Protein AF-A0A6G7C753-F1 (afdb_monomer_lite)

Foldseek 3Di:
DFKWKWKAWFDPPDDPPQDPVVVQVLLCVPVQWDDDDQWIGGPPAIWGKDKDWDADPPPRIIMIMIMTGHPDPVCVVVVVVSVVSSVVSSCVRPVDIDIPDGRQQVVLLVLLVVLLVVLLVLLLLLVVVLCCVALHDCLCVFFAAVVLVCQQPVPHPDPSRCPNPDLVLSLLLFQPWDALDDPVVLVVQVVPDPDVVSVDVVVNVNRDTDGNCRVFQCVQAPDDSVRLSVLSVLSVVLVVCSVVVHDAHPVSSVSSVVSSVVSVVSSVSSSVCSVVGHADPVRSLSSSQSVNLSSDVLSVLLSVLLVLLLNLLVVCCVPVPCVVPVVPDDDPVPDDSLVSLVVCVVVVVDDPVLSVLNVVSVVVSCCSRGPNHPDDSVVSNVNSVVSVVSSVVSVVSD

Secondary structure (DSSP, 8-state):
-EEEEEEEEE-TTT----SHHHHHHHHTTSTTEEEETTEEEETTEEEEEEEEEEE-TTT--EEEEEEEEES-GGGHHHHHHHHHHHHHHHHHH-SS-EEEEEHHHHHHHHHHHHHHHHHHHHHHHHHHHHHHHHT-TTTTTTTS-HHHHHHHHTT-S---TTTTS-HHHHHHHHHSEE-SS-HHHHHHHHHH-SSGGGS-HHHHHTTS-EEHIIIIIGGGSS--HHHHHHHHHHHHHHHHHH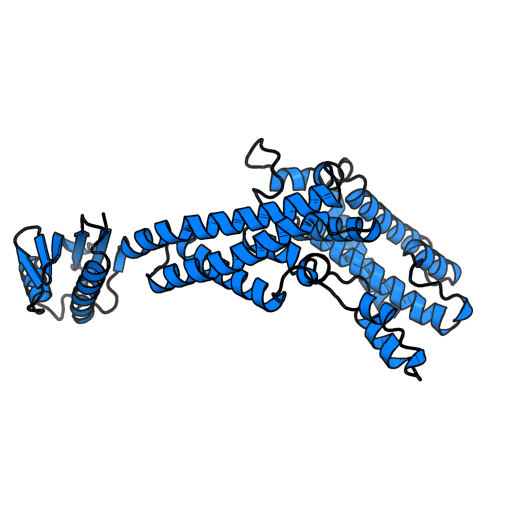HTT----HHHHHHHHHHHHHHHHHHHHHHHTGGG----HHHHHHHHHHHHHHH-HHHHHHHHHHHHHHHHHHHHIIIIIITT-GGGPPPGGG--HHHHHHHHHHTTSS-HHHHHHHHHHHHHHHHHHH-GGG--HHHHHHHHHHHHHHHHHHHTT-

Radius of gyration: 31.24 Å; chains: 1; bounding box: 76×48×86 Å

pLDDT: mean 80.34, std 15.33, range [37.28, 98.31]

Sequence (398 aa):
MLKIEYLVFIENQNIKSSNEKTFNYLLQSDPEITISKNRLSYKELHVNYLLESGKVKNTGESYFHLSIECDNDKRIEEFIELLRAVKSILHIINKTPQTLFDGISLYYSNLAYPQIFEVENLMRKLITKFMLTNVGINWIKDRVPDDVKNSIISSNKDMTYLHNVDFIQLKNFLFSENYTAHKDHLIQKLRKAQTIEELKLEEIKALIPMSNWEKFFSTNVDITKENLSKKWDELYGLRCKIAHNRTFEKSDYEKVNSLSIEVKDVISKAILNLDKINISEIESTILTETVAGNFNFGLGEYLSEYSEMTRLIYMLVENKIFNMFPEQKPNYSRRSIVGDLTRLSNHGLLNEDLHNEIRNFIYLRNKIVHEPETVKEENISAFTDRIKVVNKTLDGWL

Structure (mmCIF, N/CA/C/O backbone):
data_AF-A0A6G7C753-F1
#
_entry.id   AF-A0A6G7C753-F1
#
loop_
_atom_site.group_PDB
_atom_site.id
_atom_site.type_symbol
_atom_site.label_atom_id
_atom_site.label_alt_id
_atom_site.label_comp_id
_atom_site.label_asym_id
_atom_site.label_entity_id
_atom_site.label_seq_id
_atom_site.pdbx_PDB_ins_code
_atom_site.Cartn_x
_atom_site.Cartn_y
_atom_site.Cartn_z
_atom_site.occupancy
_atom_site.B_iso_or_equiv
_atom_site.auth_seq_id
_atom_site.auth_comp_id
_atom_site.auth_asym_id
_atom_site.auth_atom_id
_atom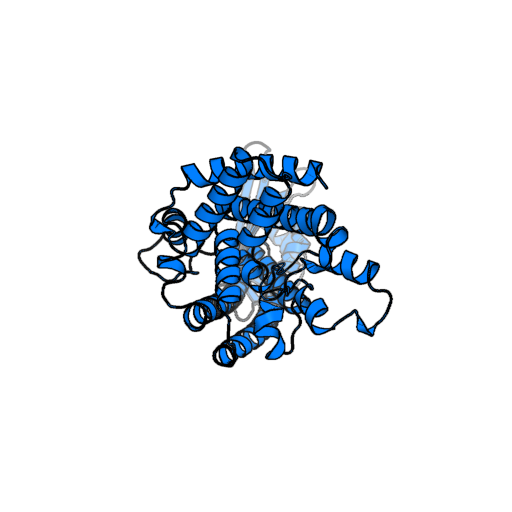_site.pdbx_PDB_model_num
ATOM 1 N N . MET A 1 1 ? -20.700 -6.652 17.139 1.00 82.56 1 MET A N 1
ATOM 2 C CA . MET A 1 1 ? -20.444 -6.110 18.501 1.00 82.56 1 MET A CA 1
ATOM 3 C C . MET A 1 1 ? -19.353 -5.053 18.431 1.00 82.56 1 MET A C 1
ATOM 5 O O . MET A 1 1 ? -18.242 -5.360 18.012 1.00 82.56 1 MET A O 1
ATOM 9 N N . LEU A 1 2 ? -19.680 -3.817 18.801 1.00 93.88 2 LEU A N 1
ATOM 10 C CA . LEU A 1 2 ? -18.758 -2.683 18.860 1.00 93.88 2 LEU A CA 1
ATOM 11 C C . LEU A 1 2 ? -18.316 -2.489 20.307 1.00 93.88 2 LEU A C 1
ATOM 13 O O . LEU A 1 2 ? -19.146 -2.526 21.210 1.00 93.88 2 LEU A O 1
ATOM 17 N N . LYS A 1 3 ? -17.027 -2.269 20.535 1.00 95.75 3 LYS A N 1
ATOM 18 C CA . LYS A 1 3 ? -16.470 -2.140 21.880 1.00 95.75 3 LYS A CA 1
ATOM 19 C C . LYS A 1 3 ? -15.428 -1.042 21.919 1.00 95.75 3 LYS A C 1
ATOM 21 O O . LYS A 1 3 ? -14.616 -0.954 21.006 1.00 95.75 3 LYS A O 1
ATOM 26 N N . ILE A 1 4 ? -15.409 -0.243 22.973 1.00 96.62 4 ILE A N 1
ATOM 27 C CA . ILE A 1 4 ? -14.295 0.660 23.238 1.00 96.62 4 ILE A CA 1
ATOM 28 C C . ILE A 1 4 ? -13.879 0.568 24.697 1.00 96.62 4 ILE A C 1
ATOM 30 O O . ILE A 1 4 ? -14.722 0.425 25.583 1.00 96.62 4 ILE A O 1
ATOM 34 N N . GLU A 1 5 ? -12.576 0.667 24.931 1.00 96.75 5 GLU A N 1
ATOM 35 C CA . GLU A 1 5 ? -12.015 0.727 26.271 1.00 96.75 5 GLU A CA 1
ATOM 36 C C . GLU A 1 5 ? -11.110 1.946 26.438 1.00 96.75 5 GLU A C 1
ATOM 38 O O . GLU A 1 5 ? -10.204 2.179 25.631 1.00 96.75 5 GLU A O 1
ATOM 43 N N . TYR A 1 6 ? -11.325 2.694 27.518 1.00 95.62 6 TYR A N 1
ATOM 44 C CA . TYR A 1 6 ? -10.510 3.840 27.904 1.00 95.62 6 TYR A CA 1
ATOM 45 C C . TYR A 1 6 ? -9.873 3.625 29.274 1.00 95.62 6 TYR A C 1
ATOM 47 O O . TYR A 1 6 ? -10.516 3.125 30.193 1.00 95.62 6 TYR A O 1
ATOM 55 N N . LEU A 1 7 ? -8.633 4.078 29.430 1.00 93.75 7 LEU A N 1
ATOM 56 C CA . LEU A 1 7 ? -7.944 4.185 30.708 1.00 93.75 7 LEU A CA 1
ATOM 57 C C . LEU A 1 7 ? -7.637 5.653 30.998 1.00 93.75 7 LEU A C 1
ATOM 59 O O . LEU A 1 7 ? -6.989 6.347 30.210 1.00 93.75 7 LEU A O 1
ATOM 63 N N . VAL A 1 8 ? -8.119 6.122 32.142 1.00 91.38 8 VAL A N 1
ATOM 64 C CA . VAL A 1 8 ? -8.079 7.530 32.532 1.00 91.38 8 VAL A CA 1
ATOM 65 C C . VAL A 1 8 ? -7.386 7.656 33.877 1.00 91.38 8 VAL A C 1
ATOM 67 O O . VAL A 1 8 ? -7.784 7.009 34.842 1.00 91.38 8 VAL A O 1
ATOM 70 N N . PHE A 1 9 ? -6.371 8.514 33.948 1.00 87.06 9 PHE A N 1
ATOM 71 C CA . PHE A 1 9 ? -5.675 8.842 35.193 1.00 87.06 9 PHE A CA 1
ATOM 72 C C . PHE A 1 9 ? -6.208 10.153 35.760 1.00 87.06 9 PHE A C 1
ATOM 74 O O . PHE A 1 9 ? -6.433 11.101 35.003 1.00 87.06 9 PHE A O 1
ATOM 81 N N . ILE A 1 10 ? -6.396 10.210 37.076 1.00 80.50 10 ILE A N 1
ATOM 82 C CA . ILE A 1 10 ? -6.831 11.412 37.787 1.00 80.50 10 ILE A CA 1
ATOM 83 C C . ILE A 1 10 ? -5.749 11.799 38.785 1.00 80.50 10 ILE A C 1
ATOM 85 O O . ILE A 1 10 ? -5.464 11.062 39.734 1.00 80.50 10 ILE A O 1
ATOM 89 N N . GLU A 1 11 ? -5.159 12.973 38.577 1.00 68.56 11 GLU A N 1
ATOM 90 C CA . GLU A 1 11 ? -4.213 13.551 39.522 1.00 68.56 11 GLU A CA 1
ATOM 91 C C . GLU A 1 11 ? -4.943 13.887 40.831 1.00 68.56 11 GLU A C 1
ATOM 93 O O . GLU A 1 11 ? -5.953 14.597 40.848 1.00 68.56 11 GLU A O 1
ATOM 98 N N . ASN A 1 12 ? -4.413 13.388 41.951 1.00 57.53 12 ASN A N 1
ATOM 99 C CA . ASN A 1 12 ? -5.029 13.484 43.282 1.00 57.53 12 ASN A CA 1
ATOM 100 C C . ASN A 1 12 ? -5.248 14.930 43.786 1.00 57.53 12 ASN A C 1
ATOM 102 O O . ASN A 1 12 ? -5.843 15.114 44.846 1.00 57.53 12 ASN A O 1
ATOM 106 N N . GLN A 1 13 ? -4.766 15.953 43.072 1.00 54.16 13 GLN A N 1
ATOM 107 C CA . GLN A 1 13 ? -4.748 17.337 43.551 1.00 54.16 13 GLN A CA 1
ATOM 108 C C . GLN A 1 13 ? -6.007 18.150 43.207 1.00 54.16 13 GLN A C 1
ATOM 110 O O . GLN A 1 13 ? -6.248 19.146 43.881 1.00 54.16 13 GLN A O 1
ATOM 115 N N . ASN A 1 14 ? -6.842 17.736 42.239 1.00 48.19 14 ASN A N 1
ATOM 116 C CA . ASN A 1 14 ? -7.892 18.628 41.713 1.00 48.19 14 ASN A CA 1
ATOM 117 C C . ASN A 1 14 ? -9.344 18.120 41.761 1.00 48.19 14 ASN A C 1
ATOM 119 O O . ASN A 1 14 ? -10.252 18.939 41.632 1.00 48.19 14 ASN A O 1
ATOM 123 N N . ILE A 1 15 ? -9.630 16.823 41.952 1.00 53.81 15 ILE A N 1
ATOM 124 C CA . ILE A 1 15 ? -11.018 16.320 41.858 1.00 53.81 15 ILE A CA 1
ATOM 125 C C . ILE A 1 15 ? -11.293 15.235 42.912 1.00 53.81 15 ILE A C 1
ATOM 127 O O . ILE A 1 15 ? -10.588 14.235 43.002 1.00 53.81 15 ILE A O 1
ATOM 131 N N . LYS A 1 16 ? -12.382 15.390 43.686 1.00 54.56 16 LYS A N 1
ATOM 132 C CA . LYS A 1 16 ? -12.916 14.381 44.633 1.00 54.56 16 LYS A CA 1
ATOM 133 C C . LYS A 1 16 ? -13.570 13.172 43.925 1.00 54.56 16 LYS A C 1
ATOM 135 O O . LYS A 1 16 ? -14.503 12.571 44.457 1.00 54.56 16 LYS A O 1
ATOM 140 N N . SER A 1 17 ? -13.125 12.800 42.725 1.00 55.22 17 SER A N 1
ATOM 141 C CA . SER A 1 17 ? -13.587 11.612 41.998 1.00 55.22 17 SER A CA 1
ATOM 142 C C . SER A 1 17 ? -12.735 10.408 42.389 1.00 55.22 17 SER A C 1
ATOM 144 O O . SER A 1 17 ? -12.032 9.824 41.573 1.00 55.22 17 SER A O 1
ATOM 146 N N . SER A 1 18 ? -12.749 10.078 43.677 1.00 61.25 18 SER A N 1
ATOM 147 C CA . SER A 1 18 ? -11.940 9.002 44.259 1.00 61.25 18 SER A CA 1
ATOM 148 C C . SER A 1 18 ? -12.639 7.638 44.253 1.00 61.25 18 SER A C 1
ATOM 150 O O . SER A 1 18 ? -12.109 6.680 44.809 1.00 61.25 18 SER A O 1
ATOM 152 N N . ASN A 1 19 ? -13.839 7.543 43.668 1.00 75.62 19 ASN A N 1
ATOM 153 C CA . ASN A 1 19 ? -14.600 6.303 43.545 1.00 75.62 19 ASN A CA 1
ATOM 154 C C . ASN A 1 19 ? -15.484 6.299 42.283 1.00 75.62 19 ASN A C 1
ATOM 156 O O . ASN A 1 19 ? -15.786 7.348 41.709 1.00 75.62 19 ASN A O 1
ATOM 160 N N . GLU A 1 20 ? -15.927 5.106 41.885 1.00 82.62 20 GLU A N 1
ATOM 161 C CA . GLU A 1 20 ? -16.765 4.857 40.700 1.00 82.62 20 GLU A CA 1
ATOM 162 C C . GLU A 1 20 ? -18.065 5.666 40.682 1.00 82.62 20 GLU A C 1
ATOM 164 O O . GLU A 1 20 ? -18.495 6.125 39.626 1.00 82.62 20 GLU A O 1
ATOM 169 N N . LYS A 1 21 ? -18.684 5.907 41.846 1.00 85.75 21 LYS A N 1
ATOM 170 C CA . LYS A 1 21 ? -19.935 6.679 41.921 1.00 85.75 21 LYS A CA 1
ATOM 171 C C . LYS A 1 21 ? -19.732 8.116 41.460 1.00 85.75 21 LYS A C 1
ATOM 173 O O . LYS A 1 21 ? -20.517 8.610 40.657 1.00 85.75 21 LYS A O 1
ATOM 178 N N . THR A 1 22 ? -18.685 8.783 41.941 1.00 85.50 22 THR A N 1
ATOM 179 C CA . THR A 1 22 ? -18.398 10.163 41.537 1.00 85.50 22 THR A CA 1
ATOM 180 C C . THR A 1 22 ? -18.015 10.246 40.061 1.00 85.50 22 THR A C 1
ATOM 182 O O . THR A 1 22 ? -18.408 11.194 39.387 1.00 85.50 22 THR A O 1
ATOM 185 N N . PHE A 1 23 ? -17.301 9.244 39.540 1.00 88.12 23 PHE A N 1
ATOM 186 C CA . PHE A 1 23 ? -16.981 9.170 38.113 1.00 88.12 23 PHE A CA 1
ATOM 187 C C . PHE A 1 23 ? -18.245 8.998 37.253 1.00 88.12 23 PHE A C 1
ATOM 189 O O . PHE A 1 23 ? -18.422 9.703 36.263 1.00 88.12 23 PHE A O 1
ATOM 196 N N . ASN A 1 24 ? -19.187 8.151 37.678 1.00 90.81 24 ASN A N 1
ATOM 197 C CA . ASN A 1 24 ? -20.486 8.012 37.016 1.00 90.81 24 ASN A CA 1
ATOM 198 C C . ASN A 1 24 ? -21.313 9.300 37.056 1.00 90.81 24 ASN A C 1
ATOM 200 O O . ASN A 1 24 ? -22.002 9.603 36.085 1.00 90.81 24 ASN A O 1
ATOM 204 N N . TYR A 1 25 ? -21.272 10.065 38.151 1.00 90.00 25 TYR A N 1
ATOM 205 C CA . TYR A 1 25 ? -21.949 11.366 38.204 1.00 90.00 25 TYR A CA 1
ATOM 206 C C . TYR A 1 25 ? -21.331 12.385 37.256 1.00 90.00 25 TYR A C 1
ATOM 208 O O . TYR A 1 25 ? -22.053 13.189 36.679 1.00 90.00 25 TYR A O 1
ATOM 216 N N . LEU A 1 26 ? -20.015 12.336 37.058 1.00 89.12 26 LEU A N 1
ATOM 217 C CA . LEU A 1 26 ? -19.366 13.178 36.067 1.00 89.12 26 LEU A CA 1
ATOM 218 C C . LEU A 1 26 ? -19.799 12.809 34.644 1.00 89.12 26 LEU A C 1
ATOM 220 O O . LEU A 1 26 ? -20.123 13.704 33.872 1.00 89.12 26 LEU A O 1
ATOM 224 N N . LEU A 1 27 ? -19.829 11.523 34.285 1.00 90.69 27 LEU A N 1
ATOM 225 C CA . LEU A 1 27 ? -20.323 11.111 32.963 1.00 90.69 27 LEU A CA 1
ATOM 226 C C . LEU A 1 27 ? -21.777 11.553 32.734 1.00 90.69 27 LEU A C 1
ATOM 228 O O . LEU A 1 27 ? -22.128 11.933 31.628 1.00 90.69 27 LEU A O 1
ATOM 232 N N . GLN A 1 28 ? -22.591 11.580 33.790 1.00 92.44 28 GLN A N 1
ATOM 233 C CA . GLN A 1 28 ? -23.975 12.074 33.768 1.00 92.44 28 GLN A CA 1
ATOM 234 C C . GLN A 1 28 ? -24.090 13.603 33.946 1.00 92.44 28 GLN A C 1
ATOM 236 O O . GLN A 1 28 ? -25.185 14.118 34.163 1.00 92.44 28 GLN A O 1
ATOM 241 N N . SER A 1 29 ? -22.977 14.347 33.886 1.00 90.88 29 SER A N 1
ATOM 242 C CA . SER A 1 29 ? -23.029 15.813 33.754 1.00 90.88 29 SER A CA 1
ATOM 243 C C . SER A 1 29 ? -23.565 16.239 32.385 1.00 90.88 29 SER A C 1
ATOM 245 O O . SER A 1 29 ? -24.119 17.330 32.259 1.00 90.88 29 SER A O 1
ATOM 247 N N . ASP A 1 30 ? -23.449 15.356 31.389 1.00 90.88 30 ASP A N 1
ATOM 248 C CA . ASP A 1 30 ? -24.240 15.411 30.168 1.00 90.88 30 ASP A CA 1
ATOM 249 C C . ASP A 1 30 ? -25.641 14.832 30.458 1.00 90.88 30 ASP A C 1
ATOM 251 O O . ASP A 1 30 ? -25.745 13.655 30.820 1.00 90.88 30 ASP A O 1
ATOM 255 N N . PRO A 1 31 ? -26.718 15.630 30.320 1.00 89.81 31 PRO A N 1
ATOM 256 C CA . PRO A 1 31 ? -28.077 15.202 30.644 1.00 89.81 31 PRO A CA 1
ATOM 257 C C . PRO A 1 31 ? -28.605 14.099 29.717 1.00 89.81 31 PRO A C 1
ATOM 259 O O . PRO A 1 31 ? -29.590 13.445 30.062 1.00 89.81 31 PRO A O 1
ATOM 262 N N . GLU A 1 32 ? -27.989 13.887 28.550 1.00 94.00 32 GLU A N 1
ATOM 263 C CA . GLU A 1 32 ? -28.361 12.803 27.641 1.00 94.00 32 GLU A CA 1
ATOM 264 C C . GLU A 1 32 ? -27.772 11.456 28.076 1.00 94.00 32 GLU A C 1
ATOM 266 O O . GLU A 1 32 ? -28.261 10.416 27.633 1.00 94.00 32 GLU A O 1
ATOM 271 N N . ILE A 1 33 ? -26.753 11.450 28.945 1.00 94.62 33 ILE A N 1
ATOM 272 C CA . ILE A 1 33 ? -26.121 10.237 29.465 1.00 94.62 33 ILE A CA 1
ATOM 273 C C . ILE A 1 33 ? -26.790 9.837 30.778 1.00 94.62 33 ILE A C 1
ATOM 275 O O . ILE A 1 33 ? -26.800 10.580 31.755 1.00 94.62 33 ILE A O 1
ATOM 279 N N . THR A 1 34 ? -27.283 8.602 30.840 1.00 94.31 34 THR A N 1
ATOM 280 C CA . THR A 1 34 ? -27.798 8.002 32.079 1.00 94.31 34 THR A CA 1
ATOM 281 C C . THR A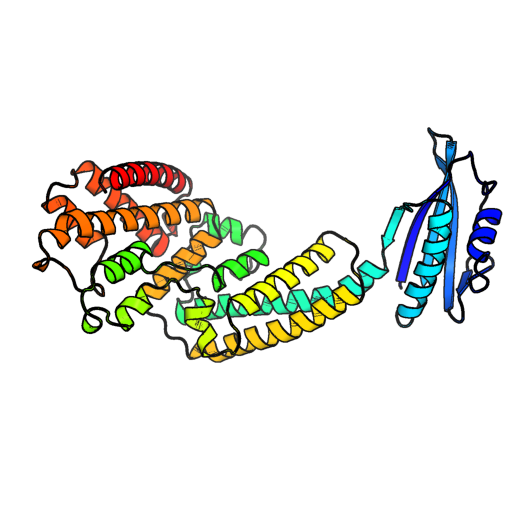 1 34 ? -27.133 6.657 32.332 1.00 94.31 34 THR A C 1
ATOM 283 O O . THR A 1 34 ? -27.007 5.831 31.428 1.00 94.31 34 THR A O 1
ATOM 286 N N . ILE A 1 35 ? -26.692 6.416 33.569 1.00 93.38 35 ILE A N 1
ATOM 287 C CA . ILE A 1 35 ? -26.000 5.176 33.945 1.00 93.38 35 ILE A CA 1
ATOM 288 C C . ILE A 1 35 ? -26.815 4.462 35.017 1.00 93.38 35 ILE A C 1
ATOM 290 O O . ILE A 1 35 ? -27.080 5.004 36.089 1.00 93.38 35 ILE A O 1
ATOM 294 N N . SER A 1 36 ? -27.195 3.216 34.741 1.00 88.50 36 SER A N 1
ATOM 295 C CA . SER A 1 36 ? -27.905 2.365 35.694 1.00 88.50 36 SER A CA 1
ATOM 296 C C . SER A 1 36 ? -27.271 0.976 35.744 1.00 88.50 36 SER A C 1
ATOM 298 O O . SER A 1 36 ? -27.282 0.224 34.770 1.00 88.50 36 SER A O 1
ATOM 300 N N . LYS A 1 37 ? -26.708 0.622 36.907 1.00 84.50 37 LYS A N 1
ATOM 301 C CA . LYS A 1 37 ? -25.947 -0.624 37.112 1.00 84.50 37 LYS A CA 1
ATOM 302 C C . LYS A 1 37 ? -24.845 -0.777 36.047 1.00 84.50 37 LYS A C 1
ATOM 304 O O . LYS A 1 37 ? -23.915 0.017 36.048 1.00 84.50 37 LYS A O 1
ATOM 309 N N . ASN A 1 38 ? -24.996 -1.739 35.133 1.00 90.06 38 ASN A N 1
ATOM 310 C CA . ASN A 1 38 ? -24.034 -2.066 34.075 1.00 90.06 38 ASN A CA 1
ATOM 311 C C . ASN A 1 38 ? -24.526 -1.632 32.684 1.00 90.06 38 ASN A C 1
ATOM 313 O O . ASN A 1 38 ? -24.164 -2.230 31.671 1.00 90.06 38 ASN A O 1
ATOM 317 N N . ARG A 1 39 ? -25.429 -0.647 32.619 1.00 93.75 39 ARG A N 1
ATOM 318 C CA . ARG A 1 39 ? -25.938 -0.096 31.362 1.00 93.75 39 ARG A CA 1
ATOM 319 C C . ARG A 1 39 ? -25.789 1.411 31.332 1.00 93.75 39 ARG A C 1
ATOM 321 O O . ARG A 1 39 ? -26.128 2.090 32.302 1.00 93.75 39 ARG A O 1
ATOM 328 N N . LEU A 1 40 ? -25.347 1.906 30.186 1.00 95.12 40 LEU A N 1
ATOM 329 C CA . LEU A 1 40 ? -25.334 3.320 29.849 1.00 95.12 40 LEU A CA 1
ATOM 330 C C . LEU A 1 40 ? -26.374 3.546 28.752 1.00 95.12 40 LEU A C 1
ATOM 332 O O . LEU A 1 40 ? -26.444 2.782 27.789 1.00 95.12 40 LEU A O 1
ATOM 336 N N . SER A 1 41 ? -27.200 4.574 28.914 1.00 94.31 41 SER A N 1
ATOM 337 C CA . SER A 1 41 ? -28.127 5.020 27.875 1.00 94.31 41 SER A CA 1
ATOM 338 C C . SER A 1 41 ? -27.758 6.420 27.414 1.00 94.31 41 SER A C 1
ATOM 340 O O . SER A 1 41 ? -27.405 7.260 28.241 1.00 94.31 41 SER A O 1
ATOM 342 N N . TYR A 1 42 ? -27.843 6.645 26.108 1.00 94.94 42 TYR A N 1
ATOM 343 C CA . TYR A 1 42 ? -27.603 7.929 25.462 1.00 94.94 42 TYR A CA 1
ATOM 344 C C . TYR A 1 42 ? -28.631 8.130 24.359 1.00 94.94 42 TYR A C 1
ATOM 346 O O . TYR A 1 42 ? -28.665 7.356 23.401 1.00 94.94 42 TYR A O 1
ATOM 354 N N . LYS A 1 43 ? -29.508 9.126 24.518 1.00 91.38 43 LYS A N 1
ATOM 355 C CA . LYS A 1 43 ? -30.713 9.280 23.683 1.00 91.38 43 LYS A CA 1
ATOM 356 C C . LYS A 1 43 ? -31.517 7.963 23.661 1.00 91.38 43 LYS A C 1
ATOM 358 O O . LYS A 1 43 ? -31.901 7.461 24.714 1.00 91.38 43 LYS A O 1
ATOM 363 N N . GLU A 1 44 ? -31.739 7.373 22.487 1.00 90.94 44 GLU A N 1
ATOM 364 C CA . GLU A 1 44 ? -32.432 6.086 22.316 1.00 90.94 44 GLU A CA 1
ATOM 365 C C . GLU A 1 44 ? -31.485 4.868 22.354 1.00 90.94 44 GLU A C 1
ATOM 367 O O . GLU A 1 44 ? -31.913 3.725 22.150 1.00 90.94 44 GLU A O 1
ATOM 372 N N . LEU A 1 45 ? -30.173 5.082 22.495 1.00 94.19 45 LEU A N 1
ATOM 373 C CA . LEU A 1 45 ? -29.164 4.027 22.471 1.00 94.19 45 LEU A CA 1
ATOM 374 C C . LEU A 1 45 ? -28.941 3.470 23.875 1.00 94.19 45 LEU A C 1
ATOM 376 O O . LEU A 1 45 ? -28.720 4.220 24.821 1.00 94.19 45 LEU A O 1
ATOM 380 N N . HIS A 1 46 ? -28.942 2.143 23.995 1.00 94.31 46 HIS A N 1
ATOM 381 C CA . HIS A 1 46 ? -28.616 1.434 25.230 1.00 94.31 46 HIS A CA 1
ATOM 382 C C . HIS A 1 46 ? -27.410 0.532 24.989 1.00 94.31 46 HIS A C 1
ATOM 384 O O . HIS A 1 46 ? -27.440 -0.312 24.093 1.00 94.31 46 HIS A O 1
ATOM 390 N N . VAL A 1 47 ? -26.373 0.696 25.804 1.00 96.19 47 VAL A N 1
ATOM 391 C CA . VAL A 1 47 ? -25.108 -0.039 25.700 1.00 96.19 47 VAL A CA 1
ATOM 392 C C . VAL A 1 47 ? -24.727 -0.658 27.038 1.00 96.19 47 VAL A C 1
ATOM 394 O O . VAL A 1 47 ? -25.151 -0.200 28.106 1.00 96.19 47 VAL A O 1
ATOM 397 N N . ASN A 1 48 ? -23.927 -1.716 26.984 1.00 96.06 48 ASN A N 1
ATOM 398 C CA . ASN A 1 48 ? -23.331 -2.305 28.172 1.00 96.06 48 ASN A CA 1
ATOM 399 C C . ASN A 1 48 ? -22.175 -1.411 28.634 1.00 96.06 48 ASN A C 1
ATOM 401 O O . ASN A 1 48 ? -21.433 -0.855 27.823 1.00 96.06 48 ASN A O 1
ATOM 405 N N . TYR A 1 49 ? -22.066 -1.242 29.945 1.00 96.19 49 TYR A N 1
ATOM 406 C CA . TYR A 1 49 ? -21.138 -0.323 30.587 1.00 96.19 49 TYR A CA 1
ATOM 407 C C . TYR A 1 49 ? -20.490 -1.005 31.783 1.00 96.19 49 TYR A C 1
ATOM 409 O O . TYR A 1 49 ? -21.189 -1.523 32.658 1.00 96.19 49 TYR A O 1
ATOM 417 N N . LEU A 1 50 ? -19.163 -0.969 31.834 1.00 95.31 50 LEU A N 1
ATOM 418 C CA . LEU A 1 50 ? -18.375 -1.423 32.971 1.00 95.31 50 LEU A CA 1
ATOM 419 C C . LEU A 1 50 ? -17.363 -0.339 33.337 1.00 95.31 50 LEU A C 1
ATOM 421 O O . LEU A 1 50 ? -16.706 0.233 32.465 1.00 95.31 50 LEU A O 1
ATOM 425 N N . LEU A 1 51 ? -17.250 -0.076 34.634 1.00 93.94 51 LEU A N 1
ATOM 426 C CA . LEU A 1 51 ? -16.276 0.844 35.195 1.00 93.94 51 LEU A CA 1
ATOM 427 C C . LEU A 1 51 ? -15.523 0.131 36.304 1.00 93.94 51 LEU A C 1
ATOM 429 O O . LEU A 1 51 ? -16.133 -0.327 37.267 1.00 93.94 51 LEU A O 1
ATOM 433 N N . GLU A 1 52 ? -14.207 0.091 36.174 1.00 92.06 52 GLU A N 1
ATOM 434 C CA . GLU A 1 52 ? -13.307 -0.399 37.206 1.00 92.06 52 GLU A CA 1
ATOM 435 C C . GLU A 1 52 ? -12.421 0.750 37.677 1.00 92.06 52 GLU A C 1
ATOM 437 O O . GLU A 1 52 ? -11.989 1.597 36.888 1.00 92.06 52 GLU A O 1
ATOM 442 N N . SER A 1 53 ? -12.151 0.800 38.978 1.00 90.19 53 SER A N 1
ATOM 443 C CA . SER A 1 53 ? -11.286 1.814 39.573 1.00 90.19 53 SER A CA 1
ATOM 444 C C . SER A 1 53 ? -10.152 1.191 40.375 1.00 90.19 53 SER A C 1
ATOM 446 O O . SER A 1 53 ? -10.278 0.117 40.965 1.00 90.19 53 SER A O 1
ATOM 448 N N . GLY A 1 54 ? -9.017 1.881 40.422 1.00 87.62 54 GLY A N 1
ATOM 449 C CA . GLY A 1 54 ? -7.872 1.424 41.194 1.00 87.62 54 GLY A CA 1
ATOM 450 C C . GLY A 1 54 ? -6.857 2.521 41.463 1.00 87.62 54 GLY A C 1
ATOM 451 O O . GLY A 1 54 ? -7.054 3.685 41.116 1.00 87.62 54 GLY A O 1
ATOM 452 N N . LYS A 1 55 ? -5.754 2.139 42.111 1.00 86.00 55 LYS A N 1
ATOM 453 C CA . LYS A 1 55 ? -4.615 3.025 42.369 1.00 86.00 55 LYS A CA 1
ATOM 454 C C . LYS A 1 55 ? -3.359 2.505 41.693 1.00 86.00 55 LYS A C 1
ATOM 456 O O . LYS A 1 55 ? -3.070 1.308 41.737 1.00 86.00 55 LYS A O 1
ATOM 461 N N . VAL A 1 56 ? -2.592 3.413 41.105 1.00 85.12 56 VAL A N 1
ATOM 462 C CA . VAL A 1 56 ? -1.272 3.114 40.554 1.00 85.12 56 VAL A CA 1
ATOM 463 C C . VAL A 1 56 ? -0.321 2.808 41.711 1.00 85.12 56 VAL A C 1
ATOM 465 O O . VAL A 1 56 ? -0.179 3.607 42.635 1.00 85.12 56 VAL A O 1
ATOM 468 N N . LYS A 1 57 ? 0.342 1.645 41.665 1.00 80.62 57 LYS A N 1
ATOM 469 C CA . LYS A 1 57 ? 1.144 1.114 42.785 1.00 80.62 57 LYS A CA 1
ATOM 470 C C . LYS A 1 57 ? 2.231 2.074 43.284 1.00 80.62 57 LYS A C 1
ATOM 472 O O . LYS A 1 57 ? 2.470 2.128 44.484 1.00 80.62 57 LYS A O 1
ATOM 477 N N . ASN A 1 58 ? 2.868 2.817 42.378 1.00 78.19 58 ASN A N 1
ATOM 478 C CA . ASN A 1 58 ? 4.048 3.627 42.698 1.00 78.19 58 ASN A CA 1
ATOM 479 C C . ASN A 1 58 ? 3.726 5.104 42.958 1.00 78.19 58 ASN A C 1
ATOM 481 O O . ASN A 1 58 ? 4.406 5.736 43.758 1.00 78.19 58 ASN A O 1
ATOM 485 N N . THR A 1 59 ? 2.713 5.661 42.290 1.00 79.25 59 THR A N 1
ATOM 486 C CA . THR A 1 59 ? 2.363 7.090 42.388 1.00 79.25 59 THR A CA 1
ATOM 487 C C . THR A 1 59 ? 1.173 7.337 43.314 1.00 79.25 59 THR A C 1
ATOM 489 O O . THR A 1 59 ? 0.973 8.453 43.785 1.00 79.25 59 THR A O 1
ATOM 492 N N . GLY A 1 60 ? 0.366 6.307 43.594 1.00 76.62 60 GLY A N 1
ATOM 493 C CA . GLY A 1 60 ? -0.878 6.439 44.353 1.00 76.62 60 GLY A CA 1
ATOM 494 C C . GLY A 1 60 ? -1.983 7.198 43.608 1.00 76.62 60 GLY A C 1
ATOM 495 O O . GLY A 1 60 ? -3.021 7.492 44.206 1.00 76.62 60 GLY A O 1
ATOM 496 N N . GLU A 1 61 ? -1.774 7.524 42.330 1.00 81.94 61 GLU A N 1
ATOM 497 C CA . GLU A 1 61 ? -2.768 8.150 41.456 1.00 81.94 61 GLU A CA 1
ATOM 498 C C . GLU A 1 61 ? -3.947 7.208 41.237 1.00 81.94 61 GLU A C 1
ATOM 500 O O . GLU A 1 61 ? -3.774 5.990 41.129 1.00 81.94 61 GLU A O 1
ATOM 505 N N . SER A 1 62 ? -5.152 7.770 41.176 1.00 85.88 62 SER A N 1
ATOM 506 C CA . SER A 1 62 ? -6.351 6.985 40.893 1.00 85.88 62 SER A CA 1
ATOM 507 C C . SER A 1 62 ? -6.494 6.808 39.384 1.00 85.88 62 SER A C 1
ATOM 509 O O . SER A 1 62 ? -6.316 7.766 38.629 1.00 85.88 62 SER A O 1
ATOM 511 N N . TYR A 1 63 ? -6.833 5.599 38.945 1.00 89.44 63 TYR A N 1
ATOM 512 C CA . TYR A 1 63 ? -7.176 5.325 37.554 1.00 89.44 63 TYR A CA 1
ATOM 513 C C . TYR A 1 63 ? -8.591 4.763 37.442 1.00 89.44 63 TYR A C 1
ATOM 515 O O . TYR A 1 63 ? -9.097 4.128 38.370 1.00 89.44 63 TYR A O 1
ATOM 523 N N . PHE A 1 64 ? -9.194 4.990 36.281 1.00 91.69 64 PHE A N 1
ATOM 524 C CA . PHE A 1 64 ? -10.494 4.463 35.894 1.00 91.69 64 PHE A CA 1
ATOM 525 C C . PHE A 1 64 ? -10.369 3.766 34.545 1.00 91.69 64 PHE A C 1
ATOM 527 O O . PHE A 1 64 ? -9.901 4.368 33.576 1.00 91.69 64 PHE A O 1
ATOM 534 N N . HIS A 1 65 ? -10.778 2.503 34.495 1.00 94.44 65 HIS A N 1
ATOM 535 C CA . HIS A 1 65 ? -10.915 1.727 33.269 1.00 94.44 65 HIS A CA 1
ATOM 536 C C . HIS A 1 65 ? -12.391 1.651 32.906 1.00 94.44 65 HIS A C 1
ATOM 538 O O . HIS A 1 65 ? -13.219 1.167 33.672 1.00 94.44 65 HIS A O 1
ATOM 544 N N . LEU A 1 66 ? -12.710 2.194 31.742 1.00 95.25 66 LEU A N 1
ATOM 545 C CA . LEU A 1 66 ? -14.053 2.315 31.213 1.00 95.25 66 LEU A CA 1
ATOM 546 C C . LEU A 1 66 ? -14.190 1.390 30.007 1.00 95.25 66 LEU A C 1
ATOM 548 O O . LEU A 1 66 ? -13.461 1.573 29.036 1.00 95.25 66 LEU A O 1
ATOM 552 N N . SER A 1 67 ? -15.143 0.459 30.043 1.00 96.94 67 SER A N 1
ATOM 553 C CA . SER A 1 67 ? -15.536 -0.368 28.897 1.00 96.94 67 SER A CA 1
ATOM 554 C C . SER A 1 67 ? -16.975 -0.059 28.495 1.00 96.94 67 SER A C 1
ATOM 556 O O . SER A 1 67 ? -17.884 -0.092 29.331 1.00 96.94 67 SER A O 1
ATOM 558 N N . ILE A 1 68 ? -17.182 0.253 27.215 1.00 96.88 68 ILE A N 1
ATOM 559 C CA . ILE A 1 68 ? -18.501 0.513 26.634 1.00 96.88 68 ILE A CA 1
ATOM 560 C C . ILE A 1 68 ? -18.694 -0.406 25.431 1.00 96.88 68 ILE A C 1
ATOM 562 O O . ILE A 1 68 ? -17.892 -0.395 24.494 1.00 96.88 68 ILE A O 1
ATOM 566 N N . GLU A 1 69 ? -19.772 -1.183 25.444 1.00 96.38 69 GLU A N 1
ATOM 567 C CA . GLU A 1 69 ? -20.044 -2.218 24.447 1.00 96.38 69 GLU A CA 1
ATOM 568 C C . GLU A 1 69 ? -21.453 -2.065 23.860 1.00 96.38 69 GLU A C 1
ATOM 570 O O . GLU A 1 69 ? -22.453 -2.034 24.579 1.00 96.38 69 GLU A O 1
ATOM 575 N N . CYS A 1 70 ? -21.539 -1.979 22.533 1.00 95.44 70 CYS A N 1
ATOM 576 C CA . CYS A 1 70 ? -22.783 -1.941 21.776 1.00 95.44 70 CYS A CA 1
ATOM 577 C C . CYS A 1 70 ? -22.961 -3.244 20.985 1.00 95.44 70 CYS A C 1
ATOM 579 O O . CYS A 1 70 ? -22.192 -3.559 20.070 1.00 95.44 70 CYS A O 1
ATOM 581 N N . ASP A 1 71 ? -24.017 -3.987 21.306 1.00 91.56 71 ASP A N 1
ATOM 582 C CA . ASP A 1 71 ? -24.311 -5.277 20.674 1.00 91.56 71 ASP A CA 1
ATOM 583 C C . ASP A 1 71 ? -24.853 -5.134 19.241 1.00 91.56 71 ASP A C 1
ATOM 585 O O . ASP A 1 71 ? -24.804 -6.089 18.469 1.00 91.56 71 ASP A O 1
ATOM 589 N N . ASN A 1 72 ? -25.338 -3.944 18.862 1.00 90.94 72 ASN A N 1
ATOM 590 C CA . ASN A 1 72 ? -25.949 -3.676 17.561 1.00 90.94 72 ASN A CA 1
ATOM 591 C C . ASN A 1 72 ? -25.070 -2.764 16.691 1.00 90.94 72 ASN A C 1
ATOM 593 O O . ASN A 1 72 ? -25.094 -1.539 16.807 1.00 90.94 72 ASN A O 1
ATOM 597 N N . ASP A 1 73 ? -24.353 -3.373 15.754 1.00 88.38 73 ASP A N 1
ATOM 598 C CA . ASP A 1 73 ? -23.454 -2.722 14.793 1.00 88.38 73 ASP A CA 1
ATOM 599 C C . ASP A 1 73 ? -24.183 -1.737 13.866 1.00 88.38 73 ASP A C 1
ATOM 601 O O . ASP A 1 73 ? -23.588 -0.764 13.406 1.00 88.38 73 ASP A O 1
ATOM 605 N N . LYS A 1 74 ? -25.490 -1.924 13.628 1.00 91.38 74 LYS A N 1
ATOM 606 C CA . LYS A 1 74 ? -26.284 -1.012 12.783 1.00 91.38 74 LYS A CA 1
ATOM 607 C C . LYS A 1 74 ? -26.435 0.383 13.388 1.00 91.38 74 LYS A C 1
ATOM 609 O O . LYS A 1 74 ? -26.740 1.319 12.658 1.00 91.38 74 LYS A O 1
ATOM 614 N N . ARG A 1 75 ? -26.219 0.526 14.698 1.00 93.50 75 ARG A N 1
ATOM 615 C CA . ARG A 1 75 ? -26.288 1.806 15.421 1.00 93.50 75 ARG A CA 1
ATOM 616 C C . ARG A 1 75 ? -24.907 2.433 15.623 1.00 93.50 75 ARG A C 1
ATOM 618 O O . ARG A 1 75 ? -24.707 3.186 16.571 1.00 93.50 75 ARG A O 1
ATOM 625 N N . ILE A 1 76 ? -23.937 2.118 14.760 1.00 94.44 76 ILE A N 1
ATOM 626 C CA . ILE A 1 76 ? -22.563 2.620 14.888 1.00 94.44 76 ILE A CA 1
ATOM 627 C C . ILE A 1 76 ? -22.473 4.149 14.932 1.00 94.44 76 ILE A C 1
ATOM 629 O O . ILE A 1 76 ? -21.683 4.672 15.707 1.00 94.44 76 ILE A O 1
ATOM 633 N N . GLU A 1 77 ? -23.283 4.870 14.155 1.00 94.25 77 GLU A N 1
ATOM 634 C CA . GLU A 1 77 ? -23.265 6.342 14.148 1.00 94.25 77 GLU A CA 1
ATOM 635 C C . GLU A 1 77 ? -23.654 6.908 15.514 1.00 94.25 77 GLU A C 1
ATOM 637 O O . GLU A 1 77 ? -22.947 7.736 16.083 1.00 94.25 77 GLU A O 1
ATOM 642 N N . GLU A 1 78 ? -24.736 6.384 16.085 1.00 95.25 78 GLU A N 1
ATOM 643 C CA . GLU A 1 78 ? -25.214 6.761 17.413 1.00 95.25 78 GLU A CA 1
ATOM 644 C C . GLU A 1 78 ? -24.206 6.366 18.497 1.00 95.25 78 GLU A C 1
ATOM 646 O O . GLU A 1 78 ? -23.994 7.094 19.466 1.00 95.25 78 GLU A O 1
ATOM 651 N N . PHE A 1 79 ? -23.540 5.221 18.318 1.00 95.94 79 PHE A N 1
ATOM 652 C CA . PHE A 1 79 ? -22.467 4.795 19.203 1.00 95.94 79 PHE A CA 1
ATOM 653 C C . PHE A 1 79 ? -21.279 5.763 19.131 1.00 95.94 79 PHE A C 1
ATOM 655 O O . PHE A 1 79 ? -20.784 6.184 20.169 1.00 95.94 79 PHE A O 1
ATOM 662 N N . ILE A 1 80 ? -20.863 6.200 17.939 1.00 95.00 80 ILE A N 1
ATOM 663 C CA . ILE A 1 80 ? -19.806 7.207 17.761 1.00 95.00 80 ILE A CA 1
ATOM 664 C C . ILE A 1 80 ? -20.193 8.540 18.416 1.00 95.00 80 ILE A C 1
ATOM 666 O O . ILE A 1 80 ? -19.340 9.167 19.047 1.00 95.00 80 ILE A O 1
ATOM 670 N N . GLU A 1 81 ? -21.451 8.979 18.303 1.00 95.44 81 GLU A N 1
ATOM 671 C CA . GLU A 1 81 ? -21.941 10.176 19.001 1.00 95.44 81 GLU A CA 1
ATOM 672 C C . GLU A 1 81 ? -21.798 10.051 20.520 1.00 95.44 81 GLU A C 1
ATOM 674 O O . GLU A 1 81 ? -21.203 10.930 21.148 1.00 95.44 81 GLU A O 1
ATOM 679 N N . LEU A 1 82 ? -22.244 8.928 21.092 1.00 96.06 82 LEU A N 1
ATOM 680 C CA . LEU A 1 82 ? -22.045 8.622 22.508 1.00 96.06 82 LEU A CA 1
ATOM 681 C C . LEU A 1 82 ? -20.555 8.683 22.884 1.00 96.06 82 LEU A C 1
ATOM 683 O O . LEU A 1 82 ? -20.185 9.313 23.875 1.00 96.06 82 LEU A O 1
ATOM 687 N N . LEU A 1 83 ? -19.677 8.051 22.101 1.00 94.88 83 LEU A N 1
ATOM 688 C CA . LEU A 1 83 ? -18.244 8.038 22.401 1.00 94.88 83 LEU A CA 1
ATOM 689 C C . LEU A 1 83 ? -17.623 9.433 22.333 1.00 94.88 83 LEU A C 1
ATOM 691 O O . LEU A 1 83 ? -16.734 9.737 23.128 1.00 94.88 83 LEU A O 1
ATOM 695 N N . ARG A 1 84 ? -18.101 10.306 21.439 1.00 93.88 84 ARG A N 1
ATOM 696 C CA . ARG A 1 84 ? -17.695 11.719 21.409 1.00 93.88 84 ARG A CA 1
ATOM 697 C C . ARG A 1 84 ? -18.152 12.461 22.663 1.00 93.88 84 ARG A C 1
ATOM 699 O O . ARG A 1 84 ? -17.340 13.189 23.236 1.00 93.88 84 ARG A O 1
ATOM 706 N N . ALA A 1 85 ? -19.396 12.266 23.103 1.00 94.62 85 ALA A N 1
ATOM 707 C CA . ALA A 1 85 ? -19.913 12.862 24.336 1.00 94.62 85 ALA A CA 1
ATOM 708 C C . ALA A 1 85 ? -19.083 12.420 25.555 1.00 94.62 85 ALA A C 1
ATOM 710 O O . ALA A 1 85 ? -18.503 13.253 26.254 1.00 94.62 85 ALA A O 1
ATOM 711 N N . VAL A 1 86 ? -18.886 11.107 25.720 1.00 94.19 86 VAL A N 1
ATOM 712 C CA . VAL A 1 86 ? -18.035 10.528 26.772 1.00 94.19 86 VAL A CA 1
ATOM 713 C C . VAL A 1 86 ? -16.621 11.098 26.706 1.00 94.19 86 VAL A C 1
ATOM 715 O O . VAL A 1 86 ? -16.119 11.616 27.701 1.00 94.19 86 VAL A O 1
ATOM 718 N N . LYS A 1 87 ? -15.970 11.063 25.537 1.00 91.62 87 LYS A N 1
ATOM 719 C CA . LYS A 1 87 ? -14.593 11.548 25.372 1.00 91.62 87 LYS A CA 1
ATOM 720 C C . LYS A 1 87 ? -14.469 13.034 25.710 1.00 91.62 87 LYS A C 1
ATOM 722 O O . LYS A 1 87 ? -13.463 13.416 26.304 1.00 91.62 87 LYS A O 1
ATOM 727 N N . SER A 1 88 ? -15.477 13.847 25.392 1.00 91.50 88 SER A N 1
ATOM 728 C CA . SER A 1 88 ? -15.502 15.279 25.719 1.00 91.50 88 SER A CA 1
ATOM 729 C C . SER A 1 88 ? -15.508 15.507 27.231 1.00 91.50 88 SER A C 1
ATOM 731 O O . SER A 1 88 ? -14.744 16.335 27.722 1.00 91.50 88 SER A O 1
ATOM 733 N N . ILE A 1 89 ? -16.277 14.708 27.978 1.00 91.19 89 ILE A N 1
ATOM 734 C CA . ILE A 1 89 ? -16.275 14.722 29.448 1.00 91.19 89 ILE A CA 1
ATOM 735 C C . ILE A 1 89 ? -14.925 14.243 29.996 1.00 91.19 89 ILE A C 1
ATOM 737 O O . ILE A 1 89 ? -14.361 14.875 30.888 1.00 91.19 89 ILE A O 1
ATOM 741 N N . LEU A 1 90 ? -14.360 13.163 29.442 1.00 89.88 90 LEU A N 1
ATOM 742 C CA . LEU A 1 90 ? -13.056 12.648 29.877 1.00 89.88 90 LEU A CA 1
ATOM 743 C C . LEU A 1 90 ? -11.940 13.695 29.726 1.00 89.88 90 LEU A C 1
ATOM 745 O O . LEU A 1 90 ? -11.094 13.800 30.614 1.00 89.88 90 LEU A O 1
ATOM 749 N N . HIS A 1 91 ? -11.974 14.511 28.663 1.00 88.19 91 HIS A N 1
ATOM 750 C CA . HIS A 1 91 ? -10.990 15.577 28.419 1.00 88.19 91 HIS A CA 1
ATOM 751 C C . HIS A 1 91 ? -11.005 16.693 29.472 1.00 88.19 91 HIS A C 1
ATOM 753 O O . HIS A 1 91 ? -10.005 17.397 29.612 1.00 88.19 91 HIS A O 1
ATOM 759 N N . ILE A 1 92 ? -12.098 16.842 30.231 1.00 84.31 92 ILE A N 1
ATOM 760 C CA . ILE A 1 92 ? -12.187 17.799 31.344 1.00 84.31 92 ILE A CA 1
ATOM 761 C C . ILE A 1 92 ? -11.249 17.384 32.484 1.00 84.31 92 ILE A C 1
ATOM 763 O O . ILE A 1 92 ? -10.633 18.238 33.117 1.00 84.31 92 ILE A O 1
ATOM 767 N N . ILE A 1 93 ? -11.120 16.078 32.736 1.00 81.25 93 ILE A N 1
ATOM 768 C CA . ILE A 1 93 ? -10.274 15.546 33.813 1.00 81.25 93 ILE A CA 1
ATOM 769 C C . ILE A 1 93 ? -8.869 15.226 33.311 1.00 81.25 93 ILE A C 1
ATOM 771 O O . ILE A 1 93 ? -7.879 15.529 33.970 1.00 81.25 93 ILE A O 1
ATOM 775 N N . ASN A 1 94 ? -8.776 14.573 32.157 1.00 81.50 94 ASN A N 1
ATOM 776 C CA . ASN A 1 94 ? -7.526 14.083 31.609 1.00 81.50 94 ASN A CA 1
ATOM 777 C C . ASN A 1 94 ? -7.488 14.418 30.123 1.00 81.50 94 ASN A C 1
ATOM 779 O O . ASN A 1 94 ? -8.273 13.886 29.346 1.00 81.50 94 ASN A O 1
ATOM 783 N N . LYS A 1 95 ? -6.554 15.282 29.719 1.00 79.62 95 LYS A N 1
ATOM 784 C CA . LYS A 1 95 ? -6.430 15.726 28.322 1.00 79.62 95 LYS A CA 1
ATOM 785 C C . LYS A 1 95 ? -6.003 14.614 27.358 1.00 79.62 95 LYS A C 1
ATOM 787 O O . LYS A 1 95 ? -6.137 14.787 26.153 1.00 79.62 95 LYS A O 1
ATOM 792 N N . THR A 1 96 ? -5.463 13.507 27.861 1.00 84.31 96 THR A N 1
ATOM 793 C CA . THR A 1 96 ? -4.915 12.403 27.062 1.00 84.31 96 THR A CA 1
ATOM 794 C C . THR A 1 96 ? -5.380 11.044 27.601 1.00 84.31 96 THR A C 1
ATOM 796 O O . THR A 1 96 ? -4.547 10.246 28.055 1.00 84.31 96 THR A O 1
ATOM 799 N N . PRO A 1 97 ? -6.698 10.754 27.567 1.00 88.25 97 PRO A N 1
ATOM 800 C CA . PRO A 1 97 ? -7.208 9.447 27.959 1.00 88.25 97 PRO A CA 1
ATOM 801 C C . PRO A 1 97 ? -6.639 8.382 27.017 1.00 88.25 97 PRO A C 1
ATOM 803 O O . PRO A 1 97 ? -6.639 8.550 25.794 1.00 88.25 97 PRO A O 1
ATOM 806 N N . GLN A 1 98 ? -6.133 7.289 27.582 1.00 91.88 98 GLN A N 1
ATOM 807 C CA . GLN A 1 98 ? -5.533 6.210 26.802 1.00 91.88 98 GLN A CA 1
ATOM 808 C C . GLN A 1 98 ? -6.637 5.308 26.258 1.00 91.88 98 GLN A C 1
ATOM 810 O O . GLN A 1 98 ? -7.530 4.911 27.000 1.00 91.88 98 GLN A O 1
ATOM 815 N N . THR A 1 99 ? -6.596 4.981 24.969 1.00 93.38 99 THR A N 1
ATOM 816 C CA . THR A 1 99 ? -7.525 4.008 24.374 1.00 93.38 99 THR A CA 1
ATOM 817 C C . THR A 1 99 ? -6.869 2.635 24.432 1.00 93.38 99 THR A C 1
ATOM 819 O O . THR A 1 99 ? -5.821 2.442 23.824 1.00 93.38 99 THR A O 1
ATOM 822 N N . LEU A 1 100 ? -7.450 1.707 25.192 1.00 94.25 100 LEU A N 1
ATOM 823 C CA . LEU A 1 100 ? -6.933 0.342 25.335 1.00 94.25 100 LEU A CA 1
ATOM 824 C C . LEU A 1 100 ? -7.442 -0.577 24.222 1.00 94.25 100 LEU A C 1
ATOM 826 O O . LEU A 1 100 ? -6.721 -1.460 23.763 1.00 94.25 100 LEU A O 1
ATOM 830 N N . PHE A 1 101 ? -8.675 -0.347 23.769 1.00 94.81 101 PHE A N 1
ATOM 831 C CA . PHE A 1 101 ? -9.294 -1.098 22.686 1.00 94.81 101 PHE A CA 1
ATOM 832 C C . PHE A 1 101 ? -10.174 -0.172 21.850 1.00 94.81 101 PHE A C 1
ATOM 834 O O . PHE A 1 101 ? -11.049 0.493 22.398 1.00 94.81 101 PHE A O 1
ATOM 841 N N . ASP A 1 102 ? -9.960 -0.141 20.535 1.00 94.88 102 ASP A N 1
ATOM 842 C CA . ASP A 1 102 ? -10.721 0.687 19.596 1.00 94.88 102 ASP A CA 1
ATOM 843 C C . ASP A 1 102 ? -11.517 -0.183 18.614 1.00 94.88 102 ASP A C 1
ATOM 845 O O . ASP A 1 102 ? -11.065 -0.538 17.522 1.00 94.88 102 ASP A O 1
ATOM 849 N N . GLY A 1 103 ? -12.739 -0.536 19.007 1.00 95.12 103 GLY A N 1
ATOM 850 C CA . GLY A 1 103 ? -13.643 -1.313 18.168 1.00 95.12 103 GLY A CA 1
ATOM 851 C C . GLY A 1 103 ? -14.258 -0.525 17.014 1.00 95.12 103 GLY A C 1
ATOM 852 O O . GLY A 1 103 ? -14.779 -1.153 16.095 1.00 95.12 103 GLY A O 1
ATOM 853 N N . ILE A 1 104 ? -14.193 0.814 17.019 1.00 95.56 104 ILE A N 1
ATOM 854 C CA . ILE A 1 104 ? -14.634 1.628 15.874 1.00 95.56 104 ILE A CA 1
ATOM 855 C C . ILE A 1 104 ? -13.638 1.454 14.731 1.00 95.56 104 ILE A C 1
ATOM 857 O O . ILE A 1 104 ? -14.033 1.113 13.613 1.00 95.56 104 ILE A O 1
ATOM 861 N N . SER A 1 105 ? -12.347 1.602 15.038 1.00 96.12 105 SER A N 1
ATOM 862 C CA . SER A 1 105 ? -11.276 1.362 14.073 1.00 96.12 105 SER A CA 1
ATOM 863 C C . SER A 1 105 ? -11.286 -0.073 13.566 1.00 96.12 105 SER A C 1
ATOM 865 O O . SER A 1 105 ? -11.165 -0.290 12.360 1.00 96.12 105 SER A O 1
ATOM 867 N N . LEU A 1 106 ? -11.516 -1.055 14.444 1.00 95.31 106 LEU A N 1
ATOM 868 C CA . LEU A 1 106 ? -11.664 -2.456 14.044 1.00 95.31 106 LEU A CA 1
ATOM 869 C C . LEU A 1 106 ? -12.846 -2.666 13.084 1.00 95.31 106 LEU A C 1
ATOM 871 O O . LEU A 1 106 ? -12.694 -3.342 12.068 1.00 95.31 106 LEU A O 1
ATOM 875 N N . TYR A 1 107 ? -14.011 -2.081 13.379 1.00 96.19 107 TYR A N 1
ATOM 876 C CA . TYR A 1 107 ? -15.201 -2.208 12.537 1.00 96.19 107 TYR A CA 1
ATOM 877 C C . TYR A 1 107 ? -14.950 -1.690 11.118 1.00 96.19 107 TYR A C 1
ATOM 879 O O . TYR A 1 107 ? -15.150 -2.424 10.149 1.00 96.19 107 TYR A O 1
ATOM 887 N N . TYR A 1 108 ? -14.461 -0.455 10.981 1.00 97.25 108 TYR A N 1
ATOM 888 C CA . TYR A 1 108 ? -14.207 0.128 9.662 1.00 97.25 108 TYR A CA 1
ATOM 889 C C . TYR A 1 108 ? -13.031 -0.537 8.944 1.00 97.25 108 TYR A C 1
ATOM 891 O O . TYR A 1 108 ? -13.088 -0.716 7.728 1.00 97.25 108 TYR A O 1
ATOM 899 N N . SER A 1 109 ? -12.009 -0.983 9.678 1.00 96.88 109 SER A N 1
ATOM 900 C CA . SER A 1 109 ? -10.908 -1.770 9.111 1.00 96.88 109 SER A CA 1
ATOM 901 C C . SER A 1 109 ? -11.400 -3.088 8.508 1.00 96.88 109 SER A C 1
ATOM 903 O O . SER A 1 109 ? -10.976 -3.446 7.411 1.00 96.88 109 SER A O 1
ATOM 905 N N . ASN A 1 110 ? -12.334 -3.780 9.171 1.00 95.62 110 ASN A N 1
ATOM 906 C CA . ASN A 1 110 ? -12.926 -5.023 8.666 1.00 95.62 110 ASN A CA 1
ATOM 907 C C . ASN A 1 110 ? -13.759 -4.814 7.395 1.00 95.62 110 ASN A C 1
ATOM 909 O O . ASN A 1 110 ? -13.808 -5.704 6.549 1.00 95.62 110 ASN A O 1
ATOM 913 N N . LEU A 1 111 ? -14.395 -3.649 7.239 1.00 96.12 111 LEU A N 1
ATOM 914 C CA . LEU A 1 111 ? -15.103 -3.290 6.007 1.00 96.12 111 LEU A CA 1
ATOM 915 C C . LEU A 1 111 ? -14.136 -2.903 4.878 1.00 96.12 111 LEU A C 1
ATOM 917 O O . LEU A 1 111 ? -14.339 -3.287 3.728 1.00 96.12 111 LEU A O 1
ATOM 921 N N . ALA A 1 112 ? -13.079 -2.159 5.207 1.00 97.56 112 ALA A N 1
ATOM 922 C CA . ALA A 1 112 ? -12.126 -1.613 4.245 1.00 97.56 112 ALA A CA 1
ATOM 923 C C . ALA A 1 112 ? -11.147 -2.663 3.696 1.00 97.56 112 ALA A C 1
ATOM 925 O O . ALA A 1 112 ? -10.876 -2.707 2.494 1.00 97.56 112 ALA A O 1
ATOM 926 N N . TYR A 1 113 ? -10.592 -3.514 4.565 1.00 96.12 113 TYR A N 1
ATOM 927 C CA . TYR A 1 113 ? -9.500 -4.418 4.202 1.00 96.12 113 TYR A CA 1
ATOM 928 C C . TYR A 1 113 ? -9.839 -5.382 3.049 1.00 96.12 113 TYR A C 1
ATOM 930 O O . TYR A 1 113 ? -9.014 -5.501 2.140 1.00 96.12 113 TYR A O 1
ATOM 938 N N . PRO A 1 114 ? -11.039 -6.001 2.982 1.00 97.38 114 PRO A N 1
ATOM 939 C CA . PRO A 1 114 ? -11.423 -6.838 1.843 1.00 97.38 114 PRO A CA 1
ATOM 940 C C . PRO A 1 114 ? -11.371 -6.106 0.494 1.00 97.38 114 PRO A C 1
ATOM 942 O O . PRO A 1 114 ? -10.988 -6.697 -0.514 1.00 97.38 114 PRO A O 1
ATOM 945 N N . GLN A 1 115 ? -11.708 -4.813 0.468 1.00 97.38 115 GLN A N 1
ATOM 946 C CA . GLN A 1 115 ? -11.692 -4.006 -0.755 1.00 97.38 115 GLN A CA 1
ATOM 947 C C . GLN A 1 115 ? -10.262 -3.704 -1.217 1.00 97.38 115 GLN A C 1
ATOM 949 O O . GLN A 1 115 ? -9.973 -3.730 -2.412 1.00 97.38 115 GLN A O 1
ATOM 954 N N . ILE A 1 116 ? -9.355 -3.430 -0.274 1.00 95.88 116 ILE A N 1
ATOM 955 C CA . ILE A 1 116 ? -7.924 -3.234 -0.557 1.00 95.88 116 ILE A CA 1
ATOM 956 C C . ILE A 1 116 ? -7.314 -4.542 -1.067 1.00 95.88 116 ILE A C 1
ATOM 958 O O . ILE A 1 116 ? -6.611 -4.544 -2.077 1.00 95.88 116 ILE A O 1
ATOM 962 N N . PHE A 1 117 ? -7.629 -5.655 -0.403 1.00 93.69 117 PHE A N 1
ATOM 963 C CA . PHE A 1 117 ? -7.159 -6.985 -0.774 1.00 93.69 117 PHE A CA 1
ATOM 964 C C . PHE A 1 117 ? -7.600 -7.381 -2.192 1.00 93.69 117 PHE A C 1
ATOM 966 O O . PHE A 1 117 ? -6.820 -7.946 -2.958 1.00 93.69 117 PHE A O 1
ATOM 973 N N . GLU A 1 118 ? -8.835 -7.060 -2.588 1.00 95.00 118 GLU A N 1
ATOM 974 C CA . GLU A 1 118 ? -9.304 -7.299 -3.956 1.00 95.00 118 GLU A CA 1
ATOM 975 C C . GLU A 1 118 ? -8.496 -6.498 -4.990 1.00 95.00 118 GLU A C 1
ATOM 977 O O . GLU A 1 118 ? -8.050 -7.054 -5.995 1.00 95.00 118 GLU A O 1
ATOM 982 N N . VAL A 1 119 ? -8.267 -5.207 -4.735 1.00 94.94 119 VAL A N 1
ATOM 983 C CA . VAL A 1 119 ? -7.483 -4.330 -5.620 1.00 94.94 119 VAL A CA 1
ATOM 984 C C . VAL A 1 119 ? -6.035 -4.809 -5.751 1.00 94.94 119 VAL A C 1
ATOM 986 O O . VAL A 1 119 ? -5.492 -4.847 -6.857 1.00 94.94 119 VAL A O 1
ATOM 989 N N . GLU A 1 120 ? -5.426 -5.243 -4.650 1.00 91.50 120 GLU A N 1
ATOM 990 C CA . GLU A 1 120 ? -4.090 -5.841 -4.633 1.00 91.50 120 GLU A CA 1
ATOM 991 C C . GLU A 1 120 ? -4.022 -7.096 -5.514 1.00 91.50 120 GLU A C 1
ATOM 993 O O . GLU A 1 120 ? -3.142 -7.219 -6.370 1.00 91.50 120 GLU A O 1
ATOM 998 N N . ASN A 1 121 ? -5.000 -7.994 -5.382 1.00 91.19 121 ASN A N 1
ATOM 999 C CA . ASN A 1 121 ? -5.086 -9.197 -6.207 1.00 91.19 121 ASN A CA 1
ATOM 1000 C C . ASN A 1 121 ? -5.308 -8.884 -7.688 1.00 91.19 121 ASN A C 1
ATOM 1002 O O . ASN A 1 121 ? -4.743 -9.561 -8.549 1.00 91.19 121 ASN A O 1
ATOM 1006 N N . LEU A 1 122 ? -6.087 -7.851 -8.014 1.00 93.44 122 LEU A N 1
ATOM 1007 C CA . LEU A 1 122 ? -6.250 -7.401 -9.396 1.00 93.44 122 LEU A CA 1
ATOM 1008 C C . LEU A 1 122 ? -4.936 -6.879 -9.976 1.00 93.44 122 LEU A C 1
ATOM 1010 O O . LEU A 1 122 ? -4.605 -7.210 -11.114 1.00 93.44 122 LEU A O 1
ATOM 1014 N N . MET A 1 123 ? -4.157 -6.129 -9.197 1.00 90.25 123 MET A N 1
ATOM 1015 C CA . MET A 1 123 ? -2.837 -5.666 -9.621 1.00 90.25 123 MET A CA 1
ATOM 1016 C C . MET A 1 123 ? -1.880 -6.839 -9.861 1.00 90.25 123 MET A C 1
ATOM 1018 O O . MET A 1 123 ? -1.248 -6.925 -10.916 1.00 90.25 123 MET A O 1
ATOM 1022 N N . ARG A 1 124 ? -1.830 -7.808 -8.935 1.00 86.62 124 ARG A N 1
ATOM 1023 C CA . ARG A 1 124 ? -1.046 -9.043 -9.112 1.00 86.62 124 ARG A CA 1
ATOM 1024 C C . ARG A 1 124 ? -1.486 -9.814 -10.350 1.00 86.62 124 ARG A C 1
ATOM 1026 O O . ARG A 1 124 ? -0.638 -10.287 -11.105 1.00 86.62 124 ARG A O 1
ATOM 1033 N N . LYS A 1 125 ? -2.795 -9.911 -10.591 1.00 88.81 125 LYS A N 1
ATOM 1034 C CA . LYS A 1 125 ? -3.366 -10.551 -11.780 1.00 88.81 125 LYS A CA 1
ATOM 1035 C C . LYS A 1 125 ? -2.943 -9.839 -13.061 1.00 88.81 125 LYS A C 1
ATOM 1037 O O . LYS A 1 125 ? -2.559 -10.523 -14.005 1.00 88.81 125 LYS A O 1
ATOM 1042 N N . LEU A 1 126 ? -2.993 -8.505 -13.098 1.00 89.81 126 LEU A N 1
ATOM 1043 C CA . LEU A 1 126 ? -2.562 -7.709 -14.248 1.00 89.81 126 LEU A CA 1
ATOM 1044 C C . LEU A 1 126 ? -1.104 -8.003 -14.596 1.00 89.81 126 LEU A C 1
ATOM 1046 O O . LEU A 1 126 ? -0.825 -8.416 -15.718 1.00 89.81 126 LEU A O 1
ATOM 1050 N N . ILE A 1 127 ? -0.201 -7.848 -13.625 1.00 84.38 127 ILE A N 1
ATOM 1051 C CA . ILE A 1 127 ? 1.239 -8.036 -13.831 1.00 84.38 127 ILE A CA 1
ATOM 1052 C C . ILE A 1 127 ? 1.535 -9.490 -14.207 1.00 84.38 127 ILE A C 1
ATOM 1054 O O . ILE A 1 127 ? 2.201 -9.746 -15.205 1.00 84.38 127 ILE A O 1
ATOM 1058 N N . THR A 1 128 ? 0.992 -10.456 -13.461 1.00 80.50 128 THR A N 1
ATOM 1059 C CA . THR A 1 128 ? 1.236 -11.884 -13.715 1.00 80.50 128 THR A CA 1
ATOM 1060 C C . THR A 1 128 ? 0.742 -12.292 -15.097 1.00 80.50 128 THR A C 1
ATOM 1062 O O . THR A 1 128 ? 1.484 -12.927 -15.845 1.00 80.50 128 THR A O 1
ATOM 1065 N N . LYS A 1 129 ? -0.494 -11.918 -15.464 1.00 85.38 129 LYS A N 1
ATOM 1066 C CA . LYS A 1 129 ? -1.050 -12.255 -16.777 1.00 85.38 129 LYS A CA 1
ATOM 1067 C C . LYS A 1 129 ? -0.230 -11.587 -17.879 1.00 85.38 129 LYS A C 1
ATOM 1069 O O . LYS A 1 129 ? 0.167 -12.283 -18.800 1.00 85.38 129 LYS A O 1
ATOM 1074 N N . PHE A 1 130 ? 0.087 -10.297 -17.741 1.00 85.88 130 PHE A N 1
ATOM 1075 C CA . PHE A 1 130 ? 0.919 -9.564 -18.696 1.00 85.88 130 PHE A CA 1
ATOM 1076 C C . PHE A 1 130 ? 2.266 -10.250 -18.946 1.00 85.88 130 PHE A C 1
ATOM 1078 O O . PHE A 1 130 ? 2.611 -10.498 -20.101 1.00 85.88 130 PHE A O 1
ATOM 1085 N N . MET A 1 131 ? 2.988 -10.605 -17.881 1.00 77.88 131 MET A N 1
ATOM 1086 C CA . MET A 1 131 ? 4.281 -11.279 -17.992 1.00 77.88 131 MET A CA 1
ATOM 1087 C C . MET A 1 131 ? 4.140 -12.662 -18.637 1.00 77.88 131 MET A C 1
ATOM 1089 O O . MET A 1 131 ? 4.847 -12.978 -19.588 1.00 77.88 131 MET A O 1
ATOM 1093 N N . LEU A 1 132 ? 3.190 -13.485 -18.190 1.00 77.44 132 LEU A N 1
ATOM 1094 C CA . LEU A 1 132 ? 3.044 -14.847 -18.712 1.00 77.44 132 LEU A CA 1
ATOM 1095 C C . LEU A 1 132 ? 2.613 -14.885 -20.182 1.00 77.44 132 LEU A C 1
ATOM 1097 O O . LEU A 1 132 ? 3.108 -15.730 -20.924 1.00 77.44 132 LEU A O 1
ATOM 1101 N N . THR A 1 133 ? 1.712 -13.996 -20.609 1.00 78.81 133 THR A N 1
ATOM 1102 C CA . THR A 1 133 ? 1.190 -14.009 -21.984 1.00 78.81 133 THR A CA 1
ATOM 1103 C C . THR A 1 133 ? 2.129 -13.349 -22.986 1.00 78.81 133 THR A C 1
ATOM 1105 O O . THR A 1 133 ? 2.135 -13.760 -24.140 1.00 78.81 133 THR A O 1
ATOM 1108 N N . ASN A 1 134 ? 2.916 -12.350 -22.567 1.00 74.50 134 ASN A N 1
ATOM 1109 C CA . ASN A 1 134 ? 3.747 -11.562 -23.485 1.00 74.50 134 ASN A CA 1
ATOM 1110 C C . ASN A 1 134 ? 5.252 -11.849 -23.381 1.00 74.50 134 ASN A C 1
ATOM 1112 O O . ASN A 1 134 ? 5.984 -11.607 -24.335 1.00 74.50 134 ASN A O 1
ATOM 1116 N N . VAL A 1 135 ? 5.730 -12.344 -22.234 1.00 70.69 135 VAL A N 1
ATOM 1117 C CA . VAL A 1 135 ? 7.143 -12.719 -22.019 1.00 70.69 135 VAL A CA 1
ATOM 1118 C C . VAL A 1 135 ? 7.320 -14.242 -22.037 1.00 70.69 135 VAL A C 1
ATOM 1120 O O . VAL A 1 135 ? 8.359 -14.727 -22.480 1.00 70.69 135 VAL A O 1
ATOM 1123 N N . GLY A 1 136 ? 6.293 -14.997 -21.631 1.00 65.88 136 GLY A N 1
ATOM 1124 C CA . GLY A 1 136 ? 6.247 -16.462 -21.691 1.00 65.88 136 GLY A CA 1
ATOM 1125 C C . GLY A 1 136 ? 6.344 -17.141 -20.322 1.00 65.88 136 GLY A C 1
ATOM 1126 O O . GLY A 1 136 ? 6.863 -16.573 -19.369 1.00 65.88 136 GLY A O 1
ATOM 1127 N N . ILE A 1 137 ? 5.847 -18.381 -20.221 1.00 54.44 137 ILE A N 1
ATOM 1128 C CA . ILE A 1 137 ? 5.597 -19.127 -18.963 1.00 54.44 137 ILE A CA 1
ATOM 1129 C C . ILE A 1 137 ? 6.825 -19.255 -18.048 1.00 54.44 137 ILE A C 1
ATOM 1131 O O . ILE A 1 137 ? 6.679 -19.260 -16.826 1.00 54.44 137 ILE A O 1
ATOM 1135 N N . ASN A 1 138 ? 8.030 -19.309 -18.610 1.00 52.28 138 ASN A N 1
ATOM 1136 C CA . ASN A 1 138 ? 9.244 -19.521 -17.833 1.00 52.28 138 ASN A CA 1
ATOM 1137 C C . ASN A 1 138 ? 10.000 -18.238 -17.462 1.00 52.28 138 ASN A C 1
ATOM 1139 O O . ASN A 1 138 ? 11.138 -18.312 -17.017 1.00 52.28 138 ASN A O 1
ATOM 1143 N N . TRP A 1 139 ? 9.404 -17.054 -17.585 1.00 55.66 139 TRP A N 1
ATOM 1144 C CA . TRP A 1 139 ? 10.109 -15.802 -17.287 1.00 55.66 139 TRP A CA 1
ATOM 1145 C C . TRP A 1 139 ? 10.671 -15.708 -15.849 1.00 55.66 139 TRP A C 1
ATOM 1147 O O . TRP A 1 139 ? 11.624 -14.973 -15.632 1.00 55.66 139 TRP A O 1
ATOM 1157 N N . ILE A 1 140 ? 10.143 -16.472 -14.878 1.00 49.94 140 ILE A N 1
ATOM 1158 C CA . ILE A 1 140 ? 10.743 -16.615 -13.532 1.00 49.94 140 ILE A CA 1
ATOM 1159 C C . ILE A 1 140 ? 11.600 -17.872 -13.381 1.00 49.94 140 ILE A C 1
ATOM 1161 O O . ILE A 1 140 ? 12.600 -17.842 -12.673 1.00 49.94 140 ILE A O 1
ATOM 1165 N N . LYS A 1 141 ? 11.239 -18.992 -14.018 1.00 47.12 141 LYS A N 1
ATOM 1166 C CA . LYS A 1 141 ? 12.031 -20.229 -13.905 1.00 47.12 141 LYS A CA 1
ATOM 1167 C C . LYS A 1 141 ? 13.370 -20.123 -14.637 1.00 47.12 141 LYS A C 1
ATOM 1169 O O . LYS A 1 141 ? 14.379 -20.508 -14.060 1.00 47.12 141 LYS A O 1
ATOM 1174 N N . ASP A 1 142 ? 13.352 -19.506 -15.815 1.00 44.72 142 ASP A N 1
ATOM 1175 C CA . ASP A 1 142 ? 14.479 -19.392 -16.737 1.00 44.72 142 ASP A CA 1
ATOM 1176 C C . ASP A 1 142 ? 15.147 -18.012 -16.688 1.00 44.72 142 ASP A C 1
ATOM 1178 O O . ASP A 1 142 ? 16.086 -17.807 -17.445 1.00 44.72 142 ASP A O 1
ATOM 1182 N N . ARG A 1 143 ? 14.675 -17.027 -15.892 1.00 48.06 143 ARG A N 1
ATOM 1183 C CA . ARG A 1 143 ? 15.292 -15.666 -15.865 1.00 48.06 143 ARG A CA 1
ATOM 1184 C C . ARG A 1 143 ? 15.431 -14.987 -14.491 1.00 48.06 143 ARG A C 1
ATOM 1186 O O . ARG A 1 143 ? 15.794 -13.816 -14.424 1.00 48.06 143 ARG A O 1
ATOM 1193 N N . VAL A 1 144 ? 15.151 -15.697 -13.392 1.00 45.97 144 VAL A N 1
ATOM 1194 C CA . VAL A 1 144 ? 15.287 -15.182 -12.018 1.00 45.97 144 VAL A CA 1
ATOM 1195 C C . VAL A 1 144 ? 16.143 -16.153 -11.177 1.00 45.97 144 VAL A C 1
ATOM 1197 O O . VAL A 1 144 ? 15.792 -17.333 -11.116 1.00 45.97 144 VAL A O 1
ATOM 1200 N N . PRO A 1 145 ? 17.259 -15.703 -10.555 1.00 42.03 145 PRO A N 1
ATOM 1201 C CA . PRO A 1 145 ? 18.178 -16.568 -9.797 1.00 42.03 145 PRO A CA 1
ATOM 1202 C C . PRO A 1 145 ? 17.500 -17.351 -8.661 1.00 42.03 145 PRO A C 1
ATOM 1204 O O . PRO A 1 145 ? 16.528 -16.878 -8.069 1.00 42.03 145 PRO A O 1
ATOM 1207 N N . ASP A 1 146 ? 18.026 -18.532 -8.318 1.00 44.50 146 ASP A N 1
ATOM 1208 C CA . ASP A 1 146 ? 17.392 -19.460 -7.363 1.00 44.50 146 ASP A CA 1
ATOM 1209 C C . ASP A 1 146 ? 17.242 -18.895 -5.939 1.00 44.50 146 ASP A C 1
ATOM 1211 O O . ASP A 1 146 ? 16.303 -19.246 -5.229 1.00 44.50 146 ASP A O 1
ATOM 1215 N N . ASP A 1 147 ? 18.073 -17.938 -5.536 1.00 42.03 147 ASP A N 1
ATOM 1216 C CA . ASP A 1 147 ? 17.929 -17.262 -4.242 1.00 42.03 147 ASP A CA 1
ATOM 1217 C C . ASP A 1 147 ? 16.832 -16.180 -4.255 1.00 42.03 147 ASP A C 1
ATOM 1219 O O . ASP A 1 147 ? 16.210 -15.904 -3.229 1.00 42.03 147 ASP A O 1
ATOM 1223 N N . VAL A 1 148 ? 16.486 -15.654 -5.439 1.00 44.72 148 VAL A N 1
ATOM 1224 C CA . VAL A 1 148 ? 15.303 -14.801 -5.664 1.00 44.72 148 VAL A CA 1
ATOM 1225 C C . VAL A 1 148 ? 14.037 -15.645 -5.754 1.00 44.72 148 VAL A C 1
ATOM 1227 O O . VAL A 1 148 ? 12.996 -15.249 -5.237 1.00 44.72 148 VAL A O 1
ATOM 1230 N N . LYS A 1 149 ? 14.128 -16.859 -6.318 1.00 46.25 149 LYS A N 1
ATOM 1231 C CA . LYS A 1 149 ? 13.106 -17.884 -6.086 1.00 46.25 149 LYS A CA 1
ATOM 1232 C C . LYS A 1 149 ? 12.961 -18.098 -4.582 1.00 46.25 149 LYS A C 1
ATOM 1234 O O . LYS A 1 149 ? 11.851 -17.999 -4.102 1.00 46.25 149 LYS A O 1
ATOM 1239 N N . ASN A 1 150 ? 14.029 -18.273 -3.808 1.00 43.03 150 ASN A N 1
ATOM 1240 C CA . ASN A 1 150 ? 13.921 -18.511 -2.365 1.00 43.03 150 ASN A CA 1
ATOM 1241 C C . ASN A 1 150 ? 13.370 -17.308 -1.573 1.00 43.03 150 ASN A C 1
ATOM 1243 O O . ASN A 1 150 ? 12.555 -17.521 -0.682 1.00 43.03 150 ASN A O 1
ATOM 1247 N N . SER A 1 151 ? 13.688 -16.053 -1.904 1.00 42.38 151 SER A N 1
ATOM 1248 C CA . SER A 1 151 ? 13.064 -14.884 -1.251 1.00 42.38 151 SER A CA 1
ATOM 1249 C C . SER A 1 151 ? 11.582 -14.715 -1.624 1.00 42.38 151 SER A C 1
ATOM 1251 O O . SER A 1 151 ? 10.776 -14.343 -0.773 1.00 42.38 151 SER A O 1
ATOM 1253 N N . ILE A 1 152 ? 11.199 -15.094 -2.849 1.00 44.44 152 ILE A N 1
ATOM 1254 C CA . ILE A 1 152 ? 9.814 -15.123 -3.346 1.00 44.44 152 ILE A CA 1
ATOM 1255 C C . ILE A 1 152 ? 9.072 -16.420 -2.961 1.00 44.44 152 ILE A C 1
ATOM 1257 O O . ILE A 1 152 ? 7.854 -16.445 -3.039 1.00 44.44 152 ILE A O 1
ATOM 1261 N N . ILE A 1 153 ? 9.737 -17.501 -2.539 1.00 42.34 153 ILE A N 1
ATOM 1262 C CA . ILE A 1 153 ? 9.146 -18.844 -2.299 1.00 42.34 153 ILE A CA 1
ATOM 1263 C C . ILE A 1 153 ? 9.274 -19.286 -0.832 1.00 42.34 153 ILE A C 1
ATOM 1265 O O . ILE A 1 153 ? 8.585 -20.220 -0.427 1.00 42.34 153 ILE A O 1
ATOM 1269 N N . SER A 1 154 ? 10.075 -18.603 -0.002 1.00 38.16 154 SER A N 1
ATOM 1270 C CA . SER A 1 154 ? 10.413 -19.004 1.382 1.00 38.16 154 SER A CA 1
ATOM 1271 C C . SER A 1 154 ? 9.235 -19.199 2.345 1.00 38.16 154 SER A C 1
ATOM 1273 O O . SER A 1 154 ? 9.453 -19.616 3.481 1.00 38.16 154 SER A O 1
ATOM 1275 N N . SER A 1 155 ? 7.991 -18.978 1.920 1.00 40.19 155 SER A N 1
ATOM 1276 C CA . SER A 1 155 ? 6.810 -19.230 2.738 1.00 40.19 155 SER A CA 1
ATOM 1277 C C . SER A 1 155 ? 5.818 -20.277 2.221 1.00 40.19 155 SER A C 1
ATOM 1279 O O . SER A 1 155 ? 5.032 -20.711 3.052 1.00 40.19 155 SER A O 1
ATOM 1281 N N . ASN A 1 156 ? 5.815 -20.748 0.959 1.00 37.28 156 ASN A N 1
ATOM 1282 C CA . ASN A 1 156 ? 4.880 -21.814 0.535 1.00 37.28 156 ASN A CA 1
ATOM 1283 C C . ASN A 1 156 ? 5.210 -22.477 -0.817 1.00 37.28 156 ASN A C 1
ATOM 1285 O O . ASN A 1 156 ? 5.733 -21.856 -1.734 1.00 37.28 156 ASN A O 1
ATOM 1289 N N . LYS A 1 157 ? 4.805 -23.749 -0.955 1.00 43.47 157 LYS A N 1
ATOM 1290 C CA . LYS A 1 157 ? 4.929 -24.617 -2.149 1.00 43.47 157 LYS A CA 1
ATOM 1291 C C . LYS A 1 157 ? 4.144 -24.152 -3.393 1.00 43.47 157 LYS A C 1
ATOM 1293 O O . LYS A 1 157 ? 4.171 -24.850 -4.408 1.00 43.47 157 LYS A O 1
ATOM 1298 N N . ASP A 1 158 ? 3.467 -23.009 -3.340 1.00 42.66 158 ASP A N 1
ATOM 1299 C CA . ASP A 1 158 ? 2.604 -22.537 -4.419 1.00 42.66 158 ASP A CA 1
ATOM 1300 C C . ASP A 1 158 ? 3.362 -21.588 -5.359 1.00 42.66 158 ASP A C 1
ATOM 1302 O O . ASP A 1 158 ? 3.783 -20.496 -4.991 1.00 42.66 158 ASP A O 1
ATOM 1306 N N . MET A 1 159 ? 3.519 -22.022 -6.613 1.00 48.22 159 MET A N 1
ATOM 1307 C CA . MET A 1 159 ? 4.204 -21.348 -7.734 1.00 48.22 159 MET A CA 1
ATOM 1308 C C . MET A 1 159 ? 3.509 -20.058 -8.225 1.00 48.22 159 MET A C 1
ATOM 1310 O O . MET A 1 159 ? 3.592 -19.702 -9.401 1.00 48.22 159 MET A O 1
ATOM 1314 N N . THR A 1 160 ? 2.785 -19.340 -7.370 1.00 53.59 160 THR A N 1
ATOM 1315 C CA . THR A 1 160 ? 2.137 -18.081 -7.743 1.00 53.59 160 THR A CA 1
ATOM 1316 C C . THR A 1 160 ? 3.083 -16.905 -7.506 1.00 53.59 160 THR A C 1
ATOM 1318 O O . THR A 1 160 ? 3.125 -16.286 -6.447 1.00 53.59 160 THR A O 1
ATOM 1321 N N . TYR A 1 161 ? 3.842 -16.613 -8.555 1.00 58.50 161 TYR A N 1
ATOM 1322 C CA . TYR A 1 161 ? 5.000 -15.724 -8.647 1.00 58.50 161 TYR A CA 1
ATOM 1323 C C . TYR A 1 161 ? 4.979 -14.375 -7.918 1.00 58.50 161 TYR A C 1
ATOM 1325 O O . TYR A 1 161 ? 6.016 -13.935 -7.438 1.00 58.50 161 TYR A O 1
ATOM 1333 N N . LEU A 1 162 ? 3.839 -13.691 -7.849 1.00 63.75 162 LEU A N 1
ATOM 1334 C CA . LEU A 1 162 ? 3.760 -12.376 -7.211 1.00 63.75 162 LEU A CA 1
ATOM 1335 C C . LEU A 1 162 ? 3.152 -12.429 -5.813 1.00 63.75 162 LEU A C 1
ATOM 1337 O O . LEU A 1 162 ? 2.987 -11.373 -5.229 1.00 63.75 162 LEU A O 1
ATOM 1341 N N . HIS A 1 163 ? 2.782 -13.582 -5.252 1.00 60.56 163 HIS A N 1
ATOM 1342 C CA . HIS A 1 163 ? 2.064 -13.605 -3.965 1.00 60.56 163 HIS A CA 1
ATOM 1343 C C . HIS A 1 163 ? 2.894 -13.102 -2.779 1.00 60.56 163 HIS A C 1
ATOM 1345 O O . HIS A 1 163 ? 2.318 -12.574 -1.834 1.00 60.56 163 HIS A O 1
ATOM 1351 N N . ASN A 1 164 ? 4.221 -13.189 -2.869 1.00 58.41 164 ASN A N 1
ATOM 1352 C CA . ASN A 1 164 ? 5.141 -12.755 -1.815 1.00 58.41 164 ASN A CA 1
ATOM 1353 C C . ASN A 1 164 ? 5.737 -11.354 -2.047 1.00 58.41 164 ASN A C 1
ATOM 1355 O O . ASN A 1 164 ? 6.605 -10.920 -1.301 1.00 58.41 164 ASN A O 1
ATOM 1359 N N . VAL A 1 165 ? 5.269 -10.633 -3.069 1.00 64.69 165 VAL A N 1
ATOM 1360 C CA . VAL A 1 165 ? 5.696 -9.255 -3.365 1.00 64.69 165 VAL A CA 1
ATOM 1361 C C . VAL A 1 165 ? 4.889 -8.265 -2.527 1.00 64.69 165 VAL A C 1
ATOM 1363 O O . VAL A 1 165 ? 3.670 -8.374 -2.503 1.00 64.69 165 VAL A O 1
ATOM 1366 N N . ASP A 1 166 ? 5.493 -7.248 -1.920 1.00 64.44 166 ASP A N 1
ATOM 1367 C CA . ASP A 1 166 ? 4.746 -6.264 -1.124 1.00 64.44 166 ASP A CA 1
ATOM 1368 C C . ASP A 1 166 ? 3.847 -5.339 -1.967 1.00 64.44 166 ASP A C 1
ATOM 1370 O O . ASP A 1 166 ? 4.138 -5.018 -3.121 1.00 64.44 166 ASP A O 1
ATOM 1374 N N . PHE A 1 167 ? 2.768 -4.827 -1.357 1.00 73.19 167 PHE A N 1
ATOM 1375 C CA . PHE A 1 167 ? 1.794 -3.918 -1.992 1.00 73.19 167 PHE A CA 1
ATOM 1376 C C . PHE A 1 167 ? 2.457 -2.725 -2.703 1.00 73.19 167 PHE A C 1
ATOM 1378 O O . PHE A 1 167 ? 2.067 -2.342 -3.808 1.00 73.19 167 PHE A O 1
ATOM 1385 N N . ILE A 1 168 ? 3.476 -2.125 -2.077 1.00 72.38 168 ILE A N 1
ATOM 1386 C CA . ILE A 1 168 ? 4.183 -0.971 -2.642 1.00 72.38 168 ILE A CA 1
ATOM 1387 C C . ILE A 1 168 ? 5.148 -1.369 -3.765 1.00 72.38 168 ILE A C 1
ATOM 1389 O O . ILE A 1 168 ? 5.374 -0.589 -4.678 1.00 72.38 168 ILE A O 1
ATOM 1393 N N . GLN A 1 169 ? 5.679 -2.591 -3.765 1.00 67.44 169 GLN A N 1
ATOM 1394 C CA . GLN A 1 169 ? 6.595 -3.048 -4.813 1.00 67.44 169 GLN A CA 1
ATOM 1395 C C . GLN A 1 169 ? 5.859 -3.303 -6.138 1.00 67.44 169 GLN A C 1
ATOM 1397 O O . GLN A 1 169 ? 6.421 -3.076 -7.210 1.00 67.44 169 GLN A O 1
ATOM 1402 N N . LEU A 1 170 ? 4.572 -3.675 -6.087 1.00 76.94 170 LEU A N 1
ATOM 1403 C CA . LEU A 1 170 ? 3.719 -3.787 -7.281 1.00 76.94 170 LEU A CA 1
ATOM 1404 C C . LEU A 1 170 ? 3.623 -2.464 -8.057 1.00 76.94 170 LEU A C 1
ATOM 1406 O O . LEU A 1 170 ? 3.570 -2.464 -9.287 1.00 76.94 170 LEU A O 1
ATOM 1410 N N . LYS A 1 171 ? 3.651 -1.334 -7.341 1.00 81.94 171 LYS A N 1
ATOM 1411 C CA . LYS A 1 171 ? 3.670 0.013 -7.922 1.00 81.94 171 LYS A CA 1
ATOM 1412 C C . LYS A 1 171 ? 4.902 0.217 -8.805 1.00 81.94 171 LYS A C 1
ATOM 1414 O O . LYS A 1 171 ? 4.780 0.702 -9.927 1.00 81.94 171 LYS A O 1
ATOM 1419 N N . ASN A 1 172 ? 6.076 -0.166 -8.304 1.00 75.44 172 ASN A N 1
ATOM 1420 C CA . ASN A 1 172 ? 7.353 0.059 -8.984 1.00 75.44 172 ASN A CA 1
ATOM 1421 C C . ASN A 1 172 ? 7.404 -0.674 -10.325 1.00 75.44 172 ASN A C 1
ATOM 1423 O O . ASN A 1 172 ? 7.901 -0.134 -11.307 1.00 75.44 172 ASN A O 1
ATOM 1427 N N . PHE A 1 173 ? 6.803 -1.862 -10.415 1.00 76.81 173 PHE A N 1
ATOM 1428 C CA . PHE A 1 173 ? 6.720 -2.563 -11.691 1.00 76.81 173 PHE A CA 1
ATOM 1429 C C . PHE A 1 173 ? 6.002 -1.740 -12.770 1.00 76.81 173 PHE A C 1
ATOM 1431 O O . PHE A 1 173 ? 6.463 -1.694 -13.908 1.00 76.81 173 PHE A O 1
ATOM 1438 N N . LEU A 1 174 ? 4.878 -1.097 -12.445 1.00 80.75 174 LEU A N 1
ATOM 1439 C CA . LEU A 1 174 ? 4.100 -0.362 -13.442 1.00 80.75 174 LEU A CA 1
ATOM 1440 C C . LEU A 1 174 ? 4.625 1.046 -13.690 1.00 80.75 174 LEU A C 1
ATOM 1442 O O . LEU A 1 174 ? 4.592 1.500 -14.830 1.00 80.75 174 LEU A O 1
ATOM 1446 N N . PHE A 1 175 ? 5.074 1.743 -12.649 1.00 81.25 175 PHE A N 1
ATOM 1447 C CA . PHE A 1 175 ? 5.275 3.191 -12.717 1.00 81.25 175 PHE A CA 1
ATOM 1448 C C . PHE A 1 175 ? 6.740 3.631 -12.669 1.00 81.25 175 PHE A C 1
ATOM 1450 O O . PHE A 1 175 ? 7.004 4.806 -12.929 1.00 81.25 175 PHE A O 1
ATOM 1457 N N . SER A 1 176 ? 7.691 2.732 -12.393 1.00 72.31 176 SER A N 1
ATOM 1458 C CA . SER A 1 176 ? 9.110 3.065 -12.538 1.00 72.31 176 SER A CA 1
ATOM 1459 C C . SER A 1 176 ? 9.427 3.377 -13.999 1.00 72.31 176 SER A C 1
ATOM 1461 O O . SER A 1 176 ? 9.002 2.666 -14.910 1.00 72.31 176 SER A O 1
ATOM 1463 N N . GLU A 1 177 ? 10.144 4.475 -14.220 1.00 67.62 177 GLU A N 1
ATOM 1464 C CA . GLU A 1 177 ? 10.603 4.875 -15.548 1.00 67.62 177 GLU A CA 1
ATOM 1465 C C . GLU A 1 177 ? 11.796 4.022 -15.958 1.00 67.62 177 GLU A C 1
ATOM 1467 O O . GLU A 1 177 ? 12.798 3.971 -15.245 1.00 67.62 177 GLU A O 1
ATOM 1472 N N . ASN A 1 178 ? 11.697 3.386 -17.123 1.00 59.00 178 ASN A N 1
ATOM 1473 C CA . ASN A 1 178 ? 12.804 2.645 -17.706 1.00 59.00 178 ASN A CA 1
ATOM 1474 C C . ASN A 1 178 ? 13.437 3.509 -18.801 1.00 59.00 178 ASN A C 1
ATOM 1476 O O . ASN A 1 178 ? 12.770 3.909 -19.758 1.00 59.00 178 ASN A O 1
ATOM 1480 N N . TYR A 1 179 ? 14.728 3.807 -18.671 1.00 49.16 179 TYR A N 1
ATOM 1481 C CA . TYR A 1 179 ? 15.474 4.517 -19.705 1.00 49.16 179 TYR A CA 1
ATOM 1482 C C . TYR A 1 179 ? 15.852 3.530 -20.813 1.00 49.16 179 TYR A C 1
ATOM 1484 O O . TYR A 1 179 ? 16.752 2.714 -20.645 1.00 49.16 179 TYR A O 1
ATOM 1492 N N . THR A 1 180 ? 15.180 3.604 -21.962 1.00 46.62 180 THR A N 1
ATOM 1493 C CA . THR A 1 180 ? 15.598 2.882 -23.178 1.00 46.62 180 THR A CA 1
ATOM 1494 C C . THR A 1 180 ? 16.859 3.490 -23.794 1.00 46.62 180 THR A C 1
ATOM 1496 O O . THR A 1 180 ? 17.631 2.791 -24.445 1.00 46.62 180 THR A O 1
ATOM 1499 N N . ALA A 1 181 ? 17.087 4.784 -23.566 1.00 48.81 181 ALA A N 1
ATOM 1500 C CA . ALA A 1 181 ? 18.311 5.502 -23.887 1.00 48.81 181 ALA A CA 1
ATOM 1501 C C . ALA A 1 181 ? 18.389 6.791 -23.050 1.00 48.81 181 ALA A C 1
ATOM 1503 O O . ALA A 1 181 ? 17.377 7.363 -22.649 1.00 48.81 181 ALA A O 1
ATOM 1504 N N . HIS A 1 182 ? 19.612 7.217 -22.754 1.00 54.47 182 HIS A N 1
ATOM 1505 C CA . HIS A 1 182 ? 19.923 8.203 -21.717 1.00 54.47 182 HIS A CA 1
ATOM 1506 C C . HIS A 1 182 ? 19.385 9.610 -22.012 1.00 54.47 182 HIS A C 1
ATOM 1508 O O . HIS A 1 182 ? 19.472 10.086 -23.146 1.00 54.47 182 HIS A O 1
ATOM 1514 N N . LYS A 1 183 ? 18.926 10.321 -20.966 1.00 51.78 183 LYS A N 1
ATOM 1515 C CA . LYS A 1 183 ? 18.516 11.747 -21.011 1.00 51.78 183 LYS A CA 1
ATOM 1516 C C . LYS A 1 183 ? 19.544 12.635 -21.720 1.00 51.78 183 LYS A C 1
ATOM 1518 O O . LYS A 1 183 ? 19.171 13.540 -22.465 1.00 51.78 183 LYS A O 1
ATOM 1523 N N . ASP A 1 184 ? 20.828 12.335 -21.550 1.00 56.44 184 ASP A N 1
ATOM 1524 C CA . ASP A 1 184 ? 21.929 13.085 -22.155 1.00 56.44 184 ASP A CA 1
ATOM 1525 C C . ASP A 1 184 ? 21.964 12.969 -23.681 1.00 56.44 184 ASP A C 1
ATOM 1527 O O . ASP A 1 184 ? 22.303 13.940 -24.352 1.00 56.44 184 ASP A O 1
ATOM 1531 N N . HIS A 1 185 ? 21.554 11.833 -24.257 1.00 61.41 185 HIS A N 1
ATOM 1532 C CA . HIS A 1 185 ? 21.461 11.679 -25.712 1.00 61.41 185 HIS A CA 1
ATOM 1533 C C . HIS A 1 185 ? 20.348 12.546 -26.293 1.00 61.41 185 HIS A C 1
ATOM 1535 O O . HIS A 1 185 ? 20.550 13.178 -27.329 1.00 61.41 185 HIS A O 1
ATOM 1541 N N . LEU A 1 186 ? 19.199 12.622 -25.617 1.00 64.12 186 LEU A N 1
ATOM 1542 C CA . LEU A 1 186 ? 18.120 13.523 -26.013 1.00 64.12 186 LEU A CA 1
ATOM 1543 C C . LEU A 1 186 ? 18.585 14.983 -25.941 1.00 64.12 186 LEU A C 1
ATOM 1545 O O . LEU A 1 186 ? 18.444 15.720 -26.915 1.00 64.12 186 LEU A O 1
ATOM 1549 N N . ILE A 1 187 ? 19.204 15.383 -24.827 1.00 66.00 187 ILE A N 1
ATOM 1550 C CA . ILE A 1 187 ? 19.712 16.748 -24.629 1.00 66.00 187 ILE A CA 1
ATOM 1551 C C . ILE A 1 187 ? 20.799 17.086 -25.659 1.00 66.00 187 ILE A C 1
ATOM 1553 O O . ILE A 1 187 ? 20.762 18.160 -26.256 1.00 66.00 187 ILE A O 1
ATOM 1557 N N . GLN A 1 188 ? 21.752 16.187 -25.915 1.00 69.69 188 GLN A N 1
ATOM 1558 C CA . GLN A 1 188 ? 22.796 16.401 -26.919 1.00 69.69 188 GLN A CA 1
ATOM 1559 C C . GLN A 1 188 ? 22.228 16.476 -28.333 1.00 69.69 188 GLN A C 1
ATOM 1561 O O . GLN A 1 188 ? 22.671 17.314 -29.114 1.00 69.69 188 GLN A O 1
ATOM 1566 N N . LYS A 1 189 ? 21.251 15.633 -28.672 1.00 70.94 189 LYS A N 1
ATOM 1567 C CA . LYS A 1 189 ? 20.618 15.644 -29.991 1.00 70.94 189 LYS A CA 1
ATOM 1568 C C . LYS A 1 189 ? 19.838 16.935 -30.225 1.00 70.94 189 LYS A C 1
ATOM 1570 O O . LYS A 1 189 ? 19.988 17.539 -31.279 1.00 70.94 189 LYS A O 1
ATOM 1575 N N . LEU A 1 190 ? 19.101 17.401 -29.215 1.00 75.12 190 LEU A N 1
ATOM 1576 C CA . LEU A 1 190 ? 18.419 18.697 -29.248 1.00 75.12 190 LEU A CA 1
ATOM 1577 C C . LEU A 1 190 ? 19.404 19.872 -29.351 1.00 75.12 190 LEU A C 1
ATOM 1579 O O . LEU A 1 190 ? 19.112 20.841 -30.038 1.00 75.12 190 LEU A O 1
ATOM 1583 N N . ARG A 1 191 ? 20.578 19.791 -28.707 1.00 76.94 191 ARG A N 1
ATOM 1584 C CA . ARG A 1 191 ? 21.624 20.831 -28.785 1.00 76.94 191 ARG A CA 1
ATOM 1585 C C . ARG A 1 191 ? 22.391 20.845 -30.109 1.00 76.94 191 ARG A C 1
ATOM 1587 O O . ARG A 1 191 ? 22.874 21.901 -30.501 1.00 76.94 191 ARG A O 1
ATOM 1594 N N . LYS A 1 192 ? 22.578 19.683 -30.744 1.00 77.38 192 LYS A N 1
ATOM 1595 C CA . LYS A 1 192 ? 23.347 19.537 -31.993 1.00 77.38 192 LYS A CA 1
ATOM 1596 C C . LYS A 1 192 ? 22.504 19.780 -33.244 1.00 77.38 192 LYS A C 1
ATOM 1598 O O . LYS A 1 192 ? 23.087 20.083 -34.279 1.00 77.38 192 LYS A O 1
ATOM 1603 N N . ALA A 1 193 ? 21.182 19.629 -33.157 1.00 77.94 193 ALA A N 1
ATOM 1604 C CA . ALA A 1 193 ? 20.301 19.865 -34.290 1.00 77.94 193 ALA A CA 1
ATOM 1605 C C . ALA A 1 193 ? 20.323 21.343 -34.693 1.00 77.94 193 ALA A C 1
ATOM 1607 O O . ALA A 1 193 ? 20.075 22.224 -33.868 1.00 77.94 193 ALA A O 1
ATOM 1608 N N . GLN A 1 194 ? 20.627 21.609 -35.961 1.00 76.31 194 GLN A N 1
ATOM 1609 C CA . GLN A 1 194 ? 20.620 22.964 -36.520 1.00 76.31 194 GLN A CA 1
ATOM 1610 C C . GLN A 1 194 ? 19.295 23.291 -37.211 1.00 76.31 194 GLN A C 1
ATOM 1612 O O . GLN A 1 194 ? 18.946 24.461 -37.361 1.00 76.31 194 GLN A O 1
ATOM 1617 N N . THR A 1 195 ? 18.544 22.259 -37.597 1.00 78.00 195 THR A N 1
ATOM 1618 C CA . THR A 1 195 ? 17.258 22.365 -38.289 1.00 78.00 195 THR A CA 1
ATOM 1619 C C . THR A 1 195 ? 16.215 21.441 -37.652 1.00 78.00 195 THR A C 1
ATOM 1621 O O . THR A 1 195 ? 16.551 20.470 -36.971 1.00 78.00 195 THR A O 1
ATOM 1624 N N . ILE A 1 196 ? 14.926 21.745 -37.837 1.00 72.94 196 ILE A N 1
ATOM 1625 C CA . ILE A 1 196 ? 13.825 20.943 -37.268 1.00 72.94 196 ILE A CA 1
ATOM 1626 C C . ILE A 1 196 ? 13.733 19.584 -37.979 1.00 72.94 196 ILE A C 1
ATOM 1628 O O . ILE A 1 196 ? 13.358 18.584 -37.375 1.00 72.94 196 ILE A O 1
ATOM 1632 N N . GLU A 1 197 ? 14.139 19.518 -39.242 1.00 78.12 197 GLU A N 1
ATOM 1633 C CA . GLU A 1 197 ? 14.120 18.323 -40.083 1.00 78.12 197 GLU A CA 1
ATOM 1634 C C . GLU A 1 197 ? 15.122 17.247 -39.614 1.00 78.12 197 GLU A C 1
ATOM 1636 O O . GLU A 1 197 ? 14.917 16.055 -39.853 1.00 78.12 197 GLU A O 1
ATOM 1641 N N . GLU A 1 198 ? 16.177 17.640 -38.891 1.00 70.00 198 GLU A N 1
ATOM 1642 C CA . GLU A 1 198 ? 17.128 16.728 -38.233 1.00 70.00 198 GLU A CA 1
ATOM 1643 C C . GLU A 1 198 ? 16.535 16.058 -36.979 1.00 70.00 198 GLU A C 1
ATOM 1645 O O . GLU A 1 198 ? 16.988 14.992 -36.543 1.00 70.00 198 GLU A O 1
ATOM 1650 N N . LEU A 1 199 ? 15.493 16.660 -36.399 1.00 75.88 199 LEU A N 1
ATOM 1651 C CA . LEU A 1 199 ? 14.796 16.188 -35.209 1.00 75.88 199 LEU A CA 1
ATOM 1652 C C . LEU A 1 199 ? 13.647 15.254 -35.598 1.00 75.88 199 LEU A C 1
ATOM 1654 O O . LEU A 1 199 ? 12.469 15.587 -35.482 1.00 75.88 199 LEU A O 1
ATOM 1658 N N . LYS A 1 200 ? 13.991 14.034 -36.027 1.00 76.19 200 LYS A N 1
ATOM 1659 C CA . LYS A 1 200 ? 12.987 12.991 -36.280 1.00 76.19 200 LYS A CA 1
ATOM 1660 C C . LYS A 1 200 ? 12.215 12.664 -35.003 1.00 76.19 200 LYS A C 1
ATOM 1662 O O . LYS A 1 200 ? 12.791 12.188 -34.018 1.00 76.19 200 LYS A O 1
ATOM 1667 N N . LEU A 1 201 ? 10.906 12.896 -35.042 1.00 70.50 201 LEU A N 1
ATOM 1668 C CA . LEU A 1 201 ? 10.007 12.779 -33.898 1.00 70.50 201 LEU A CA 1
ATOM 1669 C C . LEU A 1 201 ? 10.020 11.373 -33.285 1.00 70.50 201 LEU A C 1
ATOM 1671 O O . LEU A 1 201 ? 9.999 11.228 -32.066 1.00 70.50 201 LEU A O 1
ATOM 1675 N N . GLU A 1 202 ? 10.093 10.339 -34.115 1.00 67.88 202 GLU A N 1
ATOM 1676 C CA . GLU A 1 202 ? 10.119 8.932 -33.713 1.00 67.88 202 GLU A CA 1
ATOM 1677 C C . GLU A 1 202 ? 11.390 8.608 -32.925 1.00 67.88 202 GLU A C 1
ATOM 1679 O O . GLU A 1 202 ? 11.339 7.941 -31.892 1.00 67.88 202 GLU A O 1
ATOM 1684 N N . GLU A 1 203 ? 12.531 9.139 -33.370 1.00 65.25 203 GLU A N 1
ATOM 1685 C CA . GLU A 1 203 ? 13.808 8.950 -32.687 1.00 65.25 203 GLU A CA 1
ATOM 1686 C C . GLU A 1 203 ? 13.859 9.730 -31.371 1.00 65.25 203 GLU A C 1
ATOM 1688 O O . GLU A 1 203 ? 14.516 9.290 -30.441 1.00 65.25 203 GLU A O 1
ATOM 1693 N N . ILE A 1 204 ? 13.172 10.870 -31.268 1.00 68.31 204 ILE A N 1
ATOM 1694 C CA . ILE A 1 204 ? 13.063 11.640 -30.020 1.00 68.31 204 ILE A CA 1
ATOM 1695 C C . ILE A 1 204 ? 12.150 10.933 -29.024 1.00 68.31 204 ILE A C 1
ATOM 1697 O O . ILE A 1 204 ? 12.520 10.780 -27.864 1.00 68.31 204 ILE A O 1
ATOM 1701 N N . LYS A 1 205 ? 10.988 10.448 -29.477 1.00 67.19 205 LYS A N 1
ATOM 1702 C CA . LYS A 1 205 ? 10.045 9.692 -28.642 1.00 67.19 205 LYS A CA 1
ATOM 1703 C C . LYS A 1 205 ? 10.678 8.430 -28.054 1.00 67.19 205 LYS A C 1
ATOM 1705 O O . LYS A 1 205 ? 10.419 8.120 -26.901 1.00 67.19 205 LYS A O 1
ATOM 1710 N N . ALA A 1 206 ? 11.554 7.751 -28.798 1.00 64.31 206 ALA A N 1
ATOM 1711 C CA . ALA A 1 206 ? 12.285 6.577 -28.313 1.00 64.31 206 ALA A CA 1
ATOM 1712 C C . ALA A 1 206 ? 13.315 6.878 -27.199 1.00 64.31 206 ALA A C 1
ATOM 1714 O O . ALA A 1 206 ? 13.751 5.956 -26.504 1.00 64.31 206 ALA A O 1
ATOM 1715 N N . LEU A 1 207 ? 13.713 8.147 -27.036 1.00 63.41 207 LEU A N 1
ATOM 1716 C CA . LEU A 1 207 ? 14.649 8.613 -26.005 1.00 63.41 207 LEU A CA 1
ATOM 1717 C C . LEU A 1 207 ? 13.935 9.150 -24.751 1.00 63.41 207 LEU A C 1
ATOM 1719 O O . LEU A 1 207 ? 14.600 9.479 -23.768 1.00 63.41 207 LEU A O 1
ATOM 1723 N N . ILE A 1 208 ? 12.606 9.294 -24.780 1.00 65.62 208 ILE A N 1
ATOM 1724 C CA . ILE A 1 208 ? 11.835 9.766 -23.627 1.00 65.62 208 ILE A CA 1
ATOM 1725 C C . ILE A 1 208 ? 11.630 8.580 -22.675 1.00 65.62 208 ILE A C 1
ATOM 1727 O O . I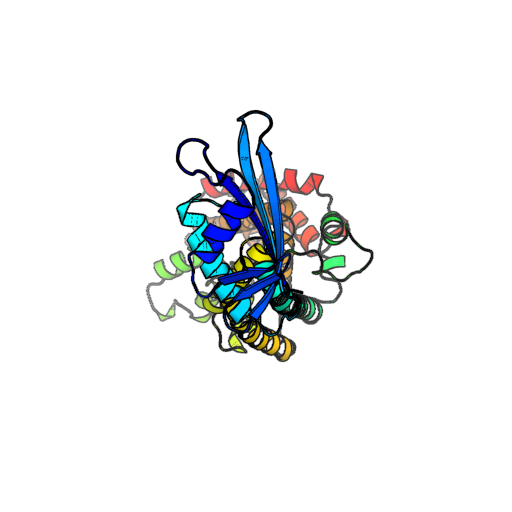LE A 1 208 ? 11.124 7.544 -23.110 1.00 65.62 208 ILE A O 1
ATOM 1731 N N . PRO A 1 209 ? 12.009 8.702 -21.389 1.00 66.75 209 PRO A N 1
ATOM 1732 C CA . PRO A 1 209 ? 11.749 7.655 -20.414 1.00 66.75 209 PRO A CA 1
ATOM 1733 C C . PRO A 1 209 ? 10.243 7.451 -20.274 1.00 66.75 209 PRO A C 1
ATOM 1735 O O . PRO A 1 209 ? 9.489 8.404 -20.086 1.00 66.75 209 PRO A O 1
ATOM 1738 N N . MET A 1 210 ? 9.819 6.196 -20.363 1.00 72.00 210 MET A N 1
ATOM 1739 C CA . MET A 1 210 ? 8.429 5.805 -20.170 1.00 72.00 210 MET A CA 1
ATOM 1740 C C . MET A 1 210 ? 8.370 4.679 -19.150 1.00 72.00 210 MET A C 1
ATOM 1742 O O . MET A 1 210 ? 9.213 3.779 -19.119 1.00 72.00 210 MET A O 1
ATOM 1746 N N . SER A 1 211 ? 7.358 4.734 -18.299 1.00 80.94 211 SER A N 1
ATOM 1747 C CA . SER A 1 211 ? 7.008 3.630 -17.418 1.00 80.94 211 SER A CA 1
ATOM 1748 C C . SER A 1 211 ? 6.335 2.494 -18.186 1.00 80.94 211 SER A C 1
ATOM 1750 O O . SER A 1 211 ? 5.818 2.679 -19.293 1.00 80.94 211 SER A O 1
ATOM 1752 N N . ASN A 1 212 ? 6.278 1.311 -17.571 1.00 80.69 212 ASN A N 1
ATOM 1753 C CA . ASN A 1 212 ? 5.526 0.188 -18.128 1.00 80.69 212 ASN A CA 1
ATOM 1754 C C . ASN A 1 212 ? 4.036 0.539 -18.298 1.00 80.69 212 ASN A C 1
ATOM 1756 O O . ASN A 1 212 ? 3.433 0.146 -19.295 1.00 80.69 212 ASN A O 1
ATOM 1760 N N . TRP A 1 213 ? 3.463 1.334 -17.384 1.00 87.50 213 TRP A N 1
ATOM 1761 C CA . TRP A 1 213 ? 2.103 1.869 -17.489 1.00 87.50 213 TRP A CA 1
ATOM 1762 C C . TRP A 1 213 ? 1.898 2.668 -18.773 1.00 87.50 213 TRP A C 1
ATOM 1764 O O . TRP A 1 213 ? 1.015 2.356 -19.571 1.00 87.50 213 TRP A O 1
ATOM 1774 N N . GLU A 1 214 ? 2.733 3.682 -18.988 1.00 84.69 214 GLU A N 1
ATOM 1775 C CA . GLU A 1 214 ? 2.642 4.559 -20.156 1.00 84.69 214 GLU A CA 1
ATOM 1776 C C . GLU A 1 214 ? 2.836 3.774 -21.448 1.00 84.69 214 GLU A C 1
ATOM 1778 O O . GLU A 1 214 ? 2.075 3.948 -22.397 1.00 84.69 214 GLU A O 1
ATOM 1783 N N . LYS A 1 215 ? 3.813 2.868 -21.457 1.00 82.06 215 LYS A N 1
ATOM 1784 C CA . LYS A 1 215 ? 4.209 2.127 -22.647 1.00 82.06 215 LYS A CA 1
ATOM 1785 C C . LYS A 1 215 ? 3.191 1.076 -23.090 1.00 82.06 215 LYS A C 1
ATOM 1787 O O . LYS A 1 215 ? 2.962 0.931 -24.286 1.00 82.06 215 LYS A O 1
ATOM 1792 N N . PHE A 1 216 ? 2.602 0.337 -22.150 1.00 84.00 216 PHE A N 1
ATOM 1793 C CA . PHE A 1 216 ? 1.807 -0.852 -22.479 1.00 84.00 216 PHE A CA 1
ATOM 1794 C C . PHE A 1 216 ? 0.316 -0.721 -22.149 1.00 84.00 216 PHE A C 1
ATOM 1796 O O . PHE A 1 216 ? -0.507 -1.388 -22.774 1.00 84.00 216 PHE A O 1
ATOM 1803 N N . PHE A 1 217 ? -0.061 0.135 -21.195 1.00 86.62 217 PHE A N 1
ATOM 1804 C CA . PHE A 1 217 ? -1.417 0.138 -20.634 1.00 86.62 217 PHE A CA 1
ATOM 1805 C C . PHE A 1 217 ? -2.188 1.439 -20.899 1.00 86.62 217 PHE A C 1
ATOM 1807 O O . PHE A 1 217 ? -3.393 1.389 -21.150 1.00 86.62 217 PHE A O 1
ATOM 1814 N N . SER A 1 218 ? -1.507 2.589 -20.903 1.00 84.06 218 SER A N 1
ATOM 1815 C CA . SER A 1 218 ? -2.141 3.917 -20.962 1.00 84.06 218 SER A CA 1
ATOM 1816 C C . SER A 1 218 ? -2.956 4.175 -22.233 1.00 84.06 218 SER A C 1
ATOM 1818 O O . SER A 1 218 ? -3.965 4.866 -22.190 1.00 84.06 218 SER A O 1
ATOM 1820 N N . THR A 1 219 ? -2.589 3.570 -23.366 1.00 82.00 219 THR A N 1
ATOM 1821 C CA . THR A 1 219 ? -3.302 3.763 -24.641 1.00 82.00 219 THR A CA 1
ATOM 1822 C C . THR A 1 219 ? -4.727 3.204 -24.615 1.00 82.00 219 THR A C 1
ATOM 1824 O O . THR A 1 219 ? -5.575 3.633 -25.392 1.00 82.00 219 THR A O 1
ATOM 1827 N N . ASN A 1 220 ? -5.000 2.246 -23.726 1.00 77.12 220 ASN A N 1
ATOM 1828 C CA . ASN A 1 220 ? -6.280 1.542 -23.656 1.00 77.12 220 ASN A CA 1
ATOM 1829 C C . ASN A 1 220 ? -7.110 1.918 -22.417 1.00 77.12 220 ASN A C 1
ATOM 1831 O O . ASN A 1 220 ? -8.197 1.366 -22.227 1.00 77.12 220 ASN A O 1
ATOM 1835 N N . VAL A 1 221 ? -6.607 2.815 -21.561 1.00 83.06 221 VAL A N 1
ATOM 1836 C CA . VAL A 1 221 ? -7.263 3.204 -20.308 1.00 83.06 221 VAL A CA 1
ATOM 1837 C C . VAL A 1 221 ? -7.108 4.706 -20.080 1.00 83.06 221 VAL A C 1
ATOM 1839 O O . VAL A 1 221 ? -5.995 5.216 -20.039 1.00 83.06 221 VAL A O 1
ATOM 1842 N N . ASP A 1 222 ? -8.227 5.405 -19.889 1.00 83.38 222 ASP A N 1
ATOM 1843 C CA . ASP A 1 222 ? -8.281 6.865 -19.728 1.00 83.38 222 ASP A CA 1
ATOM 1844 C C . ASP A 1 222 ? -7.875 7.315 -18.310 1.00 83.38 222 ASP A C 1
ATOM 1846 O O . ASP A 1 222 ? -8.678 7.805 -17.516 1.00 83.38 222 ASP A O 1
ATOM 1850 N N . ILE A 1 223 ? -6.619 7.055 -17.940 1.00 87.94 223 ILE A N 1
ATOM 1851 C CA . ILE A 1 223 ? -6.004 7.566 -16.713 1.00 87.94 223 ILE A CA 1
ATOM 1852 C C . ILE A 1 223 ? -4.490 7.693 -16.880 1.00 87.94 223 ILE A C 1
ATOM 1854 O O . ILE A 1 223 ? -3.807 6.788 -17.370 1.00 87.94 223 ILE A O 1
ATOM 1858 N N . THR A 1 224 ? -3.946 8.818 -16.423 1.00 87.38 224 THR A N 1
ATOM 1859 C CA . THR A 1 224 ? -2.499 9.040 -16.447 1.00 87.38 224 THR A CA 1
ATOM 1860 C C . THR A 1 224 ? -1.790 8.206 -15.383 1.00 87.38 224 THR A C 1
ATOM 1862 O O . THR A 1 224 ? -2.367 7.840 -14.350 1.00 87.38 224 THR A O 1
ATOM 1865 N N . LYS A 1 225 ? -0.503 7.941 -15.621 1.00 87.12 225 LYS A N 1
ATOM 1866 C CA . LYS A 1 225 ? 0.405 7.307 -14.660 1.00 87.12 225 LYS A CA 1
ATOM 1867 C C . LYS A 1 225 ? 0.368 8.008 -13.304 1.00 87.12 225 LYS A C 1
ATOM 1869 O O . LYS A 1 225 ? 0.233 7.347 -12.280 1.00 87.12 225 LYS A O 1
ATOM 1874 N N . GLU A 1 226 ? 0.473 9.334 -13.293 1.00 88.62 226 GLU A N 1
ATOM 1875 C CA . GLU A 1 226 ? 0.586 10.147 -12.077 1.00 88.62 226 GLU A CA 1
ATOM 1876 C C . GLU A 1 226 ? -0.676 10.012 -11.229 1.00 88.62 226 GLU A C 1
ATOM 1878 O O . GLU A 1 226 ? -0.601 9.798 -10.018 1.00 88.62 226 GLU A O 1
ATOM 1883 N N . ASN A 1 227 ? -1.842 10.077 -11.877 1.00 91.62 227 ASN A N 1
ATOM 1884 C CA . ASN A 1 227 ? -3.128 9.973 -11.202 1.00 91.62 227 ASN A CA 1
ATOM 1885 C C . ASN A 1 227 ? -3.347 8.576 -10.622 1.00 91.62 227 ASN A C 1
ATOM 1887 O O . ASN A 1 227 ? -3.762 8.457 -9.468 1.00 91.62 227 ASN A O 1
ATOM 1891 N N . LEU A 1 228 ? -3.054 7.517 -11.382 1.00 92.38 228 LEU A N 1
ATOM 1892 C CA . LEU A 1 228 ? -3.198 6.151 -10.880 1.00 92.38 228 LEU A CA 1
ATOM 1893 C C . LEU A 1 228 ? -2.187 5.845 -9.765 1.00 92.38 228 LEU A C 1
ATOM 1895 O O . LEU A 1 228 ? -2.565 5.294 -8.732 1.00 92.38 228 LEU A O 1
ATOM 1899 N N . SER A 1 229 ? -0.929 6.254 -9.940 1.00 90.06 229 SER A N 1
ATOM 1900 C CA . SER A 1 229 ? 0.128 6.109 -8.935 1.00 90.06 229 SER A CA 1
ATOM 1901 C C . SER A 1 229 ? -0.248 6.803 -7.627 1.00 90.06 229 SER A C 1
ATOM 1903 O O . SER A 1 229 ? -0.108 6.211 -6.560 1.00 90.06 229 SER A O 1
ATOM 1905 N N . LYS A 1 230 ? -0.767 8.035 -7.693 1.00 93.94 230 LYS A N 1
ATOM 1906 C CA . LYS A 1 230 ? -1.206 8.777 -6.507 1.00 93.94 230 LYS A CA 1
ATOM 1907 C C . LYS A 1 230 ? -2.341 8.057 -5.776 1.00 93.94 230 LYS A C 1
ATOM 1909 O O . LYS A 1 230 ? -2.281 7.904 -4.560 1.00 93.94 230 LYS A O 1
ATOM 1914 N N . LYS A 1 231 ? -3.347 7.558 -6.504 1.00 94.88 231 LYS A N 1
ATOM 1915 C CA . LYS A 1 231 ? -4.446 6.772 -5.912 1.00 94.88 231 LYS A CA 1
ATOM 1916 C C . LYS A 1 231 ? -3.934 5.499 -5.234 1.00 94.88 231 LYS A C 1
ATOM 1918 O O . LYS A 1 231 ? -4.397 5.159 -4.147 1.00 94.88 231 LYS A O 1
ATOM 1923 N N . TRP A 1 232 ? -2.957 4.826 -5.842 1.00 93.94 232 TRP A N 1
ATOM 1924 C CA . TRP A 1 232 ? -2.306 3.654 -5.256 1.00 93.94 232 TRP A CA 1
ATOM 1925 C C . TRP A 1 232 ? -1.548 3.989 -3.963 1.00 93.94 232 TRP A C 1
ATOM 1927 O O . TRP A 1 232 ? -1.682 3.270 -2.976 1.00 93.94 232 TRP A O 1
ATOM 1937 N N . ASP A 1 233 ? -0.805 5.100 -3.936 1.00 92.38 233 ASP A N 1
ATOM 1938 C CA . ASP A 1 233 ? -0.100 5.575 -2.735 1.00 92.38 233 ASP A CA 1
ATOM 1939 C C . ASP A 1 233 ? -1.067 5.917 -1.596 1.00 92.38 233 ASP A C 1
ATOM 1941 O O . ASP A 1 233 ? -0.816 5.591 -0.433 1.00 92.38 233 ASP A O 1
ATOM 1945 N N . GLU A 1 234 ? -2.201 6.539 -1.922 1.00 96.00 234 GLU A N 1
ATOM 1946 C CA . GLU A 1 234 ? -3.247 6.841 -0.947 1.00 96.00 234 GLU A CA 1
ATOM 1947 C C . GLU A 1 234 ? -3.880 5.561 -0.374 1.00 96.00 234 GLU A C 1
ATOM 1949 O O . GLU A 1 234 ? -4.025 5.451 0.847 1.00 96.00 234 GLU A O 1
ATOM 1954 N N . LEU A 1 235 ? -4.181 4.563 -1.218 1.00 96.12 235 LEU A N 1
ATOM 1955 C CA . LEU A 1 235 ? -4.638 3.239 -0.771 1.00 96.12 235 LEU A CA 1
ATOM 1956 C C . LEU A 1 235 ? -3.600 2.541 0.114 1.00 96.12 235 LEU A C 1
ATOM 1958 O O . LEU A 1 235 ? -3.959 1.972 1.145 1.00 96.12 235 LEU A O 1
ATOM 1962 N N . TYR A 1 236 ? -2.317 2.617 -0.243 1.00 93.81 236 TYR A N 1
ATOM 1963 C CA . TYR A 1 236 ? -1.235 2.055 0.564 1.00 93.81 236 TYR A CA 1
ATOM 1964 C C . TYR A 1 236 ? -1.158 2.711 1.950 1.00 93.81 236 TYR A C 1
ATOM 1966 O O . TYR A 1 236 ? -1.033 2.018 2.962 1.00 93.81 236 TYR A O 1
ATOM 1974 N N . GLY A 1 237 ? -1.300 4.038 2.023 1.00 94.75 237 GLY A N 1
ATOM 1975 C CA . GLY A 1 237 ? -1.365 4.764 3.291 1.00 94.75 237 GLY A CA 1
ATOM 1976 C C . GLY A 1 237 ? -2.517 4.290 4.185 1.00 94.75 237 GLY A C 1
ATOM 1977 O O . GLY A 1 237 ? -2.315 4.053 5.379 1.00 94.75 237 GLY A O 1
ATOM 1978 N N . LEU A 1 238 ? -3.704 4.086 3.605 1.00 97.00 238 LEU A N 1
ATOM 1979 C CA . LEU A 1 238 ? -4.885 3.572 4.310 1.00 97.00 238 LEU A CA 1
ATOM 1980 C C . LEU A 1 238 ? -4.691 2.116 4.762 1.00 97.00 238 LEU A C 1
ATOM 1982 O O . LEU A 1 238 ? -4.959 1.793 5.919 1.00 97.00 238 LEU A O 1
ATOM 1986 N N . ARG A 1 239 ? -4.119 1.257 3.910 1.00 94.94 239 ARG A N 1
ATOM 1987 C CA . ARG A 1 239 ? -3.730 -0.119 4.265 1.00 94.94 239 ARG A CA 1
ATOM 1988 C C . ARG A 1 239 ? -2.769 -0.141 5.451 1.00 94.94 239 ARG A C 1
ATOM 1990 O O . ARG A 1 239 ? -2.922 -0.959 6.354 1.00 94.94 239 ARG A O 1
ATOM 1997 N N . CYS A 1 240 ? -1.779 0.751 5.467 1.00 93.69 240 CYS A N 1
ATOM 1998 C CA . CYS A 1 240 ? -0.815 0.866 6.562 1.00 93.69 240 CYS A CA 1
ATOM 1999 C C . CYS A 1 240 ? -1.461 1.317 7.876 1.00 93.69 240 CYS A C 1
ATOM 2001 O O . CYS A 1 240 ? -1.021 0.876 8.936 1.00 93.69 240 CYS A O 1
ATOM 2003 N N . LYS A 1 241 ? -2.504 2.161 7.840 1.00 95.88 241 LYS A N 1
ATOM 2004 C CA . LYS A 1 241 ? -3.273 2.483 9.053 1.00 95.88 241 LYS A CA 1
ATOM 2005 C C . LYS A 1 241 ? -3.903 1.224 9.655 1.00 95.88 241 LYS A C 1
ATOM 2007 O O . LYS A 1 241 ? -3.717 0.992 10.846 1.00 95.88 241 LYS A O 1
ATOM 2012 N N . ILE A 1 242 ? -4.553 0.406 8.823 1.00 95.06 242 ILE A N 1
ATOM 2013 C CA . ILE A 1 242 ? -5.176 -0.862 9.236 1.00 95.06 242 ILE A CA 1
ATOM 2014 C C . ILE A 1 242 ? -4.118 -1.817 9.806 1.00 95.06 242 ILE A C 1
ATOM 2016 O O . ILE A 1 242 ? -4.244 -2.291 10.931 1.00 95.06 242 ILE A O 1
ATOM 2020 N N . ALA A 1 243 ? -3.035 -2.056 9.061 1.00 91.50 243 ALA A N 1
ATOM 2021 C CA . ALA A 1 243 ? -1.991 -3.008 9.447 1.00 91.50 243 ALA A CA 1
ATOM 2022 C C . ALA A 1 243 ? -1.252 -2.622 10.741 1.00 91.50 243 ALA A C 1
ATOM 2024 O O . ALA A 1 243 ? -0.810 -3.495 11.481 1.00 91.50 243 ALA A O 1
ATOM 2025 N N . HIS A 1 244 ? -1.115 -1.324 11.026 1.00 92.44 244 HIS A N 1
ATOM 2026 C CA . HIS A 1 244 ? -0.471 -0.824 12.244 1.00 92.44 244 HIS A CA 1
ATOM 2027 C C . HIS A 1 244 ? -1.461 -0.538 13.381 1.00 92.44 244 HIS A C 1
ATOM 2029 O O . HIS A 1 244 ? -1.075 0.113 14.351 1.00 92.44 244 HIS A O 1
ATOM 2035 N N . ASN A 1 245 ? -2.718 -0.982 13.255 1.00 88.62 245 ASN A N 1
ATOM 2036 C CA . ASN A 1 245 ? -3.781 -0.782 14.241 1.00 88.62 245 ASN A CA 1
ATOM 2037 C C . ASN A 1 245 ? -3.910 0.690 14.690 1.00 88.62 245 ASN A C 1
ATOM 2039 O O . ASN A 1 245 ? -4.056 0.998 15.874 1.00 88.62 245 ASN A O 1
ATOM 2043 N N . ARG A 1 246 ? -3.762 1.618 13.735 1.00 92.56 246 ARG A N 1
ATOM 2044 C CA . ARG A 1 246 ? -3.944 3.058 13.962 1.00 92.56 246 ARG A CA 1
ATOM 2045 C C . ARG A 1 246 ? -5.430 3.395 13.927 1.00 92.56 246 ARG A C 1
ATOM 2047 O O . ARG A 1 246 ? -6.222 2.647 13.363 1.00 92.56 246 ARG A O 1
ATOM 2054 N N . THR A 1 247 ? -5.782 4.569 14.448 1.00 93.50 247 THR A N 1
ATOM 2055 C CA . THR A 1 247 ? -7.141 5.105 14.327 1.00 93.50 247 THR A CA 1
ATOM 2056 C C . THR A 1 247 ? -7.593 5.112 12.866 1.00 93.50 247 THR A C 1
ATOM 2058 O O . THR A 1 247 ? -6.876 5.610 11.989 1.00 93.50 247 THR A O 1
ATOM 2061 N N . PHE A 1 248 ? -8.770 4.540 12.628 1.00 96.56 248 PHE A N 1
ATOM 2062 C CA . PHE A 1 248 ? -9.359 4.348 11.313 1.00 96.56 248 PHE A CA 1
ATOM 2063 C C . PHE A 1 248 ? -10.858 4.649 11.379 1.00 96.56 248 PHE A C 1
ATOM 2065 O O . PHE A 1 248 ? -11.638 3.925 11.992 1.00 96.56 248 PHE A O 1
ATOM 2072 N N . GLU A 1 249 ? -11.272 5.752 10.768 1.00 94.81 249 GLU A N 1
ATOM 2073 C CA . GLU A 1 249 ? -12.635 6.266 10.918 1.00 94.81 249 GLU A CA 1
ATOM 2074 C C . GLU A 1 249 ? -13.496 6.006 9.677 1.00 94.81 249 GLU A C 1
ATOM 2076 O O . GLU A 1 249 ? -13.033 5.521 8.643 1.00 94.81 249 GLU A O 1
ATOM 2081 N N . LYS A 1 250 ? -14.775 6.384 9.756 1.00 95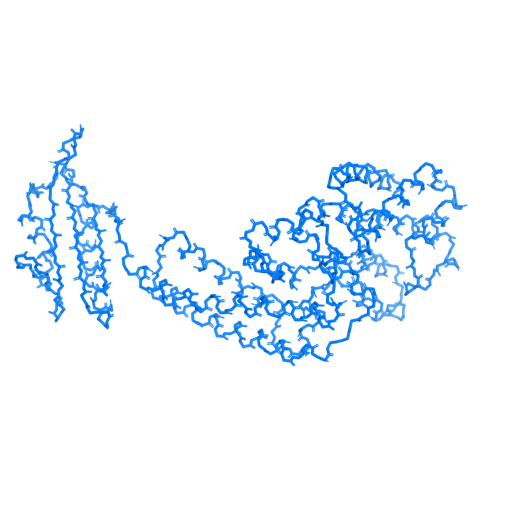.75 250 LYS A N 1
ATOM 2082 C CA . LYS A 1 250 ? -15.710 6.301 8.630 1.00 95.75 250 LYS A CA 1
ATOM 2083 C C . LYS A 1 250 ? -15.179 6.991 7.372 1.00 95.75 250 LYS A C 1
ATOM 2085 O O . LYS A 1 250 ? -15.293 6.440 6.284 1.00 95.75 250 LYS A O 1
ATOM 2090 N N . SER A 1 251 ? -14.576 8.167 7.525 1.00 96.75 251 SER A N 1
ATOM 2091 C CA . SER A 1 251 ? -13.992 8.934 6.420 1.00 96.75 251 SER A CA 1
ATOM 2092 C C . SER A 1 251 ? -12.833 8.194 5.743 1.00 96.75 251 SER A C 1
ATOM 2094 O O . SER A 1 251 ? -12.705 8.240 4.520 1.00 96.75 251 SER A O 1
ATOM 2096 N N . ASP A 1 252 ? -12.016 7.466 6.514 1.00 98.00 252 ASP A N 1
ATOM 2097 C CA . ASP A 1 252 ? -10.967 6.600 5.973 1.00 98.00 252 ASP A CA 1
ATOM 2098 C C . ASP A 1 252 ? -11.581 5.435 5.181 1.00 98.00 252 ASP A C 1
ATOM 2100 O O . ASP A 1 252 ? -11.134 5.146 4.071 1.00 98.00 252 ASP A O 1
ATOM 2104 N N . TYR A 1 253 ? -12.639 4.804 5.704 1.00 97.88 253 TYR A N 1
ATOM 2105 C CA . TYR A 1 253 ? -13.376 3.750 4.997 1.00 97.88 253 TYR A CA 1
ATOM 2106 C C . TYR A 1 253 ? -14.017 4.249 3.694 1.00 97.88 253 TYR A C 1
ATOM 2108 O O . TYR A 1 253 ? -13.845 3.625 2.649 1.00 97.88 253 TYR A O 1
ATOM 2116 N N . GLU A 1 254 ? -14.717 5.383 3.719 1.00 97.94 254 GLU A N 1
ATOM 2117 C CA . GLU A 1 254 ? -15.330 5.981 2.525 1.00 97.94 254 GLU A CA 1
ATOM 2118 C C . GLU A 1 254 ? -14.280 6.278 1.451 1.00 97.94 254 GLU A C 1
ATOM 2120 O O . GLU A 1 254 ? -14.507 6.032 0.262 1.00 97.94 254 GLU A O 1
ATOM 2125 N N . LYS A 1 255 ? -13.096 6.730 1.880 1.00 98.00 255 LYS A N 1
ATOM 2126 C CA . LYS A 1 255 ? -11.957 6.953 0.997 1.00 98.00 255 LYS A CA 1
ATOM 2127 C C . LYS A 1 255 ? -11.414 5.651 0.407 1.00 98.00 255 LYS A C 1
ATOM 2129 O O . LYS A 1 255 ? -11.156 5.616 -0.794 1.00 98.00 255 LYS A O 1
ATOM 2134 N N . VAL A 1 256 ? -11.281 4.582 1.200 1.00 98.31 256 VAL A N 1
ATOM 2135 C CA . VAL A 1 256 ? -10.932 3.246 0.678 1.00 98.31 256 VAL A CA 1
ATOM 2136 C C . VAL A 1 256 ? -11.953 2.804 -0.363 1.00 98.31 256 VAL A C 1
ATOM 2138 O O . VAL A 1 256 ? -11.562 2.425 -1.460 1.00 98.31 256 VAL A O 1
ATOM 2141 N N . ASN A 1 257 ? -13.247 2.908 -0.064 1.00 97.69 257 ASN A N 1
ATOM 2142 C CA . ASN A 1 257 ? -14.305 2.468 -0.963 1.00 97.69 257 ASN A CA 1
ATOM 2143 C C . ASN A 1 257 ? -14.262 3.211 -2.312 1.00 97.69 257 ASN A C 1
ATOM 2145 O O . ASN A 1 257 ? -14.271 2.575 -3.365 1.00 97.69 257 ASN A O 1
ATOM 2149 N N . SER A 1 258 ? -14.149 4.544 -2.289 1.00 97.88 258 SER A N 1
ATOM 2150 C CA . SER A 1 258 ? -14.007 5.364 -3.503 1.00 97.88 258 SER A CA 1
ATOM 2151 C C . SER A 1 258 ? -12.757 4.988 -4.304 1.00 97.88 258 SER A C 1
ATOM 2153 O O . SER A 1 258 ? -12.862 4.664 -5.489 1.00 97.88 258 SER A O 1
ATOM 2155 N N . LEU A 1 259 ? -11.585 4.969 -3.660 1.00 97.50 259 LEU A N 1
ATOM 2156 C CA . LEU A 1 259 ? -10.323 4.665 -4.334 1.00 97.50 259 LEU A CA 1
ATOM 2157 C C . LEU A 1 259 ? -10.313 3.244 -4.902 1.00 97.50 259 LEU A C 1
ATOM 2159 O O . LEU A 1 259 ? -9.873 3.040 -6.033 1.00 97.50 259 LEU A O 1
ATOM 2163 N N . SER A 1 260 ? -10.818 2.266 -4.150 1.00 97.00 260 SER A N 1
ATOM 2164 C CA . SER A 1 260 ? -10.866 0.875 -4.588 1.00 97.00 260 SER A CA 1
ATOM 2165 C C . SER A 1 260 ? -11.760 0.694 -5.807 1.00 97.00 260 SER A C 1
ATOM 2167 O O . SER A 1 260 ? -11.361 -0.027 -6.716 1.00 97.00 260 SER A O 1
ATOM 2169 N N . ILE A 1 261 ? -12.920 1.360 -5.879 1.00 96.12 261 ILE A N 1
ATOM 2170 C CA . ILE A 1 261 ? -13.801 1.310 -7.058 1.00 96.12 261 ILE A CA 1
ATOM 2171 C C . ILE A 1 261 ? -13.081 1.856 -8.296 1.00 96.12 261 ILE A C 1
ATOM 2173 O O . ILE A 1 261 ? -13.054 1.196 -9.336 1.00 96.12 261 ILE A O 1
ATOM 2177 N N . GLU A 1 262 ? -12.466 3.033 -8.181 1.00 95.00 262 GLU A N 1
ATOM 2178 C CA . GLU A 1 262 ? -11.786 3.685 -9.304 1.00 95.00 262 GLU A CA 1
ATOM 2179 C C . GLU A 1 262 ? -10.576 2.882 -9.796 1.00 95.00 262 GLU A C 1
ATOM 2181 O O . GLU A 1 262 ? -10.423 2.639 -10.994 1.00 95.00 262 GLU A O 1
ATOM 2186 N N . VAL A 1 263 ? -9.717 2.438 -8.875 1.00 94.81 263 VAL A N 1
ATOM 2187 C CA . VAL A 1 263 ? -8.516 1.661 -9.210 1.00 94.81 263 VAL A CA 1
ATOM 2188 C C . VAL A 1 263 ? -8.901 0.294 -9.780 1.00 94.81 263 VAL A C 1
ATOM 2190 O O . VAL A 1 263 ? -8.296 -0.159 -10.754 1.00 94.81 263 VAL A O 1
ATOM 2193 N N . LYS A 1 264 ? -9.940 -0.351 -9.236 1.00 95.25 264 LYS A N 1
ATOM 2194 C CA . LYS A 1 264 ? -10.470 -1.621 -9.746 1.00 95.25 264 LYS A CA 1
ATOM 2195 C C . LYS A 1 264 ? -10.955 -1.507 -11.185 1.00 95.25 264 LYS A C 1
ATOM 2197 O O . LYS A 1 264 ? -10.628 -2.384 -11.985 1.00 95.25 264 LYS A O 1
ATOM 2202 N N . ASP A 1 265 ? -11.711 -0.463 -11.521 1.00 94.25 265 ASP A N 1
ATOM 2203 C CA . ASP A 1 265 ? -12.201 -0.240 -12.887 1.00 94.25 265 ASP A CA 1
ATOM 2204 C C . ASP A 1 265 ? -11.037 -0.083 -13.877 1.00 94.25 265 ASP A C 1
ATOM 2206 O O . ASP A 1 265 ? -10.964 -0.788 -14.888 1.00 94.25 265 ASP A O 1
ATOM 2210 N N . VAL A 1 266 ? -10.060 0.756 -13.528 1.00 94.00 266 VAL A N 1
ATOM 2211 C CA . VAL A 1 266 ? -8.844 0.991 -14.318 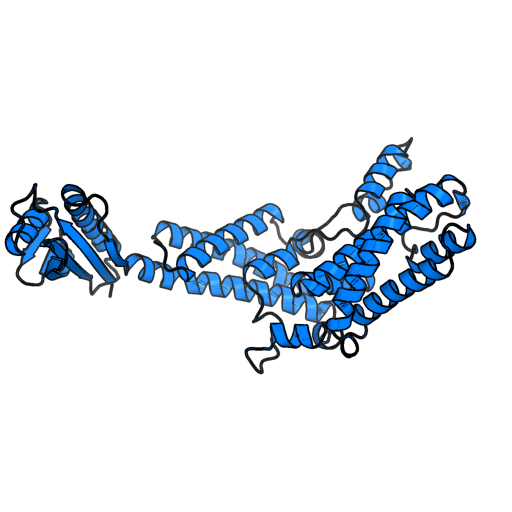1.00 94.00 266 VAL A CA 1
ATOM 2212 C C . VAL A 1 266 ? -8.050 -0.298 -14.549 1.00 94.00 266 VAL A C 1
ATOM 2214 O O . VAL A 1 266 ? -7.745 -0.642 -15.694 1.00 94.00 266 VAL A O 1
ATOM 2217 N N . ILE A 1 267 ? -7.730 -1.039 -13.482 1.00 93.31 267 ILE A N 1
ATOM 2218 C CA . ILE A 1 267 ? -6.942 -2.275 -13.585 1.00 93.31 267 ILE A CA 1
ATOM 2219 C C . ILE A 1 267 ? -7.719 -3.340 -14.367 1.00 93.31 267 ILE A C 1
ATOM 2221 O O . ILE A 1 267 ? -7.143 -4.043 -15.195 1.00 93.31 267 ILE A O 1
ATOM 2225 N N . SER A 1 268 ? -9.035 -3.441 -14.169 1.00 93.94 268 SER A N 1
ATOM 2226 C CA . SER A 1 268 ? -9.871 -4.400 -14.899 1.00 93.94 268 SER A CA 1
ATOM 2227 C C . SER A 1 268 ? -9.884 -4.109 -16.401 1.00 93.94 268 SER A C 1
ATOM 2229 O O . SER A 1 268 ? -9.713 -5.028 -17.203 1.00 93.94 268 SER A O 1
ATOM 2231 N N . LYS A 1 269 ? -10.000 -2.835 -16.795 1.00 93.06 269 LYS A N 1
ATOM 2232 C CA . LYS A 1 269 ? -9.877 -2.410 -18.199 1.00 93.06 269 LYS A CA 1
ATOM 2233 C C . LYS A 1 269 ? -8.496 -2.725 -18.772 1.00 93.06 269 LYS A C 1
ATOM 2235 O O . LYS A 1 269 ? -8.414 -3.215 -19.897 1.00 93.06 269 LYS A O 1
ATOM 2240 N N . ALA A 1 270 ? -7.424 -2.510 -18.009 1.00 91.75 270 ALA A N 1
ATOM 2241 C CA . ALA A 1 270 ? -6.074 -2.882 -18.433 1.00 91.75 270 ALA A CA 1
ATOM 2242 C C . ALA A 1 270 ? -5.956 -4.400 -18.675 1.00 91.75 270 ALA A C 1
ATOM 2244 O O . ALA A 1 270 ? -5.469 -4.816 -19.724 1.00 91.75 270 ALA A O 1
ATOM 2245 N N . ILE A 1 271 ? -6.488 -5.230 -17.766 1.00 91.62 271 ILE A N 1
ATOM 2246 C CA . ILE A 1 271 ? -6.487 -6.700 -17.887 1.00 91.62 271 ILE A CA 1
ATOM 2247 C C . ILE A 1 271 ? -7.224 -7.174 -19.148 1.00 91.62 271 ILE A C 1
ATOM 2249 O O . ILE A 1 271 ? -6.775 -8.120 -19.802 1.00 91.62 271 ILE A O 1
ATOM 2253 N N . LEU A 1 272 ? -8.357 -6.550 -19.484 1.00 91.12 272 LEU A N 1
ATOM 2254 C CA . LEU A 1 272 ? -9.160 -6.904 -20.662 1.00 91.12 272 LEU A CA 1
ATOM 2255 C C . LEU A 1 272 ? -8.463 -6.568 -21.985 1.00 91.12 272 LEU A C 1
ATOM 2257 O O . LEU A 1 272 ? -8.741 -7.202 -22.997 1.00 91.12 272 LEU A O 1
ATOM 2261 N N . ASN A 1 273 ? -7.561 -5.588 -21.983 1.00 89.44 273 ASN A N 1
ATOM 2262 C CA . ASN A 1 273 ? -6.842 -5.156 -23.179 1.00 89.44 273 ASN A CA 1
ATOM 2263 C C . ASN A 1 273 ? -5.447 -5.783 -23.315 1.00 89.44 273 ASN A C 1
ATOM 2265 O O . ASN A 1 273 ? -4.735 -5.446 -24.257 1.00 89.44 273 ASN A O 1
ATOM 2269 N N . LEU A 1 274 ? -5.063 -6.707 -22.425 1.00 87.38 274 LEU A N 1
ATOM 2270 C CA . LEU A 1 274 ? -3.754 -7.368 -22.465 1.00 87.38 274 LEU A CA 1
ATOM 2271 C C . LEU A 1 274 ? -3.468 -8.064 -23.797 1.00 87.38 274 LEU A C 1
ATOM 2273 O O . LEU A 1 274 ? -2.348 -7.990 -24.286 1.00 87.38 274 LEU A O 1
ATOM 2277 N N . ASP A 1 275 ? -4.481 -8.687 -24.397 1.00 82.62 275 ASP A N 1
ATOM 2278 C CA . ASP A 1 275 ? -4.331 -9.470 -25.630 1.00 82.62 275 ASP A CA 1
ATOM 2279 C C . ASP A 1 275 ? -4.065 -8.582 -26.865 1.00 82.62 275 ASP A C 1
ATOM 2281 O O . ASP A 1 275 ? -3.752 -9.079 -27.943 1.00 82.62 275 ASP A O 1
ATOM 2285 N N . LYS A 1 276 ? -4.197 -7.255 -26.723 1.00 84.88 276 LYS A N 1
ATOM 2286 C CA . LYS A 1 276 ? -3.887 -6.268 -27.770 1.00 84.88 276 LYS A CA 1
ATOM 2287 C C . LYS A 1 276 ? -2.436 -5.788 -27.720 1.00 84.88 276 LYS A C 1
ATOM 2289 O O . LYS A 1 276 ? -2.021 -5.034 -28.600 1.00 84.88 276 LYS A O 1
ATOM 2294 N N . ILE A 1 277 ? -1.692 -6.150 -26.678 1.00 84.75 277 ILE A N 1
ATOM 2295 C CA . ILE A 1 277 ? -0.317 -5.707 -26.483 1.00 84.75 277 ILE A CA 1
ATOM 2296 C C . ILE A 1 277 ? 0.604 -6.687 -27.211 1.00 84.75 277 ILE A C 1
ATOM 2298 O O . ILE A 1 277 ? 0.519 -7.889 -27.001 1.00 84.75 277 ILE A O 1
ATOM 2302 N N . ASN A 1 278 ? 1.494 -6.165 -28.055 1.00 77.81 278 ASN A N 1
ATOM 2303 C CA . ASN A 1 278 ? 2.572 -6.934 -28.672 1.00 77.81 278 ASN A CA 1
ATOM 2304 C C . ASN A 1 278 ? 3.899 -6.398 -28.147 1.00 77.81 278 ASN A C 1
ATOM 2306 O O . ASN A 1 278 ? 4.147 -5.196 -28.229 1.00 77.81 278 ASN A O 1
ATOM 2310 N N . ILE A 1 279 ? 4.741 -7.284 -27.619 1.00 76.50 279 ILE A N 1
ATOM 2311 C CA . ILE A 1 279 ? 6.050 -6.932 -27.062 1.00 76.50 279 ILE A CA 1
ATOM 2312 C C . ILE A 1 279 ? 7.140 -7.512 -27.965 1.00 76.50 279 ILE A C 1
ATOM 2314 O O . ILE A 1 279 ? 7.091 -8.687 -28.325 1.00 76.50 279 ILE A O 1
ATOM 2318 N N . SER A 1 280 ? 8.133 -6.701 -28.331 1.00 74.69 280 SER A N 1
ATOM 2319 C CA . SER A 1 280 ? 9.327 -7.181 -29.038 1.00 74.69 280 SER A CA 1
ATOM 2320 C C . SER A 1 280 ? 10.316 -7.893 -28.102 1.00 74.69 280 SER A C 1
ATOM 2322 O O . SER A 1 280 ? 10.293 -7.722 -26.885 1.00 74.69 280 SER A O 1
ATOM 2324 N N . GLU A 1 281 ? 11.252 -8.663 -28.655 1.00 66.12 281 GLU A N 1
ATOM 2325 C CA . GLU A 1 281 ? 12.259 -9.401 -27.871 1.00 66.12 281 GLU A CA 1
ATOM 2326 C C . GLU A 1 281 ? 13.143 -8.488 -26.994 1.00 66.12 281 GLU A C 1
ATOM 2328 O O . GLU A 1 281 ? 13.454 -8.811 -25.843 1.00 66.12 281 GLU A O 1
ATOM 2333 N N . ILE A 1 282 ? 13.489 -7.301 -27.503 1.00 65.75 282 ILE A N 1
ATOM 2334 C CA . ILE A 1 282 ? 14.254 -6.287 -26.763 1.00 65.75 282 ILE A CA 1
ATOM 2335 C C . ILE A 1 282 ? 13.440 -5.770 -25.571 1.00 65.75 282 ILE A C 1
ATOM 2337 O O . ILE A 1 282 ? 13.957 -5.630 -24.466 1.00 65.75 282 ILE A O 1
ATOM 2341 N N . GLU A 1 283 ? 12.151 -5.513 -25.770 1.00 69.44 283 GLU A N 1
ATOM 2342 C CA . GLU A 1 283 ? 11.268 -5.006 -24.717 1.00 69.44 283 GLU A CA 1
ATOM 2343 C C . GLU A 1 283 ? 10.970 -6.063 -23.658 1.00 69.44 283 GLU A C 1
ATOM 2345 O O . GLU A 1 283 ? 10.941 -5.746 -22.473 1.00 69.44 283 GLU A O 1
ATOM 2350 N N . SER A 1 284 ? 10.819 -7.320 -24.076 1.00 70.75 284 SER A N 1
ATOM 2351 C CA . SER A 1 284 ? 10.718 -8.482 -23.192 1.00 70.75 284 SER A CA 1
ATOM 2352 C C . SER A 1 284 ? 11.952 -8.604 -22.293 1.00 70.75 284 SER A C 1
ATOM 2354 O O . SER A 1 284 ? 11.839 -8.844 -21.088 1.00 70.75 284 SER A O 1
ATOM 2356 N N . THR A 1 285 ? 13.134 -8.375 -22.868 1.00 65.50 285 THR A N 1
ATOM 2357 C CA . THR A 1 285 ? 14.407 -8.381 -22.146 1.00 65.50 285 THR A CA 1
ATOM 2358 C C . THR A 1 285 ? 14.465 -7.268 -21.098 1.00 65.50 285 THR A C 1
ATOM 2360 O O . THR A 1 285 ? 14.671 -7.560 -19.923 1.00 65.50 285 THR A O 1
ATOM 2363 N N . ILE A 1 286 ? 14.201 -6.018 -21.496 1.00 68.06 286 ILE A N 1
ATOM 2364 C CA . ILE A 1 286 ? 14.203 -4.858 -20.585 1.00 68.06 286 ILE A CA 1
ATOM 2365 C C . ILE A 1 286 ? 13.202 -5.064 -19.444 1.00 68.06 286 ILE A C 1
ATOM 2367 O O . ILE A 1 286 ? 13.515 -4.836 -18.281 1.00 68.06 286 ILE A O 1
ATOM 2371 N N . LEU A 1 287 ? 12.000 -5.546 -19.766 1.00 71.75 287 LEU A N 1
ATOM 2372 C CA . LEU A 1 287 ? 10.956 -5.808 -18.783 1.00 71.75 287 LEU A CA 1
ATOM 2373 C C . LEU A 1 287 ? 11.388 -6.864 -17.755 1.00 71.75 287 LEU A C 1
ATOM 2375 O O . LEU A 1 287 ? 11.111 -6.711 -16.567 1.00 71.75 287 LEU A O 1
ATOM 2379 N N . THR A 1 288 ? 12.094 -7.906 -18.200 1.00 66.12 288 THR A N 1
ATOM 2380 C CA . THR A 1 288 ? 12.651 -8.943 -17.318 1.00 66.12 288 THR A CA 1
ATOM 2381 C C . THR A 1 288 ? 13.689 -8.349 -16.360 1.00 66.12 288 THR A C 1
ATOM 2383 O O . THR A 1 288 ? 13.647 -8.628 -15.164 1.00 66.12 288 THR A O 1
ATOM 2386 N N . GLU A 1 289 ? 14.580 -7.486 -16.852 1.00 66.06 289 GLU A N 1
ATOM 2387 C CA . GLU A 1 289 ? 15.599 -6.822 -16.027 1.00 66.06 289 GLU A CA 1
ATOM 2388 C C . GLU A 1 289 ? 14.987 -5.889 -14.984 1.00 66.06 289 GLU A C 1
ATOM 2390 O O . GLU A 1 289 ? 15.344 -5.962 -13.808 1.00 66.06 289 GLU A O 1
ATOM 2395 N N . THR A 1 290 ? 14.022 -5.055 -15.385 1.00 66.00 290 THR A N 1
ATOM 2396 C CA . THR A 1 290 ? 13.296 -4.166 -14.467 1.00 66.00 290 THR A CA 1
ATOM 2397 C C . THR A 1 290 ? 12.623 -4.961 -13.351 1.00 66.00 290 THR A C 1
ATOM 2399 O O . THR A 1 290 ? 12.628 -4.550 -12.193 1.00 66.00 290 THR A O 1
ATOM 2402 N N . VAL A 1 291 ? 12.034 -6.111 -13.683 1.00 65.50 291 VAL A N 1
ATOM 2403 C CA . VAL A 1 291 ? 11.405 -6.993 -12.698 1.00 65.50 291 VAL A CA 1
ATOM 2404 C C . VAL A 1 291 ? 12.436 -7.566 -11.733 1.00 65.50 291 VAL A C 1
ATOM 2406 O O . VAL A 1 291 ? 12.253 -7.478 -10.521 1.00 65.50 291 VAL A O 1
ATOM 2409 N N . ALA A 1 292 ? 13.526 -8.117 -12.262 1.00 62.41 292 ALA A N 1
ATOM 2410 C CA . ALA A 1 292 ? 14.570 -8.732 -11.459 1.00 62.41 292 ALA A CA 1
ATOM 2411 C C . ALA A 1 292 ? 15.225 -7.717 -10.499 1.00 62.41 292 ALA A C 1
ATOM 2413 O O . ALA A 1 292 ? 15.433 -8.027 -9.326 1.00 62.41 292 ALA A O 1
ATOM 2414 N N . GLY A 1 293 ? 15.459 -6.483 -10.960 1.00 60.62 293 GLY A N 1
ATOM 2415 C CA . GLY A 1 293 ? 16.001 -5.400 -10.135 1.00 60.62 293 GLY A CA 1
ATOM 2416 C C . GLY A 1 293 ? 15.021 -4.827 -9.105 1.00 60.62 293 GLY A C 1
ATOM 2417 O O . GLY A 1 293 ? 15.441 -4.414 -8.029 1.00 60.62 293 GLY A O 1
ATOM 2418 N N . ASN A 1 294 ? 13.713 -4.834 -9.384 1.00 61.50 294 ASN A N 1
ATOM 2419 C CA . ASN A 1 294 ? 12.702 -4.356 -8.432 1.00 61.50 294 ASN A CA 1
ATOM 2420 C C . ASN A 1 294 ? 12.444 -5.334 -7.271 1.00 61.50 294 ASN A C 1
ATOM 2422 O O . ASN A 1 294 ? 11.946 -4.905 -6.228 1.00 61.50 294 ASN A O 1
ATOM 2426 N N . PHE A 1 295 ? 12.752 -6.626 -7.442 1.00 56.19 295 PHE A N 1
ATOM 2427 C CA . PHE A 1 295 ? 12.479 -7.667 -6.439 1.00 56.19 295 PHE A CA 1
ATOM 2428 C C . PHE A 1 295 ? 13.732 -8.246 -5.758 1.00 56.19 295 PHE A C 1
ATOM 2430 O O . PHE A 1 295 ? 13.590 -8.933 -4.748 1.00 56.19 295 PHE A O 1
ATOM 2437 N N . ASN A 1 296 ? 14.947 -7.941 -6.232 1.00 57.38 296 ASN A N 1
ATOM 2438 C CA . ASN A 1 296 ? 16.197 -8.217 -5.515 1.00 57.38 296 ASN A CA 1
ATOM 2439 C C . ASN A 1 296 ? 17.069 -6.953 -5.466 1.00 57.38 296 ASN A C 1
ATOM 2441 O O . ASN A 1 296 ? 17.480 -6.435 -6.499 1.00 57.38 296 ASN A O 1
ATOM 2445 N N . PHE A 1 297 ? 17.393 -6.499 -4.253 1.00 56.69 297 PHE A N 1
ATOM 2446 C CA . PHE A 1 297 ? 18.211 -5.310 -4.020 1.00 56.69 297 PHE A CA 1
ATOM 2447 C C . PHE A 1 297 ? 19.643 -5.432 -4.574 1.00 56.69 297 PHE A C 1
ATOM 2449 O O . PHE A 1 297 ? 20.091 -4.532 -5.277 1.00 56.69 297 PHE A O 1
ATOM 2456 N N . GLY A 1 298 ? 20.346 -6.542 -4.319 1.00 59.25 298 GLY A N 1
ATOM 2457 C CA . GLY A 1 298 ? 21.719 -6.756 -4.800 1.00 59.25 298 GLY A CA 1
ATOM 2458 C C . GLY A 1 298 ? 21.800 -6.929 -6.319 1.00 59.25 298 GLY A C 1
ATOM 2459 O O . GLY A 1 298 ? 22.721 -6.430 -6.966 1.00 59.25 298 GLY A O 1
ATOM 2460 N N . LEU A 1 299 ? 20.792 -7.569 -6.917 1.00 66.06 299 LEU A N 1
ATOM 2461 C CA . LEU A 1 299 ? 20.668 -7.656 -8.371 1.00 66.06 299 LEU A CA 1
ATOM 2462 C C . LEU A 1 299 ? 20.280 -6.309 -8.995 1.00 66.06 299 LEU A C 1
ATOM 2464 O O . LEU A 1 299 ? 20.794 -5.948 -10.050 1.00 66.06 299 LEU A O 1
ATOM 2468 N N . GLY A 1 300 ? 19.391 -5.560 -8.342 1.00 61.50 300 GLY A N 1
ATOM 2469 C CA . GLY A 1 300 ? 19.003 -4.214 -8.749 1.00 61.50 300 GLY A CA 1
ATOM 2470 C C . GLY A 1 300 ? 20.187 -3.256 -8.749 1.00 61.50 300 GLY A C 1
ATOM 2471 O O . GLY A 1 300 ? 20.355 -2.499 -9.702 1.00 61.50 300 GLY A O 1
ATOM 2472 N N . GLU A 1 301 ? 21.056 -3.347 -7.742 1.00 68.62 301 GLU A N 1
ATOM 2473 C CA . GLU A 1 301 ? 22.297 -2.578 -7.684 1.00 68.62 301 GLU A CA 1
ATOM 2474 C C . GLU A 1 301 ? 23.233 -2.934 -8.847 1.00 68.62 301 GLU A C 1
ATOM 2476 O O . GLU A 1 301 ? 23.675 -2.043 -9.570 1.00 68.62 301 GLU A O 1
ATOM 2481 N N . TYR A 1 302 ? 23.457 -4.227 -9.109 1.00 78.69 302 TYR A N 1
ATOM 2482 C CA . TYR A 1 302 ? 24.254 -4.669 -10.256 1.00 78.69 302 TYR A CA 1
ATOM 2483 C C . TYR A 1 302 ? 23.697 -4.159 -11.596 1.00 78.69 302 TYR A C 1
ATOM 2485 O O . TYR A 1 302 ? 24.439 -3.613 -12.412 1.00 78.69 302 TYR A O 1
ATOM 2493 N N . LEU A 1 303 ? 22.390 -4.319 -11.833 1.00 74.38 303 LEU A N 1
ATOM 2494 C CA . LEU A 1 303 ? 21.738 -3.894 -13.077 1.00 74.38 303 LEU A CA 1
ATOM 2495 C C . LEU A 1 303 ? 21.747 -2.368 -13.241 1.00 74.38 303 LEU A C 1
ATOM 2497 O O . LEU A 1 303 ? 21.875 -1.872 -14.364 1.00 74.38 303 LEU A O 1
ATOM 2501 N N . SER A 1 304 ? 21.657 -1.623 -12.137 1.00 70.38 304 SER A N 1
ATOM 2502 C CA . SER A 1 304 ? 21.811 -0.168 -12.128 1.00 70.38 304 SER A CA 1
ATOM 2503 C C . SER A 1 304 ? 23.221 0.234 -12.562 1.00 70.38 304 SER A C 1
ATOM 2505 O O . SER A 1 304 ? 23.381 1.015 -13.498 1.00 70.38 304 SER A O 1
ATOM 2507 N N . GLU A 1 305 ? 24.250 -0.353 -11.950 1.00 81.50 305 GLU A N 1
ATOM 2508 C CA . GLU A 1 305 ? 25.645 -0.075 -12.307 1.00 81.50 305 GLU A CA 1
ATOM 2509 C C . GLU A 1 305 ? 25.989 -0.534 -13.731 1.00 81.50 305 GLU A C 1
ATOM 2511 O O . GLU A 1 305 ? 26.743 0.130 -14.441 1.00 81.50 305 GLU A O 1
ATOM 2516 N N . TYR A 1 306 ? 25.396 -1.632 -14.199 1.00 84.44 306 TYR A N 1
ATOM 2517 C CA . TYR A 1 306 ? 25.523 -2.089 -15.583 1.00 84.44 306 TYR A CA 1
ATOM 2518 C C . TYR A 1 306 ? 24.886 -1.122 -16.583 1.00 84.44 306 TYR A C 1
ATOM 2520 O O . TYR A 1 306 ? 25.451 -0.849 -17.650 1.00 84.44 306 TYR A O 1
ATOM 2528 N N . SER A 1 307 ? 23.721 -0.575 -16.241 1.00 77.88 307 SER A N 1
ATOM 2529 C CA . SER A 1 307 ? 23.054 0.444 -17.052 1.00 77.88 307 SER A CA 1
ATOM 2530 C C . SER A 1 307 ? 23.904 1.712 -17.147 1.00 77.88 307 SER A C 1
ATOM 2532 O O . SER A 1 307 ? 24.035 2.286 -18.232 1.00 77.88 307 SER A O 1
ATOM 2534 N N . GLU A 1 308 ? 24.545 2.098 -16.043 1.00 79.19 308 GLU A N 1
ATOM 2535 C CA . GLU A 1 308 ? 25.474 3.225 -15.988 1.00 79.19 308 GLU A CA 1
ATOM 2536 C C . GLU A 1 308 ? 26.747 2.971 -16.805 1.00 79.19 308 GLU A C 1
ATOM 2538 O O . GLU A 1 308 ? 27.143 3.804 -17.617 1.00 79.19 308 GLU A O 1
ATOM 2543 N N . MET A 1 309 ? 27.334 1.779 -16.720 1.00 91.25 309 MET A N 1
ATOM 2544 C CA . MET A 1 309 ? 28.468 1.398 -17.569 1.00 91.25 309 MET A CA 1
ATOM 2545 C C . MET A 1 309 ? 28.123 1.522 -19.052 1.00 91.25 309 MET A C 1
ATOM 2547 O O . MET A 1 309 ? 28.871 2.093 -19.850 1.00 91.25 309 MET A O 1
ATOM 2551 N N . THR A 1 310 ? 26.953 1.007 -19.423 1.00 83.81 310 THR A N 1
ATOM 2552 C CA . THR A 1 310 ? 26.444 1.071 -20.792 1.00 83.81 310 THR A CA 1
ATOM 2553 C C . THR A 1 310 ? 26.269 2.532 -21.232 1.00 83.81 310 THR A C 1
ATOM 2555 O O . THR A 1 310 ? 26.601 2.870 -22.370 1.00 83.81 310 THR A O 1
ATOM 2558 N N . ARG A 1 311 ? 25.821 3.425 -20.331 1.00 78.62 311 ARG A N 1
ATOM 2559 C CA . ARG A 1 311 ? 25.757 4.882 -20.560 1.00 78.62 311 ARG A CA 1
ATOM 2560 C C . ARG A 1 311 ? 27.109 5.467 -20.907 1.00 78.62 311 ARG A C 1
ATOM 2562 O O . ARG A 1 311 ? 27.242 6.124 -21.940 1.00 78.62 311 ARG A O 1
ATOM 2569 N N . LEU A 1 312 ? 28.093 5.219 -20.056 1.00 82.88 312 LEU A N 1
ATOM 2570 C CA . LEU A 1 312 ? 29.425 5.791 -20.185 1.00 82.88 312 LEU A CA 1
ATOM 2571 C C . LEU A 1 312 ? 30.096 5.326 -21.480 1.00 82.88 312 LEU A C 1
ATOM 2573 O O . LEU A 1 312 ? 30.641 6.146 -22.217 1.00 82.88 312 LEU A O 1
ATOM 2577 N N . ILE A 1 313 ? 29.959 4.043 -21.831 1.00 87.44 313 ILE A N 1
ATOM 2578 C CA . ILE A 1 313 ? 30.451 3.500 -23.107 1.00 87.44 313 ILE A CA 1
ATOM 2579 C C . ILE A 1 313 ? 29.786 4.202 -24.295 1.00 87.44 313 ILE A C 1
ATOM 2581 O O . ILE A 1 313 ? 30.476 4.627 -25.225 1.00 87.44 313 ILE A O 1
ATOM 2585 N N . TYR A 1 314 ? 28.460 4.370 -24.270 1.00 83.44 314 TYR A N 1
ATOM 2586 C CA . TYR A 1 314 ? 27.756 5.060 -25.350 1.00 83.44 314 TYR A CA 1
ATOM 2587 C C . TYR A 1 314 ? 28.200 6.510 -25.512 1.00 83.44 314 TYR A C 1
ATOM 2589 O O . TYR A 1 314 ? 28.431 6.941 -26.648 1.00 83.44 314 TYR A O 1
ATOM 2597 N N . MET A 1 315 ? 28.376 7.231 -24.404 1.00 78.50 315 MET A N 1
ATOM 2598 C CA . MET A 1 315 ? 28.865 8.607 -24.412 1.00 78.50 315 MET A CA 1
ATOM 2599 C C . MET A 1 315 ? 30.307 8.708 -24.908 1.00 78.50 315 MET A C 1
ATOM 2601 O O . MET A 1 315 ? 30.612 9.603 -25.694 1.00 78.50 315 MET A O 1
ATOM 2605 N N . LEU A 1 316 ? 31.185 7.788 -24.505 1.00 85.62 316 LEU A N 1
ATOM 2606 C CA . LEU A 1 316 ? 32.578 7.763 -24.950 1.00 85.62 316 LEU A CA 1
ATOM 2607 C C . LEU A 1 316 ? 32.680 7.543 -26.457 1.00 85.62 316 LEU A C 1
ATOM 2609 O O . LEU A 1 316 ? 33.400 8.278 -27.133 1.00 85.62 316 LEU A O 1
ATOM 2613 N N . VAL A 1 317 ? 31.924 6.586 -27.000 1.00 85.88 317 VAL A N 1
ATOM 2614 C CA . VAL A 1 317 ? 31.877 6.356 -28.451 1.00 85.88 317 VAL A CA 1
ATOM 2615 C C . VAL A 1 317 ? 31.337 7.585 -29.176 1.00 85.88 317 VAL A C 1
ATOM 2617 O O . VAL A 1 317 ? 31.909 7.999 -30.183 1.00 85.88 317 VAL A O 1
ATOM 2620 N N . GLU A 1 318 ? 30.279 8.213 -28.662 1.00 81.25 318 GLU A N 1
ATOM 2621 C CA . GLU A 1 318 ? 29.721 9.417 -29.282 1.00 81.25 318 GLU A CA 1
ATOM 2622 C C . GLU A 1 318 ? 30.745 10.564 -29.290 1.00 81.25 318 GLU A C 1
ATOM 2624 O O . GLU A 1 318 ? 30.965 11.205 -30.319 1.00 81.25 318 GLU A O 1
ATOM 2629 N N . ASN A 1 319 ? 31.412 10.790 -28.155 1.00 81.62 319 ASN A N 1
ATOM 2630 C CA . ASN A 1 319 ? 32.307 11.921 -27.950 1.00 81.62 319 ASN A CA 1
ATOM 2631 C C . ASN A 1 319 ? 33.656 11.768 -28.649 1.00 81.62 319 ASN A C 1
ATOM 2633 O O . ASN A 1 319 ? 34.147 12.738 -29.225 1.00 81.62 319 ASN A O 1
ATOM 2637 N N . LYS A 1 320 ? 34.257 10.579 -28.577 1.00 85.12 320 LYS A N 1
ATOM 2638 C CA . LYS A 1 320 ? 35.637 10.334 -29.018 1.00 85.12 320 LYS A CA 1
ATOM 2639 C C . LYS A 1 320 ? 35.720 9.693 -30.400 1.00 85.12 320 LYS A C 1
ATOM 2641 O O . LYS A 1 320 ? 36.750 9.819 -31.045 1.00 85.12 320 LYS A O 1
ATOM 2646 N N . ILE A 1 321 ? 34.663 9.017 -30.856 1.00 85.94 321 ILE A N 1
ATOM 2647 C CA . ILE A 1 321 ? 34.655 8.347 -32.163 1.00 85.94 321 ILE A CA 1
ATOM 2648 C C . ILE A 1 321 ? 33.695 9.062 -33.099 1.00 85.94 321 ILE A C 1
ATOM 2650 O O . ILE A 1 321 ? 34.131 9.671 -34.065 1.00 85.94 321 ILE A O 1
ATOM 2654 N N . PHE A 1 322 ? 32.396 9.060 -32.820 1.00 84.25 322 PHE A N 1
ATOM 2655 C CA . PHE A 1 322 ? 31.414 9.515 -33.803 1.00 84.25 322 PHE A CA 1
ATOM 2656 C C . PHE A 1 322 ? 31.392 11.028 -34.049 1.00 84.25 322 PHE A C 1
ATOM 2658 O O . PHE A 1 322 ? 30.931 11.459 -35.105 1.00 84.25 322 PHE A O 1
ATOM 2665 N N . ASN A 1 323 ? 31.873 11.845 -33.110 1.00 79.12 323 ASN A N 1
ATOM 2666 C CA . ASN A 1 323 ? 32.103 13.267 -33.374 1.00 79.12 323 ASN A CA 1
ATOM 2667 C C . ASN A 1 323 ? 33.294 13.496 -34.324 1.00 79.12 323 ASN A C 1
ATOM 2669 O O . ASN A 1 323 ? 33.291 14.484 -35.051 1.00 79.12 323 ASN A O 1
ATOM 2673 N N . MET A 1 324 ? 34.298 12.612 -34.314 1.00 79.62 324 MET A N 1
ATOM 2674 C CA . MET A 1 324 ? 35.490 12.709 -35.170 1.00 79.62 324 MET A CA 1
ATOM 2675 C C . MET A 1 324 ? 35.311 11.974 -36.507 1.00 79.62 324 MET A C 1
ATOM 2677 O O . MET A 1 324 ? 35.848 12.414 -37.517 1.00 79.62 324 MET A O 1
ATOM 2681 N N . PHE A 1 325 ? 34.510 10.905 -36.512 1.00 81.94 325 PHE A N 1
ATOM 2682 C CA . PHE A 1 325 ? 34.238 10.019 -37.646 1.00 81.94 325 PHE A CA 1
ATOM 2683 C C . PHE A 1 325 ? 32.719 9.803 -37.816 1.00 81.94 325 PHE A C 1
ATOM 2685 O O . PHE A 1 325 ? 32.193 8.734 -37.471 1.00 81.94 325 PHE A O 1
ATOM 2692 N N . PRO A 1 326 ? 31.961 10.817 -38.283 1.00 79.75 326 PRO A N 1
ATOM 2693 C CA . PRO A 1 326 ? 30.502 10.740 -38.393 1.00 79.75 326 PRO A CA 1
ATOM 2694 C C . PRO A 1 326 ? 30.000 9.610 -39.301 1.00 79.75 326 PRO A C 1
ATOM 2696 O O . PRO A 1 326 ? 28.922 9.067 -39.069 1.00 79.75 326 PRO A O 1
ATOM 2699 N N . GLU A 1 327 ? 30.783 9.225 -40.307 1.00 80.00 327 GLU A N 1
ATOM 2700 C CA . GLU A 1 327 ? 30.500 8.137 -41.245 1.00 80.00 327 GLU A CA 1
ATOM 2701 C C . GLU A 1 327 ? 30.467 6.750 -40.588 1.00 80.00 327 GLU A C 1
ATOM 2703 O O . GLU A 1 327 ? 29.870 5.823 -41.131 1.00 80.00 327 GLU A O 1
ATOM 2708 N N . GLN A 1 328 ? 31.062 6.602 -39.399 1.00 76.44 328 GLN A N 1
ATOM 2709 C CA . GLN A 1 328 ? 31.049 5.351 -38.637 1.00 76.44 328 GLN A CA 1
ATOM 2710 C C . GLN A 1 328 ? 29.798 5.192 -37.756 1.00 76.44 328 GLN A C 1
ATOM 2712 O O . GLN A 1 328 ? 29.644 4.153 -37.100 1.00 76.44 328 GLN A O 1
ATOM 2717 N N . LYS A 1 329 ? 28.900 6.192 -37.723 1.00 76.94 329 LYS A N 1
ATOM 2718 C CA . LYS A 1 329 ? 27.667 6.148 -36.926 1.00 76.94 329 LYS A CA 1
ATOM 2719 C C . LYS A 1 329 ? 26.746 5.021 -37.413 1.00 76.94 329 LYS A C 1
ATOM 2721 O O . LYS A 1 329 ? 26.296 5.045 -38.560 1.00 76.94 329 LYS A O 1
ATOM 2726 N N . PRO A 1 330 ? 26.410 4.036 -36.560 1.00 73.75 330 PRO A N 1
ATOM 2727 C CA . PRO A 1 330 ? 25.451 3.006 -36.918 1.00 73.75 330 PRO A CA 1
ATOM 2728 C C . PRO A 1 330 ? 24.031 3.579 -36.950 1.00 73.75 330 PRO A C 1
ATOM 2730 O O . PRO A 1 330 ? 23.722 4.594 -36.325 1.00 73.75 330 PRO A O 1
ATOM 2733 N N . ASN A 1 331 ? 23.124 2.864 -37.612 1.00 69.88 331 ASN A N 1
ATOM 2734 C CA . ASN A 1 331 ? 21.699 3.066 -37.380 1.00 69.88 331 ASN A CA 1
ATOM 2735 C C . ASN A 1 331 ? 21.387 2.727 -35.910 1.00 69.88 331 ASN A C 1
ATOM 2737 O O . ASN A 1 331 ? 21.670 1.610 -35.473 1.00 69.88 331 ASN A O 1
ATOM 2741 N N . TYR A 1 332 ? 20.797 3.666 -35.163 1.00 65.06 332 TYR A N 1
ATOM 2742 C CA . TYR A 1 332 ? 20.497 3.510 -33.733 1.00 65.06 332 TYR A CA 1
ATOM 2743 C C . TYR A 1 332 ? 19.669 2.258 -33.421 1.00 65.06 332 TYR A C 1
ATOM 2745 O O . TYR A 1 332 ? 19.919 1.608 -32.412 1.00 65.06 332 TYR A O 1
ATOM 2753 N N . SER A 1 333 ? 18.770 1.854 -34.324 1.00 49.78 333 SER A N 1
ATOM 2754 C CA . SER A 1 333 ? 17.978 0.619 -34.183 1.00 49.78 333 SER A CA 1
ATOM 2755 C C . SER A 1 333 ? 18.809 -0.674 -34.199 1.00 49.78 333 SER A C 1
ATOM 2757 O O . SER A 1 333 ? 18.307 -1.731 -33.833 1.00 49.78 333 SER A O 1
ATOM 2759 N N . ARG A 1 334 ? 20.077 -0.608 -34.629 1.00 58.00 334 ARG A N 1
ATOM 2760 C CA . ARG A 1 334 ? 21.014 -1.742 -34.729 1.00 58.00 334 ARG A CA 1
ATOM 2761 C C . ARG A 1 334 ? 22.285 -1.544 -33.895 1.00 58.00 334 ARG A C 1
ATOM 2763 O O . ARG A 1 334 ? 23.231 -2.320 -34.031 1.00 58.00 334 ARG A O 1
ATOM 2770 N N . ARG A 1 335 ? 22.351 -0.491 -33.074 1.00 75.69 335 ARG A N 1
ATOM 2771 C CA . ARG A 1 335 ? 23.498 -0.218 -32.199 1.00 75.69 335 ARG A CA 1
ATOM 2772 C C . ARG A 1 335 ? 23.504 -1.240 -31.059 1.00 75.69 335 ARG A C 1
ATOM 2774 O O . ARG A 1 335 ? 22.478 -1.466 -30.429 1.00 75.69 335 ARG A O 1
ATOM 2781 N N . SER A 1 336 ? 24.653 -1.860 -30.803 1.00 79.19 336 SER A N 1
ATOM 2782 C CA . SER A 1 336 ? 24.828 -2.824 -29.714 1.00 79.19 336 SER A CA 1
ATOM 2783 C C . SER A 1 336 ? 26.035 -2.458 -28.861 1.00 79.19 336 SER A C 1
ATOM 2785 O O . SER A 1 336 ? 27.036 -1.949 -29.373 1.00 79.19 336 SER A O 1
ATOM 2787 N N . ILE A 1 337 ? 25.958 -2.769 -27.565 1.00 82.31 337 ILE A N 1
ATOM 2788 C CA . ILE A 1 337 ? 27.040 -2.498 -26.613 1.00 82.31 337 ILE A CA 1
ATOM 2789 C C . ILE A 1 337 ? 28.344 -3.207 -27.000 1.00 82.31 337 ILE A C 1
ATOM 2791 O O . ILE A 1 337 ? 29.420 -2.627 -26.913 1.00 82.31 337 ILE A O 1
ATOM 2795 N N . VAL A 1 338 ? 28.253 -4.430 -27.531 1.00 84.94 338 VAL A N 1
ATOM 2796 C CA . VAL A 1 338 ? 29.413 -5.199 -28.008 1.00 84.94 338 VAL A CA 1
ATOM 2797 C C . VAL A 1 338 ? 30.065 -4.528 -29.220 1.00 84.94 338 VAL A C 1
ATOM 2799 O O . VAL A 1 338 ? 31.292 -4.484 -29.322 1.00 84.94 338 VAL A O 1
ATOM 2802 N N . GLY A 1 339 ? 29.258 -3.979 -30.134 1.00 84.00 339 GLY A N 1
ATOM 2803 C CA . GLY A 1 339 ? 29.770 -3.243 -31.288 1.00 84.00 339 GLY A CA 1
ATOM 2804 C C . GLY A 1 339 ? 30.513 -1.975 -30.871 1.00 84.00 339 GLY A C 1
ATOM 2805 O O . GLY A 1 339 ? 31.583 -1.684 -31.396 1.00 84.00 339 GLY A O 1
ATOM 2806 N N . ASP A 1 340 ? 29.983 -1.251 -29.893 1.00 87.88 340 ASP A N 1
ATOM 2807 C CA . ASP A 1 340 ? 30.605 -0.039 -29.358 1.00 87.88 340 ASP A CA 1
ATOM 2808 C C . ASP A 1 340 ? 31.874 -0.319 -28.559 1.00 87.88 340 ASP A C 1
ATOM 2810 O O . ASP A 1 340 ? 32.872 0.380 -28.729 1.00 87.88 340 ASP A O 1
ATOM 2814 N N . LEU A 1 341 ? 31.884 -1.405 -27.790 1.00 90.56 341 LEU A N 1
ATOM 2815 C CA . LEU A 1 341 ? 33.080 -1.888 -27.111 1.00 90.56 341 LEU A CA 1
ATOM 2816 C C . LEU A 1 341 ? 34.202 -2.216 -28.110 1.00 90.56 341 LEU A C 1
ATOM 2818 O O . LEU A 1 341 ? 35.351 -1.815 -27.923 1.00 90.56 341 LEU A O 1
ATOM 2822 N N . THR A 1 342 ? 33.846 -2.873 -29.219 1.00 88.25 342 THR A N 1
ATOM 2823 C CA . THR A 1 342 ? 34.782 -3.187 -30.310 1.00 88.25 342 THR A CA 1
ATOM 2824 C C . THR A 1 342 ? 35.341 -1.908 -30.942 1.00 88.25 342 THR A C 1
ATOM 2826 O O . THR A 1 342 ? 36.539 -1.813 -31.199 1.00 88.25 342 THR A O 1
ATOM 2829 N N . ARG A 1 343 ? 34.501 -0.885 -31.158 1.00 89.12 343 ARG A N 1
ATOM 2830 C CA . ARG A 1 343 ? 34.939 0.411 -31.707 1.00 89.12 343 ARG A CA 1
ATOM 2831 C C . ARG A 1 343 ? 35.930 1.123 -30.791 1.00 89.12 343 ARG A C 1
ATOM 2833 O O . ARG A 1 343 ? 36.939 1.615 -31.291 1.00 89.12 343 ARG A O 1
ATOM 2840 N N . LEU A 1 344 ? 35.658 1.173 -29.486 1.00 90.12 344 LEU A N 1
ATOM 2841 C CA . LEU A 1 344 ? 36.560 1.786 -28.505 1.00 90.12 344 LEU A CA 1
ATOM 2842 C C . LEU A 1 344 ? 37.920 1.080 -28.472 1.00 90.12 344 LEU A C 1
ATOM 2844 O O . LEU A 1 344 ? 38.952 1.748 -28.481 1.00 90.12 344 LEU A O 1
ATOM 2848 N N . SER A 1 345 ? 37.925 -0.255 -28.498 1.00 89.75 345 SER A N 1
ATOM 2849 C CA . SER A 1 345 ? 39.162 -1.041 -28.539 1.00 89.75 345 SER A CA 1
ATOM 2850 C C . SER A 1 345 ? 39.960 -0.795 -29.826 1.00 89.75 345 SER A C 1
ATOM 2852 O O . SER A 1 345 ? 41.151 -0.506 -29.756 1.00 89.75 345 SER A O 1
ATOM 2854 N N . ASN A 1 346 ? 39.302 -0.779 -30.992 1.00 88.56 346 ASN A N 1
ATOM 2855 C CA . ASN A 1 346 ? 39.960 -0.514 -32.279 1.00 88.56 346 ASN A CA 1
ATOM 2856 C C . ASN A 1 346 ? 40.611 0.877 -32.363 1.00 88.56 346 ASN A C 1
ATOM 2858 O O . ASN A 1 346 ? 41.585 1.052 -33.089 1.00 88.56 346 ASN A O 1
ATOM 2862 N N . HIS A 1 347 ? 40.085 1.861 -31.630 1.00 88.38 347 HIS A N 1
ATOM 2863 C CA . HIS A 1 347 ? 40.658 3.209 -31.547 1.00 88.38 347 HIS A CA 1
ATOM 2864 C C . HIS A 1 347 ? 41.667 3.362 -30.394 1.00 88.38 347 HIS A C 1
ATOM 2866 O O . HIS A 1 347 ? 42.091 4.476 -30.099 1.00 88.38 347 HIS A O 1
ATOM 2872 N N . GLY A 1 348 ? 42.046 2.266 -29.726 1.00 88.12 348 GLY A N 1
ATOM 2873 C CA . GLY A 1 348 ? 43.020 2.270 -28.633 1.00 88.12 348 GLY A CA 1
ATOM 2874 C C . GLY A 1 348 ? 42.533 2.956 -27.353 1.00 88.12 348 GLY A C 1
ATOM 2875 O O . GLY A 1 348 ? 43.342 3.268 -26.486 1.00 88.12 348 GLY A O 1
ATOM 2876 N N . LEU A 1 349 ? 41.224 3.201 -27.226 1.00 87.38 349 LEU A N 1
ATOM 2877 C CA . LEU A 1 349 ? 40.625 3.842 -26.050 1.00 87.38 349 LEU A CA 1
ATOM 2878 C C . LEU A 1 349 ? 40.384 2.850 -24.905 1.00 87.38 349 LEU A C 1
ATOM 2880 O O . LEU A 1 349 ? 40.167 3.263 -23.772 1.00 87.38 349 LEU A O 1
ATOM 2884 N N . LEU A 1 350 ? 40.424 1.548 -25.194 1.00 89.38 350 LEU A N 1
ATOM 2885 C CA . LEU A 1 350 ? 40.349 0.476 -24.206 1.00 89.38 350 LEU A CA 1
ATOM 2886 C C . LEU A 1 350 ? 41.573 -0.422 -24.332 1.00 89.38 350 LEU A C 1
ATOM 2888 O O . LEU A 1 350 ? 41.880 -0.899 -25.426 1.00 89.38 350 LEU A O 1
ATOM 2892 N N . ASN A 1 351 ? 42.227 -0.689 -23.203 1.00 90.19 351 ASN A N 1
ATOM 2893 C CA . ASN A 1 351 ? 43.207 -1.764 -23.119 1.00 90.19 351 ASN A CA 1
ATOM 2894 C C . ASN A 1 351 ? 42.501 -3.133 -23.058 1.00 90.19 351 ASN A C 1
ATOM 2896 O O . ASN A 1 351 ? 41.287 -3.227 -22.854 1.00 90.19 351 ASN A O 1
ATOM 2900 N N . GLU A 1 352 ? 43.271 -4.199 -23.263 1.00 89.06 352 GLU A N 1
ATOM 2901 C CA . GLU A 1 352 ? 42.747 -5.565 -23.343 1.00 89.06 352 GLU A CA 1
ATOM 2902 C C . GLU A 1 352 ? 42.099 -6.025 -22.027 1.00 89.06 352 GLU A C 1
ATOM 2904 O O . GLU A 1 352 ? 41.023 -6.627 -22.050 1.00 89.06 352 GLU A O 1
ATOM 2909 N N . ASP A 1 353 ? 42.692 -5.665 -20.886 1.00 88.75 353 ASP A N 1
ATOM 2910 C CA . ASP A 1 353 ? 42.181 -6.018 -19.559 1.00 88.75 353 ASP A CA 1
ATOM 2911 C C . ASP A 1 353 ? 40.788 -5.427 -19.304 1.00 88.75 353 ASP A C 1
ATOM 2913 O O . ASP A 1 353 ? 39.851 -6.160 -18.981 1.00 88.75 353 ASP A O 1
ATOM 2917 N N . LEU A 1 354 ? 40.612 -4.119 -19.526 1.00 90.12 354 LEU A N 1
ATOM 2918 C CA . LEU A 1 354 ? 39.333 -3.442 -19.312 1.00 90.12 354 LEU A CA 1
ATOM 2919 C C . LEU A 1 354 ? 38.279 -3.883 -20.333 1.00 90.12 354 LEU A C 1
ATOM 2921 O O . LEU A 1 354 ? 37.106 -4.040 -19.996 1.00 90.12 354 LEU A O 1
ATOM 2925 N N . HIS A 1 355 ? 38.689 -4.128 -21.581 1.00 90.75 355 HIS A N 1
ATOM 2926 C CA . HIS A 1 355 ? 37.806 -4.693 -22.599 1.00 90.75 355 HIS A CA 1
ATOM 2927 C C . HIS A 1 355 ? 37.256 -6.061 -22.163 1.00 90.75 355 HIS A C 1
ATOM 2929 O O . HIS A 1 355 ? 36.049 -6.306 -22.247 1.00 90.75 355 HIS A O 1
ATOM 2935 N N . ASN A 1 356 ? 38.119 -6.945 -21.659 1.00 89.94 356 ASN A N 1
ATOM 2936 C CA . ASN A 1 356 ? 37.720 -8.269 -21.185 1.00 89.94 356 ASN A CA 1
ATOM 2937 C C . ASN A 1 356 ? 36.861 -8.193 -19.916 1.00 89.94 356 ASN A C 1
ATOM 2939 O O . ASN A 1 356 ? 35.886 -8.936 -19.793 1.00 89.94 356 ASN A O 1
ATOM 2943 N N . GLU A 1 357 ? 37.160 -7.267 -19.007 1.00 91.94 357 GLU A N 1
ATOM 2944 C CA . GLU A 1 357 ? 36.356 -7.037 -17.808 1.00 91.94 357 GLU A CA 1
ATOM 2945 C C . GLU A 1 357 ? 34.928 -6.582 -18.151 1.00 91.94 357 GLU A C 1
ATOM 2947 O O . GLU A 1 357 ? 33.960 -7.183 -17.679 1.00 91.94 357 GLU A O 1
ATOM 2952 N N . ILE A 1 358 ? 34.770 -5.631 -19.078 1.00 92.12 358 ILE A N 1
ATOM 2953 C CA . ILE A 1 358 ? 33.448 -5.201 -19.559 1.00 92.12 358 ILE A CA 1
ATOM 2954 C C . ILE A 1 358 ? 32.700 -6.355 -20.244 1.00 92.12 358 ILE A C 1
ATOM 2956 O O . ILE A 1 358 ? 31.495 -6.531 -20.036 1.00 92.12 358 ILE A O 1
ATOM 2960 N N . ARG A 1 359 ? 33.390 -7.199 -21.025 1.00 90.38 359 ARG A N 1
ATOM 2961 C CA . ARG A 1 359 ? 32.765 -8.397 -21.615 1.00 90.38 359 ARG A CA 1
ATOM 2962 C C . ARG A 1 359 ? 32.274 -9.379 -20.559 1.00 90.38 359 ARG A C 1
ATOM 2964 O O . ARG A 1 359 ? 31.215 -9.971 -20.758 1.00 90.38 359 ARG A O 1
ATOM 2971 N N . ASN A 1 360 ? 32.991 -9.531 -19.448 1.00 88.75 360 ASN A N 1
ATOM 2972 C CA . ASN A 1 360 ? 32.553 -10.376 -18.340 1.00 88.75 360 ASN A CA 1
ATOM 2973 C C . ASN A 1 360 ? 31.278 -9.833 -17.682 1.00 88.75 360 ASN A C 1
ATOM 2975 O O . ASN A 1 360 ? 30.408 -10.624 -17.321 1.00 88.75 360 ASN A O 1
ATOM 2979 N N . PHE A 1 361 ? 31.117 -8.509 -17.585 1.00 90.88 361 PHE A N 1
ATOM 2980 C CA . PHE A 1 361 ? 29.865 -7.902 -17.123 1.00 90.88 361 PHE A CA 1
ATOM 2981 C C . PHE A 1 361 ? 28.711 -8.158 -18.094 1.00 90.88 361 PHE A C 1
ATOM 2983 O O . PHE A 1 361 ? 27.654 -8.622 -17.680 1.00 90.88 361 PHE A O 1
ATOM 2990 N N . ILE A 1 362 ? 28.923 -7.953 -19.397 1.00 86.56 362 ILE A N 1
ATOM 2991 C CA . ILE A 1 362 ? 27.911 -8.252 -20.425 1.00 86.56 362 ILE A CA 1
ATOM 2992 C C . ILE A 1 362 ? 27.515 -9.734 -20.378 1.00 86.56 362 ILE A C 1
ATOM 2994 O O . ILE A 1 362 ? 26.337 -10.072 -20.476 1.00 86.56 362 ILE A O 1
ATOM 2998 N N . TYR A 1 363 ? 28.489 -10.625 -20.198 1.00 84.25 363 TYR A N 1
ATOM 2999 C CA . TYR A 1 363 ? 28.250 -12.057 -20.077 1.00 84.25 363 TYR A CA 1
ATOM 3000 C C . TYR A 1 363 ? 27.443 -12.408 -18.825 1.00 84.25 363 TYR A C 1
ATOM 3002 O O . TYR A 1 363 ? 26.467 -13.147 -18.930 1.00 84.25 363 TYR A O 1
ATOM 3010 N N . LEU A 1 364 ? 27.803 -11.857 -17.660 1.00 82.00 364 LEU A N 1
ATOM 3011 C CA . LEU A 1 364 ? 27.056 -12.073 -16.423 1.00 82.00 364 LEU A CA 1
ATOM 3012 C C . LEU A 1 364 ? 25.622 -11.548 -16.544 1.00 82.00 364 LEU A C 1
ATOM 3014 O O . LEU A 1 364 ? 24.694 -12.278 -16.215 1.00 82.00 364 LEU A O 1
ATOM 3018 N N . ARG A 1 365 ? 25.418 -10.342 -17.088 1.00 78.88 365 ARG A N 1
ATOM 3019 C CA . ARG A 1 365 ? 24.082 -9.807 -17.384 1.00 78.88 365 ARG A CA 1
ATOM 3020 C C . ARG A 1 365 ? 23.307 -10.734 -18.315 1.00 78.88 365 ARG A C 1
ATOM 3022 O O . ARG A 1 365 ? 22.153 -11.042 -18.046 1.00 78.88 365 ARG A O 1
ATOM 3029 N N . ASN A 1 366 ? 23.920 -11.213 -19.394 1.00 74.62 366 ASN A N 1
ATOM 3030 C CA . ASN A 1 366 ? 23.246 -12.124 -20.319 1.00 74.62 366 ASN A CA 1
ATOM 3031 C C . ASN A 1 366 ? 22.896 -13.456 -19.652 1.00 74.62 366 ASN A C 1
ATOM 3033 O O . ASN A 1 366 ? 21.819 -13.976 -19.904 1.00 74.62 366 ASN A O 1
ATOM 3037 N N . LYS A 1 367 ? 23.739 -13.971 -18.753 1.00 71.94 367 LYS A N 1
ATOM 3038 C CA . LYS A 1 367 ? 23.398 -15.131 -17.924 1.00 71.94 367 LYS A CA 1
ATOM 3039 C C . LYS A 1 367 ? 22.264 -14.846 -16.952 1.00 71.94 367 LYS A C 1
ATOM 3041 O O . LYS A 1 367 ? 21.365 -15.659 -16.835 1.00 71.94 367 LYS A O 1
ATOM 3046 N N . ILE A 1 368 ? 22.253 -13.690 -16.302 1.00 67.06 368 ILE A N 1
ATOM 3047 C CA . ILE A 1 368 ? 21.143 -13.274 -15.437 1.00 67.06 368 ILE A CA 1
ATOM 3048 C C . ILE A 1 368 ? 19.828 -13.242 -16.233 1.00 67.06 368 ILE A C 1
ATOM 3050 O O . ILE A 1 368 ? 18.803 -13.706 -15.748 1.00 67.06 368 ILE A O 1
ATOM 3054 N N . VAL A 1 369 ? 19.864 -12.727 -17.464 1.00 59.69 369 VAL A N 1
ATOM 3055 C CA . VAL A 1 369 ? 18.678 -12.537 -18.311 1.00 59.69 369 VAL A CA 1
ATOM 3056 C C . VAL A 1 369 ? 18.236 -13.819 -19.032 1.00 59.69 369 VAL A C 1
ATOM 3058 O O . VAL A 1 369 ? 17.041 -13.988 -19.272 1.00 59.69 369 VAL A O 1
ATOM 3061 N N . HIS A 1 370 ? 19.165 -14.709 -19.397 1.00 57.28 370 HIS A N 1
ATOM 3062 C CA . HIS A 1 370 ? 18.900 -15.855 -20.278 1.00 57.28 370 HIS A CA 1
ATOM 3063 C C . HIS A 1 370 ? 19.227 -17.239 -19.667 1.00 57.28 370 HIS A C 1
ATOM 3065 O O . HIS A 1 370 ? 18.729 -18.231 -20.187 1.00 57.28 370 HIS A O 1
ATOM 3071 N N . GLU A 1 371 ? 20.040 -17.332 -18.601 1.00 56.31 371 GLU A N 1
ATOM 3072 C CA . GLU A 1 371 ? 20.529 -18.585 -17.968 1.00 56.31 371 GLU A CA 1
ATOM 3073 C C . GLU A 1 371 ? 20.775 -18.459 -16.426 1.00 56.31 371 GLU A C 1
ATOM 3075 O O . GLU A 1 371 ? 21.872 -18.746 -15.920 1.00 56.31 371 GLU A O 1
ATOM 3080 N N . PRO A 1 372 ? 19.792 -18.012 -15.627 1.00 49.81 372 PRO A N 1
ATOM 3081 C CA . PRO A 1 372 ? 19.959 -17.588 -14.232 1.00 49.81 372 PRO A CA 1
ATOM 3082 C C . PRO A 1 372 ? 20.227 -18.737 -13.254 1.00 49.81 372 PRO A C 1
ATOM 3084 O O . PRO A 1 372 ? 20.789 -18.488 -12.191 1.00 49.81 372 PRO A O 1
ATOM 3087 N N . GLU A 1 373 ? 19.874 -19.983 -13.600 1.00 42.91 373 GLU A N 1
ATOM 3088 C CA . GLU A 1 373 ? 20.098 -21.182 -12.768 1.00 42.91 373 GLU A CA 1
ATOM 3089 C C . GLU A 1 373 ? 21.600 -21.439 -12.520 1.00 42.91 373 GLU A C 1
ATOM 3091 O O . GLU A 1 373 ? 21.987 -22.253 -11.686 1.00 42.91 373 GLU A O 1
ATOM 3096 N N . THR A 1 374 ? 22.476 -20.726 -13.235 1.00 51.78 374 THR A N 1
ATOM 3097 C CA . THR A 1 374 ? 23.934 -20.858 -13.135 1.00 51.78 374 THR A CA 1
ATOM 3098 C C . THR A 1 374 ? 24.611 -19.774 -12.284 1.00 51.78 374 THR A C 1
ATOM 3100 O O . THR A 1 374 ? 25.832 -19.824 -12.105 1.00 51.78 374 THR A O 1
ATOM 3103 N N . VAL A 1 375 ? 23.867 -18.793 -11.754 1.00 55.88 375 VAL A N 1
ATOM 3104 C CA . VAL A 1 375 ? 24.435 -17.586 -11.123 1.00 55.88 375 VAL A CA 1
ATOM 3105 C C . VAL A 1 375 ? 24.217 -17.584 -9.603 1.00 55.88 375 VAL A C 1
ATOM 3107 O O . VAL A 1 375 ? 23.098 -17.416 -9.133 1.00 55.88 375 VAL A O 1
ATOM 3110 N N . LYS A 1 376 ? 25.303 -17.722 -8.825 1.00 56.66 376 LYS A N 1
ATOM 3111 C CA . LYS A 1 376 ? 25.301 -17.602 -7.348 1.00 56.66 376 LYS A CA 1
ATOM 3112 C C . LYS A 1 376 ? 25.494 -16.150 -6.882 1.00 56.66 376 LYS A C 1
ATOM 3114 O O . LYS A 1 376 ? 26.341 -15.450 -7.440 1.00 56.66 376 LYS A O 1
ATOM 3119 N N . GLU A 1 377 ? 24.780 -15.730 -5.833 1.00 49.34 377 GLU A N 1
ATOM 3120 C CA . GLU A 1 377 ? 24.746 -14.346 -5.309 1.00 49.34 377 GLU A CA 1
ATOM 3121 C C . GLU A 1 377 ? 26.103 -13.828 -4.794 1.00 49.34 377 GLU A C 1
ATOM 3123 O O . GLU A 1 377 ? 26.438 -12.663 -5.006 1.00 49.34 377 GLU A O 1
ATOM 3128 N N . GLU A 1 378 ? 26.946 -14.708 -4.242 1.00 53.12 378 GLU A N 1
ATOM 3129 C CA . GLU A 1 378 ? 28.326 -14.388 -3.826 1.00 53.12 378 GLU A CA 1
ATOM 3130 C C . GLU A 1 378 ? 29.177 -13.818 -4.978 1.00 53.12 378 GLU A C 1
ATOM 3132 O O . GLU A 1 378 ? 30.116 -13.056 -4.751 1.00 53.12 378 GLU A O 1
ATOM 3137 N N . ASN A 1 379 ? 28.813 -14.123 -6.230 1.00 64.50 379 ASN A N 1
ATOM 3138 C CA . ASN A 1 379 ? 29.457 -13.543 -7.402 1.00 64.50 379 ASN A CA 1
ATOM 3139 C C . ASN A 1 379 ? 28.866 -12.177 -7.780 1.00 64.50 379 ASN A C 1
ATOM 3141 O O . ASN A 1 379 ? 29.584 -11.349 -8.321 1.00 64.50 379 ASN A O 1
ATOM 3145 N N . ILE A 1 380 ? 27.593 -11.887 -7.499 1.00 72.56 380 ILE A N 1
ATOM 3146 C CA . ILE A 1 380 ? 26.951 -10.649 -7.972 1.00 72.56 380 ILE A CA 1
ATOM 3147 C C . ILE A 1 380 ? 27.538 -9.430 -7.257 1.00 72.56 380 ILE A C 1
ATOM 3149 O O . ILE A 1 380 ? 27.977 -8.510 -7.936 1.00 72.56 380 ILE A O 1
ATOM 3153 N N . SER A 1 381 ? 27.665 -9.448 -5.925 1.00 75.56 381 SER A N 1
ATOM 3154 C CA . SER A 1 381 ? 28.226 -8.311 -5.167 1.00 75.56 381 SER A CA 1
ATOM 3155 C C . SER A 1 381 ? 29.661 -7.972 -5.591 1.00 75.56 381 SER A C 1
ATOM 3157 O O . SER A 1 381 ? 29.991 -6.808 -5.806 1.00 75.56 381 SER A O 1
ATOM 3159 N N . ALA A 1 382 ? 30.513 -8.984 -5.785 1.00 81.94 382 ALA A N 1
ATOM 3160 C CA . ALA A 1 382 ? 31.890 -8.781 -6.238 1.00 81.94 382 ALA A CA 1
ATOM 3161 C C . ALA A 1 382 ? 31.961 -8.237 -7.676 1.00 81.94 382 ALA A C 1
ATOM 3163 O O . ALA A 1 382 ? 32.881 -7.504 -8.043 1.00 81.94 382 ALA A O 1
ATOM 3164 N N . PHE A 1 383 ? 31.001 -8.604 -8.526 1.00 85.06 383 PHE A N 1
ATOM 3165 C CA . PHE A 1 383 ? 30.863 -8.017 -9.853 1.00 85.06 383 PHE A CA 1
ATOM 3166 C C . PHE A 1 383 ? 30.322 -6.581 -9.785 1.00 85.06 383 PHE A C 1
ATOM 3168 O O . PHE A 1 383 ? 30.831 -5.744 -10.526 1.00 85.06 383 PHE A O 1
ATOM 3175 N N . THR A 1 384 ? 29.389 -6.278 -8.876 1.00 85.19 384 THR A N 1
ATOM 3176 C CA . THR A 1 384 ? 28.865 -4.927 -8.605 1.00 85.19 384 THR A CA 1
ATOM 3177 C C . THR A 1 384 ? 29.975 -3.958 -8.194 1.00 85.19 384 THR A C 1
ATOM 3179 O O . THR A 1 384 ? 30.087 -2.864 -8.745 1.00 85.19 384 THR A O 1
ATOM 3182 N N . ASP A 1 385 ? 30.856 -4.359 -7.279 1.00 87.50 385 ASP A N 1
ATOM 3183 C CA . ASP A 1 385 ? 31.956 -3.492 -6.845 1.00 87.50 385 ASP A CA 1
ATOM 3184 C C . ASP A 1 385 ? 32.963 -3.226 -7.968 1.00 87.50 385 ASP A C 1
ATOM 3186 O O . ASP A 1 385 ? 33.446 -2.104 -8.130 1.00 87.50 385 ASP A O 1
ATOM 3190 N N . ARG A 1 386 ? 33.246 -4.232 -8.802 1.00 92.06 386 ARG A N 1
ATOM 3191 C CA . ARG A 1 386 ? 34.148 -4.062 -9.949 1.00 92.06 386 ARG A CA 1
ATOM 3192 C C . ARG A 1 386 ? 33.548 -3.183 -11.039 1.00 92.06 386 ARG A C 1
ATOM 3194 O O . ARG A 1 386 ? 34.251 -2.324 -11.566 1.00 92.06 386 ARG A O 1
ATOM 3201 N N . ILE A 1 387 ? 32.258 -3.330 -11.346 1.00 93.00 387 ILE A N 1
ATOM 3202 C CA . ILE A 1 387 ? 31.615 -2.471 -12.346 1.00 93.00 387 ILE A CA 1
ATOM 3203 C C . ILE A 1 387 ? 31.552 -1.011 -11.882 1.00 93.00 387 ILE A C 1
ATOM 3205 O O . ILE A 1 387 ? 31.758 -0.126 -12.703 1.00 93.00 387 ILE A O 1
ATOM 3209 N N . LYS A 1 388 ? 31.420 -0.737 -10.574 1.00 90.75 388 LYS A N 1
ATOM 3210 C CA . LYS A 1 388 ? 31.546 0.625 -10.017 1.00 90.75 388 LYS A CA 1
ATOM 3211 C C . LYS A 1 388 ? 32.924 1.236 -10.268 1.00 90.75 388 LYS A C 1
ATOM 3213 O O . LYS A 1 388 ? 33.028 2.418 -10.598 1.00 90.75 388 LYS A O 1
ATOM 3218 N N . VAL A 1 389 ? 33.990 0.445 -10.119 1.00 92.50 389 VAL A N 1
ATOM 3219 C CA . VAL A 1 389 ? 35.357 0.899 -10.429 1.00 92.50 389 VAL A CA 1
ATOM 3220 C C . VAL A 1 389 ? 35.479 1.216 -11.916 1.00 92.50 389 VAL A C 1
ATOM 3222 O O . VAL A 1 389 ? 35.945 2.300 -12.263 1.00 92.50 389 VAL A O 1
ATOM 3225 N N . VAL A 1 390 ? 34.994 0.322 -12.783 1.00 92.88 390 VAL A N 1
ATOM 3226 C CA . VAL A 1 390 ? 34.985 0.542 -14.236 1.00 92.88 390 VAL A CA 1
ATOM 3227 C C . VAL A 1 390 ? 34.178 1.786 -14.608 1.00 92.88 390 VAL A C 1
ATOM 3229 O O . VAL A 1 390 ? 34.673 2.607 -15.376 1.00 92.88 390 VAL A O 1
ATOM 3232 N N . ASN A 1 391 ? 32.999 1.992 -14.019 1.00 90.81 391 ASN A N 1
ATOM 3233 C CA . ASN A 1 391 ? 32.187 3.193 -14.219 1.00 90.81 391 ASN A CA 1
ATOM 3234 C C . ASN A 1 391 ? 32.976 4.453 -13.877 1.00 90.81 391 ASN A C 1
ATOM 3236 O O . ASN A 1 391 ? 33.062 5.372 -14.684 1.00 90.81 391 ASN A O 1
ATOM 3240 N N . LYS A 1 392 ? 33.646 4.470 -12.723 1.00 89.75 392 LYS A N 1
ATOM 3241 C CA . LYS A 1 392 ? 34.478 5.606 -12.316 1.00 89.75 392 LYS A CA 1
ATOM 3242 C C . LYS A 1 392 ? 35.634 5.871 -13.288 1.00 89.75 392 LYS A C 1
ATOM 3244 O O . LYS A 1 392 ? 35.976 7.026 -13.532 1.00 89.75 392 LYS A O 1
ATOM 3249 N N . THR A 1 393 ? 36.237 4.822 -13.846 1.00 90.75 393 THR A N 1
ATOM 3250 C CA . THR A 1 393 ? 37.287 4.946 -14.865 1.00 90.75 393 THR A CA 1
ATOM 3251 C C . THR A 1 393 ? 36.746 5.509 -16.178 1.00 90.75 393 THR A C 1
ATOM 3253 O O . THR A 1 393 ? 37.337 6.442 -16.715 1.00 90.75 393 THR A O 1
ATOM 3256 N N . LEU A 1 394 ? 35.628 4.974 -16.679 1.00 89.25 394 LEU A N 1
ATOM 3257 C CA . LEU A 1 394 ? 35.009 5.416 -17.931 1.00 89.25 394 LEU A CA 1
ATOM 3258 C C . LEU A 1 394 ? 34.493 6.859 -17.835 1.00 89.25 394 LEU A C 1
ATOM 3260 O O . LEU A 1 394 ? 34.654 7.626 -18.781 1.00 89.25 394 LEU A O 1
ATOM 3264 N N . ASP A 1 395 ? 33.915 7.240 -16.696 1.00 86.19 395 ASP A N 1
ATOM 3265 C CA . ASP A 1 395 ? 33.453 8.606 -16.434 1.00 86.19 395 ASP A CA 1
ATOM 3266 C C . ASP A 1 395 ? 34.616 9.606 -16.432 1.00 86.19 395 ASP A C 1
ATOM 3268 O O . ASP A 1 395 ? 34.520 10.669 -17.036 1.00 86.19 395 ASP A O 1
ATOM 3272 N N . GLY A 1 396 ? 35.772 9.224 -15.879 1.00 84.25 396 GLY A N 1
ATOM 3273 C CA . GLY A 1 396 ? 36.989 10.042 -15.926 1.00 84.25 396 GLY A CA 1
ATOM 3274 C C . GLY A 1 396 ? 37.567 10.277 -17.331 1.00 84.25 396 GLY A C 1
ATOM 3275 O O . GLY A 1 396 ? 38.503 11.064 -17.472 1.00 84.25 396 GLY A O 1
ATOM 3276 N N . TRP A 1 397 ? 37.066 9.594 -18.365 1.00 84.88 397 TRP A N 1
ATOM 3277 C CA . TRP A 1 397 ? 37.500 9.765 -19.758 1.00 84.88 397 TRP A CA 1
ATOM 3278 C C . TRP A 1 397 ? 36.572 10.642 -20.603 1.00 84.88 397 TRP A C 1
ATOM 3280 O O . TRP A 1 397 ? 36.964 11.058 -21.709 1.00 84.88 397 TRP A O 1
ATOM 3290 N N . LEU A 1 398 ? 35.349 10.882 -20.121 1.00 74.94 398 LEU A N 1
ATOM 3291 C CA . LEU A 1 398 ? 34.405 11.822 -20.722 1.00 74.94 398 LEU A CA 1
ATOM 3292 C C . LEU A 1 398 ? 34.922 13.249 -20.555 1.00 74.94 398 LEU A C 1
ATOM 3294 O O . LEU A 1 398 ? 34.914 13.955 -21.595 1.00 74.94 398 LEU A O 1
#